Protein AF-A0A0K1ETI0-F1 (afdb_monomer)

Structure (mmCIF, N/CA/C/O backbone):
data_AF-A0A0K1ETI0-F1
#
_entry.id   AF-A0A0K1ETI0-F1
#
loop_
_atom_site.group_PDB
_atom_site.id
_atom_site.type_symbol
_atom_site.label_atom_id
_atom_site.label_alt_id
_atom_site.label_comp_id
_atom_site.label_asym_id
_atom_site.label_entity_id
_atom_site.label_seq_id
_atom_site.pdbx_PDB_ins_code
_atom_site.Cartn_x
_atom_site.Cartn_y
_atom_site.Cartn_z
_atom_site.occupancy
_atom_site.B_iso_or_equiv
_atom_site.auth_seq_id
_atom_site.auth_comp_id
_atom_site.auth_asym_id
_atom_site.auth_atom_id
_atom_site.pdbx_PDB_model_num
ATOM 1 N N . MET A 1 1 ? 54.205 -23.408 53.622 1.00 39.50 1 MET A N 1
ATOM 2 C CA . MET A 1 1 ? 54.641 -22.413 52.619 1.00 39.50 1 MET A CA 1
ATOM 3 C C . MET A 1 1 ? 54.888 -23.134 51.303 1.00 39.50 1 MET A C 1
ATOM 5 O O . MET A 1 1 ? 55.893 -23.817 51.173 1.00 39.50 1 MET A O 1
ATOM 9 N N . ARG A 1 2 ? 53.923 -23.082 50.380 1.00 29.42 2 ARG A N 1
ATOM 10 C CA . ARG A 1 2 ? 54.046 -23.601 49.011 1.00 29.42 2 ARG A CA 1
ATOM 11 C C . ARG A 1 2 ? 53.765 -22.436 48.066 1.00 29.42 2 ARG A C 1
ATOM 13 O O . ARG A 1 2 ? 52.728 -21.795 48.195 1.00 29.42 2 ARG A O 1
ATOM 20 N N . LEU A 1 3 ? 54.739 -22.146 47.209 1.00 30.56 3 LEU A N 1
ATOM 21 C CA . LEU A 1 3 ? 54.700 -21.133 46.157 1.00 30.56 3 LEU A CA 1
ATOM 22 C C . LEU A 1 3 ? 53.713 -21.568 45.063 1.00 30.56 3 LEU A C 1
ATOM 24 O O . LEU A 1 3 ? 53.767 -22.712 44.615 1.00 30.56 3 LEU A O 1
ATOM 28 N N . LEU A 1 4 ? 52.826 -20.659 44.654 1.00 30.80 4 LEU A N 1
ATOM 29 C CA . LEU A 1 4 ? 51.982 -20.789 43.461 1.00 30.80 4 LEU A CA 1
ATOM 30 C C . LEU A 1 4 ? 52.687 -20.129 42.259 1.00 30.80 4 LEU A C 1
ATOM 32 O O . LEU A 1 4 ? 53.375 -19.126 42.461 1.00 30.80 4 LEU A O 1
ATOM 36 N N . PRO A 1 5 ? 52.534 -20.658 41.030 1.00 31.41 5 PRO A N 1
ATOM 37 C CA . PRO A 1 5 ? 53.163 -20.100 39.840 1.00 31.41 5 PRO A CA 1
ATOM 38 C C . PRO A 1 5 ? 52.317 -18.987 39.201 1.00 31.41 5 PRO A C 1
ATOM 40 O O . PRO A 1 5 ? 51.088 -19.041 39.184 1.00 31.41 5 PRO A O 1
ATOM 43 N N . SER A 1 6 ? 53.014 -17.994 38.646 1.00 28.69 6 SER A N 1
ATOM 44 C CA . SER A 1 6 ? 52.479 -16.892 37.845 1.00 28.69 6 SER A CA 1
ATOM 45 C C . SER A 1 6 ? 51.826 -17.387 36.552 1.00 28.69 6 SER A C 1
ATOM 47 O O . SER A 1 6 ? 52.442 -18.131 35.791 1.00 28.69 6 SER A O 1
ATOM 49 N N . ILE A 1 7 ? 50.605 -16.924 36.278 1.00 32.94 7 ILE A N 1
ATOM 50 C CA . ILE A 1 7 ? 49.916 -17.108 34.995 1.00 32.94 7 ILE A CA 1
ATOM 51 C C . ILE A 1 7 ? 50.216 -15.891 34.115 1.00 32.94 7 ILE A C 1
ATOM 53 O O . ILE A 1 7 ? 49.995 -14.750 34.518 1.00 32.94 7 ILE A O 1
ATOM 57 N N . ALA A 1 8 ? 50.751 -16.154 32.925 1.00 31.36 8 ALA A N 1
ATOM 58 C CA . ALA A 1 8 ? 51.045 -15.162 31.903 1.00 31.36 8 ALA A CA 1
ATOM 59 C C . ALA A 1 8 ? 49.750 -14.651 31.246 1.00 31.36 8 ALA A C 1
ATOM 61 O O . ALA A 1 8 ? 48.926 -15.441 30.786 1.00 31.36 8 ALA A O 1
ATOM 62 N N . LEU A 1 9 ? 49.595 -13.325 31.183 1.00 31.91 9 LEU A N 1
ATOM 63 C CA . LEU A 1 9 ? 48.569 -12.646 30.393 1.00 31.91 9 LEU A CA 1
ATOM 64 C C . LEU A 1 9 ? 48.962 -12.718 28.907 1.00 31.91 9 LEU A C 1
ATOM 66 O O . LEU A 1 9 ? 49.879 -12.026 28.468 1.00 31.91 9 LEU A O 1
ATOM 70 N N . GLY A 1 10 ? 48.280 -13.566 28.139 1.00 29.22 10 GLY A N 1
ATOM 71 C CA . GLY A 1 10 ? 48.318 -13.542 26.678 1.00 29.22 10 GLY A CA 1
ATOM 72 C C . GLY A 1 10 ? 47.251 -12.586 26.150 1.00 29.22 10 GLY A C 1
ATOM 73 O O . GLY A 1 10 ? 46.063 -12.810 26.368 1.00 29.22 10 GLY A O 1
ATOM 74 N N . ALA A 1 11 ? 47.669 -11.518 25.473 1.00 33.31 11 ALA A N 1
ATOM 75 C CA . ALA A 1 11 ? 46.772 -10.603 24.778 1.00 33.31 11 ALA A CA 1
ATOM 76 C C . ALA A 1 11 ? 46.170 -11.299 23.542 1.00 33.31 11 ALA A C 1
ATOM 78 O O . ALA A 1 11 ? 46.876 -11.551 22.566 1.00 33.31 11 ALA A O 1
ATOM 79 N N . LEU A 1 12 ? 44.870 -11.613 23.585 1.00 30.27 12 LEU A N 1
ATOM 80 C CA . LEU A 1 12 ? 44.093 -11.971 22.398 1.00 30.27 12 LEU A CA 1
ATOM 81 C C . LEU A 1 12 ? 43.686 -10.686 21.666 1.00 30.27 12 LEU A C 1
ATOM 83 O O . LEU A 1 12 ? 42.825 -9.941 22.129 1.00 30.27 12 LEU A O 1
ATOM 87 N N . LEU A 1 13 ? 44.292 -10.447 20.506 1.00 30.17 13 LEU A N 1
ATOM 88 C CA . LEU A 1 13 ? 43.785 -9.513 19.504 1.00 30.17 13 LEU A CA 1
ATOM 89 C C . LEU A 1 13 ? 42.631 -10.202 18.760 1.00 30.17 13 LEU A C 1
ATOM 91 O O . LEU A 1 13 ? 42.856 -10.998 17.851 1.00 30.17 13 LEU A O 1
ATOM 95 N N . LEU A 1 14 ? 41.395 -9.930 19.182 1.00 30.73 14 LEU A N 1
ATOM 96 C CA . LEU A 1 14 ? 40.185 -10.288 18.442 1.00 30.73 14 LEU A CA 1
ATOM 97 C C . LEU A 1 14 ? 40.063 -9.351 17.235 1.00 30.73 14 LEU A C 1
ATOM 99 O O . LEU A 1 14 ? 39.764 -8.168 17.382 1.00 30.73 14 LEU A O 1
ATOM 103 N N . SER A 1 15 ? 40.315 -9.876 16.038 1.00 28.11 15 SER A N 1
ATOM 104 C CA . SER A 1 15 ? 39.974 -9.198 14.791 1.00 28.11 15 SER A CA 1
ATOM 105 C C . SER A 1 15 ? 38.451 -9.204 14.638 1.00 28.11 15 SER A C 1
ATOM 107 O O . SER A 1 15 ? 37.868 -10.241 14.318 1.00 28.11 15 SER A O 1
ATOM 109 N N . CYS A 1 16 ? 37.797 -8.067 14.872 1.00 29.05 16 CYS A N 1
ATOM 110 C CA . CYS A 1 16 ? 36.417 -7.860 14.442 1.00 29.05 16 CYS A CA 1
ATOM 111 C C . CYS A 1 16 ? 36.387 -7.807 12.908 1.00 29.05 16 CYS A C 1
ATOM 113 O O . CYS A 1 16 ? 36.644 -6.761 12.316 1.00 29.05 16 CYS A O 1
ATOM 115 N N . GLY A 1 17 ? 36.117 -8.940 12.258 1.00 32.09 17 GLY A N 1
ATOM 116 C CA . GLY A 1 17 ? 35.639 -8.922 10.877 1.00 32.09 17 GLY A CA 1
ATOM 117 C C . GLY A 1 17 ? 34.244 -8.280 10.829 1.00 32.09 17 GLY A C 1
ATOM 118 O O . GLY A 1 17 ? 33.512 -8.377 11.818 1.00 32.09 17 GLY A O 1
ATOM 119 N N . PRO A 1 18 ? 33.863 -7.608 9.729 1.00 33.06 18 PRO A N 1
ATOM 120 C CA . PRO A 1 18 ? 32.501 -7.116 9.562 1.00 33.06 18 PRO A CA 1
ATOM 121 C C . PRO A 1 18 ? 31.529 -8.295 9.681 1.00 33.06 18 PRO A C 1
ATOM 123 O O . PRO A 1 18 ? 31.712 -9.321 9.022 1.00 33.06 18 PRO A O 1
ATOM 126 N N . ALA A 1 19 ? 30.532 -8.165 10.558 1.00 35.19 19 ALA A N 1
ATOM 127 C CA . ALA A 1 19 ? 29.452 -9.134 10.668 1.00 35.19 19 ALA A CA 1
ATOM 128 C C . ALA A 1 19 ? 28.777 -9.278 9.296 1.00 35.19 19 ALA A C 1
ATOM 130 O O . ALA A 1 19 ? 28.549 -8.279 8.606 1.00 35.19 19 ALA A O 1
ATOM 131 N N . ALA A 1 20 ? 28.498 -10.518 8.885 1.00 32.66 20 ALA A N 1
ATOM 132 C CA . ALA A 1 20 ? 27.672 -10.757 7.711 1.00 32.66 20 ALA A CA 1
ATOM 133 C C . ALA A 1 20 ? 26.330 -10.037 7.922 1.00 32.66 20 ALA A C 1
ATOM 135 O O . ALA A 1 20 ? 25.819 -10.064 9.045 1.00 32.66 20 ALA A O 1
ATOM 136 N N . PRO A 1 21 ? 25.769 -9.369 6.898 1.00 35.22 21 PRO A N 1
ATOM 137 C CA . PRO A 1 21 ? 24.460 -8.754 7.041 1.00 35.22 21 PRO A CA 1
ATOM 138 C C . PRO A 1 21 ? 23.481 -9.823 7.546 1.00 35.22 21 PRO A C 1
ATOM 140 O O . PRO A 1 21 ? 23.553 -10.964 7.068 1.00 35.22 21 PRO A O 1
ATOM 143 N N . PRO A 1 22 ? 22.598 -9.493 8.511 1.00 37.66 22 PRO A N 1
ATOM 144 C CA . PRO A 1 22 ? 21.553 -10.417 8.915 1.00 37.66 22 PRO A CA 1
ATOM 145 C C . PRO A 1 22 ? 20.863 -10.885 7.641 1.00 37.66 22 PRO A C 1
ATOM 147 O O . PRO A 1 22 ? 20.643 -10.079 6.731 1.00 37.66 22 PRO A O 1
ATOM 150 N N . SER A 1 23 ? 20.576 -12.184 7.547 1.00 35.56 23 SER A N 1
ATOM 151 C CA . SER A 1 23 ? 19.702 -12.691 6.500 1.00 35.56 23 SER A CA 1
ATOM 152 C C . SER A 1 23 ? 18.378 -11.968 6.686 1.00 35.56 23 SER A C 1
ATOM 154 O O . SER A 1 23 ? 17.561 -12.354 7.519 1.00 35.56 23 SER A O 1
ATOM 156 N N . LEU A 1 24 ? 18.217 -10.847 5.979 1.00 39.19 24 LEU A N 1
ATOM 157 C CA . LEU A 1 24 ? 16.931 -10.225 5.778 1.00 39.19 24 LEU A CA 1
ATOM 158 C C . LEU A 1 24 ? 16.058 -11.388 5.355 1.00 39.19 24 LEU A C 1
ATOM 160 O O . LEU A 1 24 ? 16.450 -12.153 4.465 1.00 39.19 24 LEU A O 1
ATOM 164 N N . THR A 1 25 ? 14.930 -11.568 6.034 1.00 38.06 25 THR A N 1
ATOM 165 C CA . THR A 1 25 ? 13.831 -12.316 5.453 1.00 38.06 25 THR A CA 1
ATOM 166 C C . THR A 1 25 ? 13.631 -11.620 4.130 1.00 38.06 25 THR A C 1
ATOM 168 O O . THR A 1 25 ? 13.112 -10.508 4.088 1.00 38.06 25 THR A O 1
ATOM 171 N N . THR A 1 26 ? 14.215 -12.191 3.072 1.00 38.78 26 THR A N 1
ATOM 172 C CA . THR A 1 26 ? 14.037 -11.722 1.714 1.00 38.78 26 THR A CA 1
ATOM 173 C C . THR A 1 26 ? 12.549 -11.542 1.659 1.00 38.78 26 THR A C 1
ATOM 175 O O . THR A 1 26 ? 11.847 -12.506 1.990 1.00 38.78 26 THR A O 1
ATOM 178 N N . VAL A 1 27 ? 12.072 -10.317 1.397 1.00 42.09 27 VAL A N 1
ATOM 179 C CA . VAL A 1 27 ? 10.674 -10.114 1.026 1.00 42.09 27 VAL A CA 1
ATOM 180 C C . VAL A 1 27 ? 10.427 -11.264 0.081 1.00 42.09 27 VAL A C 1
ATOM 182 O O . VAL A 1 27 ? 11.093 -11.318 -0.954 1.00 42.09 27 VAL A O 1
ATOM 185 N N . GLN A 1 28 ? 9.675 -12.276 0.533 1.00 37.66 28 GLN A N 1
ATOM 186 C CA . GLN A 1 28 ? 9.579 -13.535 -0.185 1.00 37.66 28 GLN A CA 1
ATOM 187 C C . GLN A 1 28 ? 8.651 -13.174 -1.328 1.00 37.66 28 GLN A C 1
ATOM 189 O O . GLN A 1 28 ? 7.436 -13.361 -1.274 1.00 37.66 28 GLN A O 1
ATOM 194 N N . LEU A 1 29 ? 9.234 -12.506 -2.322 1.00 41.28 29 LEU A N 1
ATOM 195 C CA . LEU A 1 29 ? 8.652 -12.295 -3.612 1.00 41.28 29 LEU A CA 1
ATOM 196 C C . LEU A 1 29 ? 8.326 -13.718 -4.038 1.00 41.28 29 LEU A C 1
ATOM 198 O O . LEU A 1 29 ? 9.216 -14.576 -3.981 1.00 41.28 29 LEU A O 1
ATOM 202 N N . PRO A 1 30 ? 7.045 -14.017 -4.305 1.00 38.28 30 PRO A N 1
ATOM 203 C CA . PRO A 1 30 ? 6.641 -15.368 -4.630 1.00 38.28 30 PRO A CA 1
ATOM 204 C C . PRO A 1 30 ? 7.594 -15.901 -5.687 1.00 38.28 30 PRO A C 1
ATOM 206 O O . PRO A 1 30 ? 7.834 -15.235 -6.693 1.00 38.28 30 PRO A O 1
ATOM 209 N N . ASP A 1 31 ? 8.173 -17.052 -5.363 1.00 38.09 31 ASP A N 1
ATOM 210 C CA . ASP A 1 31 ? 9.317 -17.655 -6.024 1.00 38.09 31 ASP A CA 1
ATOM 211 C C . ASP A 1 31 ? 9.248 -17.445 -7.546 1.00 38.09 31 ASP A C 1
ATOM 213 O O . ASP A 1 31 ? 8.412 -18.031 -8.245 1.00 38.09 31 ASP A O 1
ATOM 217 N N . ALA A 1 32 ? 10.111 -16.568 -8.072 1.00 40.19 32 ALA A N 1
ATOM 218 C CA . ALA A 1 32 ? 10.219 -16.335 -9.510 1.00 40.19 32 ALA A CA 1
ATOM 219 C C . ALA A 1 32 ? 10.690 -17.603 -10.249 1.00 40.19 32 ALA A C 1
ATOM 221 O O . ALA A 1 32 ? 10.618 -17.654 -11.476 1.00 40.19 32 ALA A O 1
ATOM 222 N N . SER A 1 33 ? 11.125 -18.631 -9.506 1.00 37.75 33 SER A N 1
ATOM 223 C CA . SER A 1 33 ? 11.648 -19.899 -10.006 1.00 37.75 33 SER A CA 1
ATOM 224 C C . SER A 1 33 ? 10.590 -20.931 -10.399 1.00 37.75 33 SER A C 1
ATOM 226 O O . SER A 1 33 ? 10.945 -22.081 -10.672 1.00 37.75 33 SER A O 1
ATOM 228 N N . ARG A 1 34 ? 9.299 -20.570 -10.507 1.00 42.91 34 ARG A N 1
ATOM 229 C CA . ARG A 1 34 ? 8.363 -21.441 -11.236 1.00 42.91 34 ARG A CA 1
ATOM 230 C C . ARG A 1 34 ? 8.882 -21.560 -12.665 1.00 42.91 34 ARG A C 1
ATOM 232 O O . ARG A 1 34 ? 8.691 -20.642 -13.454 1.00 42.91 34 ARG A O 1
ATOM 239 N N . ALA A 1 35 ? 9.574 -22.669 -12.936 1.00 38.84 35 ALA A N 1
ATOM 240 C CA . ALA A 1 35 ? 10.256 -22.958 -14.184 1.00 38.84 35 ALA A CA 1
ATOM 241 C C . ALA A 1 35 ? 9.295 -22.694 -15.338 1.00 38.84 35 ALA A C 1
ATOM 243 O O . ALA A 1 35 ? 8.371 -23.470 -15.596 1.00 38.84 35 ALA A O 1
ATOM 244 N N . THR A 1 36 ? 9.474 -21.548 -15.981 1.00 51.44 36 THR A N 1
ATOM 245 C CA . THR A 1 36 ? 8.770 -21.226 -17.204 1.00 51.44 36 THR A CA 1
ATOM 246 C C . THR A 1 36 ? 9.228 -22.222 -18.253 1.00 51.44 36 THR A C 1
ATOM 248 O O . THR A 1 36 ? 10.397 -22.618 -18.301 1.00 51.44 36 THR A O 1
ATOM 251 N N . ALA A 1 37 ? 8.272 -22.703 -19.047 1.00 53.81 37 ALA A N 1
ATOM 252 C CA . ALA A 1 37 ? 8.581 -23.576 -20.164 1.00 53.81 37 ALA A CA 1
ATOM 253 C C . ALA A 1 37 ? 9.674 -22.914 -21.027 1.00 53.81 37 ALA A C 1
ATOM 255 O O . ALA A 1 37 ? 9.691 -21.685 -21.143 1.00 53.81 37 ALA A O 1
ATOM 256 N N . PRO A 1 38 ? 10.601 -23.696 -21.607 1.00 57.81 38 PRO A N 1
ATOM 257 C CA . PRO A 1 38 ? 11.626 -23.143 -22.480 1.00 57.81 38 PRO A CA 1
ATOM 258 C C . PRO A 1 38 ? 10.980 -22.281 -23.576 1.00 57.81 38 PRO A C 1
ATOM 260 O O . PRO A 1 38 ? 9.891 -22.629 -24.046 1.00 57.81 38 PRO A O 1
ATOM 263 N N . PRO A 1 39 ? 11.642 -21.186 -23.996 1.00 59.62 39 PRO A N 1
ATOM 264 C CA . PRO A 1 39 ? 11.085 -20.268 -24.976 1.00 59.62 39 PRO A CA 1
ATOM 265 C C . PRO A 1 39 ? 10.702 -21.022 -26.248 1.00 59.62 39 PRO A C 1
ATOM 267 O O . PRO A 1 39 ? 11.475 -21.837 -26.769 1.00 59.62 39 PRO A O 1
ATOM 270 N N . SER A 1 40 ? 9.496 -20.745 -26.724 1.00 65.56 40 SER A N 1
ATOM 271 C CA . SER A 1 40 ? 8.923 -21.280 -27.949 1.00 65.56 40 SER A CA 1
ATOM 272 C C . SER A 1 40 ? 9.791 -20.947 -29.170 1.00 65.56 40 SER A C 1
ATOM 274 O O . SER A 1 40 ? 10.537 -19.965 -29.198 1.00 65.56 40 SER A O 1
ATOM 276 N N . ASP A 1 41 ? 9.664 -21.731 -30.242 1.00 64.88 41 ASP A N 1
ATOM 277 C CA . ASP A 1 41 ? 10.384 -21.478 -31.501 1.00 64.88 41 ASP A CA 1
ATOM 278 C C . ASP A 1 41 ? 10.070 -20.097 -32.108 1.00 64.88 41 ASP A C 1
ATOM 280 O O . ASP A 1 41 ? 10.891 -19.528 -32.832 1.00 64.88 41 ASP A O 1
ATOM 284 N N . ALA A 1 42 ? 8.896 -19.537 -31.799 1.00 61.16 42 ALA A N 1
ATOM 285 C CA . ALA A 1 42 ? 8.521 -18.182 -32.187 1.00 61.16 42 ALA A CA 1
ATOM 286 C C . ALA A 1 42 ? 9.382 -17.123 -31.476 1.00 61.16 42 ALA A C 1
ATOM 288 O O . ALA A 1 42 ? 9.812 -16.162 -32.112 1.00 61.16 42 ALA A O 1
ATOM 289 N N . GLU A 1 43 ? 9.703 -17.329 -30.197 1.00 62.66 43 GLU A N 1
ATOM 290 C CA . GLU A 1 43 ? 10.564 -16.433 -29.415 1.00 62.66 43 GLU A CA 1
ATOM 291 C C . GLU A 1 43 ? 12.024 -16.498 -29.884 1.00 62.66 43 GLU A C 1
ATOM 293 O O . GLU A 1 43 ? 12.698 -15.471 -29.943 1.00 62.66 43 GLU A O 1
ATOM 298 N N . ARG A 1 44 ? 12.507 -17.670 -30.323 1.00 65.94 44 ARG A N 1
ATOM 299 C CA . ARG A 1 44 ? 13.869 -17.811 -30.880 1.00 65.94 44 ARG A CA 1
ATOM 300 C C . ARG A 1 44 ? 14.052 -17.126 -32.235 1.00 65.94 44 ARG A C 1
ATOM 302 O O . ARG A 1 44 ? 15.145 -16.648 -32.531 1.00 65.94 44 ARG A O 1
ATOM 309 N N . LYS A 1 45 ? 13.004 -17.055 -33.064 1.00 62.75 45 LYS A N 1
ATOM 310 C CA . LYS A 1 45 ? 13.075 -16.433 -34.402 1.00 62.75 45 LYS A CA 1
ATOM 311 C C . LYS A 1 45 ? 13.275 -14.913 -34.377 1.00 62.75 45 LYS A C 1
ATOM 313 O O . LYS A 1 45 ? 13.688 -14.357 -35.388 1.00 62.75 45 LYS A O 1
ATOM 318 N N . LEU A 1 46 ? 13.035 -14.248 -33.248 1.00 64.00 46 LEU A N 1
ATOM 319 C CA . LEU A 1 46 ? 13.186 -12.796 -33.108 1.00 64.00 46 LEU A CA 1
ATOM 320 C C . LEU A 1 46 ? 14.640 -12.332 -32.880 1.00 64.00 46 LEU A C 1
ATOM 322 O O . LEU A 1 46 ? 14.880 -11.132 -32.860 1.00 64.00 46 LEU A O 1
ATOM 326 N N . ALA A 1 47 ? 15.631 -13.223 -32.756 1.00 61.25 47 ALA A N 1
ATOM 327 C CA . ALA A 1 47 ? 17.015 -12.862 -32.401 1.00 61.25 47 ALA A CA 1
ATOM 328 C C . ALA A 1 47 ? 17.967 -12.599 -33.599 1.00 61.25 47 ALA A C 1
ATOM 330 O O . ALA A 1 47 ? 19.182 -12.731 -33.465 1.00 61.25 47 ALA A O 1
ATOM 331 N N . GLY A 1 48 ? 17.448 -12.268 -34.787 1.00 73.75 48 GLY A N 1
ATOM 332 C CA . GLY A 1 48 ? 18.268 -11.996 -35.980 1.00 73.75 48 GLY A CA 1
ATOM 333 C C . GLY A 1 48 ? 18.893 -10.590 -36.015 1.00 73.75 48 GLY A C 1
ATOM 334 O O . GLY A 1 48 ? 18.372 -9.660 -35.406 1.00 73.75 48 GLY A O 1
ATOM 335 N N . ALA A 1 49 ? 19.968 -10.406 -36.795 1.00 71.19 49 ALA A N 1
ATOM 336 C CA . ALA A 1 49 ? 20.647 -9.109 -36.990 1.00 71.19 49 ALA A CA 1
ATOM 337 C C . ALA A 1 49 ? 19.728 -7.998 -37.546 1.00 71.19 49 ALA A C 1
ATOM 339 O O . ALA A 1 49 ? 19.956 -6.810 -37.317 1.00 71.19 49 ALA A O 1
ATOM 340 N N . ASP A 1 50 ? 18.664 -8.377 -38.256 1.00 88.31 50 ASP A N 1
ATOM 341 C CA . ASP A 1 50 ? 17.646 -7.435 -38.726 1.00 88.31 50 ASP A CA 1
ATOM 342 C C . ASP A 1 50 ? 16.806 -6.879 -37.567 1.00 88.31 50 ASP A C 1
ATOM 344 O O . ASP A 1 50 ? 16.418 -5.709 -37.595 1.00 88.31 50 ASP A O 1
ATOM 348 N N . THR A 1 51 ? 16.590 -7.666 -36.507 1.00 91.75 51 THR A N 1
ATOM 349 C CA . THR A 1 51 ? 15.857 -7.227 -35.314 1.00 91.75 51 THR A CA 1
ATOM 350 C C . THR A 1 51 ? 16.599 -6.120 -34.581 1.00 91.75 51 THR A C 1
ATOM 352 O O . THR A 1 51 ? 15.978 -5.148 -34.162 1.00 91.75 51 THR A O 1
ATOM 355 N N . GLU A 1 52 ? 17.920 -6.224 -34.440 1.00 92.38 52 GLU A N 1
ATOM 356 C CA . GLU A 1 52 ? 18.721 -5.202 -33.758 1.00 92.38 52 GLU A CA 1
ATOM 357 C C . GLU A 1 52 ? 18.653 -3.858 -34.493 1.00 92.38 52 GLU A C 1
ATOM 359 O O . GLU A 1 52 ? 18.395 -2.827 -33.874 1.00 92.38 52 GLU A O 1
ATOM 364 N N . LYS A 1 53 ? 18.766 -3.866 -35.830 1.00 94.31 53 LYS A N 1
ATOM 365 C CA . LYS A 1 53 ? 18.597 -2.659 -36.656 1.00 94.31 53 LYS A CA 1
ATOM 366 C C . LYS A 1 53 ? 17.196 -2.066 -36.527 1.00 94.31 53 LYS A C 1
ATOM 368 O O . LYS A 1 53 ? 17.062 -0.847 -36.416 1.00 94.31 53 LYS A O 1
ATOM 373 N N . LEU A 1 54 ? 16.162 -2.912 -36.529 1.00 95.88 54 LEU A N 1
ATOM 374 C CA . LEU A 1 54 ? 14.774 -2.490 -36.328 1.00 95.88 54 LEU A CA 1
ATOM 375 C C . LEU A 1 54 ? 14.579 -1.844 -34.951 1.00 95.88 54 LEU A C 1
ATOM 377 O O . LEU A 1 54 ? 13.994 -0.766 -34.861 1.00 95.88 54 LEU A O 1
ATOM 381 N N . LEU A 1 55 ? 15.099 -2.465 -33.890 1.00 96.81 55 LEU A N 1
ATOM 382 C CA . LEU A 1 55 ? 15.037 -1.945 -32.524 1.00 96.81 55 LEU A CA 1
ATOM 383 C C . LEU A 1 55 ? 15.804 -0.635 -32.379 1.00 96.81 55 LEU A C 1
ATOM 385 O O . LEU A 1 55 ? 15.270 0.311 -31.810 1.00 96.81 55 LEU A O 1
ATOM 389 N N . HIS A 1 56 ? 17.015 -0.547 -32.927 1.00 96.12 56 HIS A N 1
ATOM 390 C CA . HIS A 1 56 ? 17.805 0.678 -32.898 1.00 96.12 56 HIS A CA 1
ATOM 391 C C . HIS A 1 56 ? 17.068 1.815 -33.614 1.00 96.12 56 HIS A C 1
ATOM 393 O O . HIS A 1 56 ? 16.852 2.879 -33.037 1.00 96.12 56 HIS A O 1
ATOM 399 N N . ALA A 1 57 ? 16.602 1.592 -34.846 1.00 96.44 57 ALA A N 1
ATOM 400 C CA . ALA A 1 57 ? 15.843 2.598 -35.587 1.00 96.44 57 ALA A CA 1
ATOM 401 C C . ALA A 1 57 ? 14.572 3.033 -34.835 1.00 96.44 57 ALA A C 1
ATOM 403 O O . ALA A 1 57 ? 14.265 4.223 -34.775 1.00 96.44 57 ALA A O 1
ATOM 404 N N . ALA A 1 58 ? 13.851 2.083 -34.231 1.00 96.88 58 ALA A N 1
ATOM 405 C CA . ALA A 1 58 ? 12.607 2.365 -33.533 1.00 96.88 58 ALA A CA 1
ATOM 406 C C . ALA A 1 58 ? 12.808 3.037 -32.170 1.00 96.88 58 ALA A C 1
ATOM 408 O O . ALA A 1 58 ? 12.011 3.904 -31.821 1.00 96.88 58 ALA A O 1
ATOM 409 N N . LEU A 1 59 ? 13.803 2.637 -31.379 1.00 96.50 59 LEU A N 1
ATOM 410 C CA . LEU A 1 59 ? 13.960 3.066 -29.985 1.00 96.50 59 LEU A CA 1
ATOM 411 C C . LEU A 1 59 ? 15.010 4.165 -29.801 1.00 96.50 59 LEU A C 1
ATOM 413 O O . LEU A 1 59 ? 14.834 5.020 -28.938 1.00 96.50 59 LEU A O 1
ATOM 417 N N . CYS A 1 60 ? 16.071 4.170 -30.608 1.00 95.69 60 CYS A N 1
ATOM 418 C CA . CYS A 1 60 ? 17.098 5.208 -30.568 1.00 95.69 60 CYS A CA 1
ATOM 419 C C . CYS A 1 60 ? 16.775 6.384 -31.491 1.00 95.69 60 CYS A C 1
ATOM 421 O O . CYS A 1 60 ? 17.029 7.528 -31.127 1.00 95.69 60 CYS A O 1
ATOM 423 N N . GLY A 1 61 ? 16.191 6.137 -32.668 1.00 93.62 61 GLY A N 1
ATOM 424 C CA . GLY A 1 61 ? 15.926 7.200 -33.639 1.00 93.62 61 GLY A CA 1
ATOM 425 C C . GLY A 1 61 ? 17.207 7.966 -33.993 1.00 93.62 61 GLY A C 1
ATOM 426 O O . GLY A 1 61 ? 18.143 7.376 -34.523 1.00 93.62 61 GLY A O 1
ATOM 427 N N . GLN A 1 62 ? 17.236 9.270 -33.695 1.00 92.94 62 GLN A N 1
ATOM 428 C CA . GLN A 1 62 ? 18.401 10.154 -33.883 1.00 92.94 62 GLN A CA 1
ATOM 429 C C . GLN A 1 62 ? 19.172 10.432 -32.578 1.00 92.94 62 GLN A C 1
ATOM 431 O O . GLN A 1 62 ? 20.123 11.214 -32.572 1.00 92.94 62 GLN A O 1
ATOM 436 N N . ARG A 1 63 ? 18.761 9.830 -31.455 1.00 91.25 63 ARG A N 1
ATOM 437 C CA . ARG A 1 63 ? 19.381 10.070 -30.153 1.00 91.25 63 ARG A CA 1
ATOM 438 C C . ARG A 1 63 ? 20.804 9.531 -30.151 1.00 91.25 63 ARG A C 1
ATOM 440 O O . ARG A 1 63 ? 21.026 8.353 -30.426 1.00 91.25 63 ARG A O 1
ATOM 447 N N . THR A 1 64 ? 21.754 10.387 -29.790 1.00 89.56 64 THR A N 1
ATOM 448 C CA . THR A 1 64 ? 23.168 10.021 -29.676 1.00 89.56 64 THR A CA 1
ATOM 449 C C . THR A 1 64 ? 23.724 10.541 -28.347 1.00 89.56 64 THR A C 1
ATOM 451 O O . THR A 1 64 ? 23.606 11.740 -28.101 1.00 89.56 64 THR A O 1
ATOM 454 N N . PRO A 1 65 ? 24.329 9.689 -27.497 1.00 92.69 65 PRO A N 1
ATOM 455 C CA . PRO A 1 65 ? 24.454 8.232 -27.639 1.00 92.69 65 PRO A CA 1
ATOM 456 C C . PRO A 1 65 ? 23.135 7.468 -27.452 1.00 92.69 65 PRO A C 1
ATOM 458 O O . PRO A 1 65 ? 22.290 7.835 -26.637 1.00 92.69 65 PRO A O 1
ATOM 461 N N . CYS A 1 66 ? 22.986 6.358 -28.176 1.00 95.38 66 CYS A N 1
ATOM 462 C CA . CYS A 1 66 ? 21.966 5.351 -27.905 1.00 95.38 66 CYS A CA 1
ATOM 463 C C . CYS A 1 66 ? 22.384 4.002 -28.490 1.00 95.38 66 CYS A C 1
ATOM 465 O O . CYS A 1 66 ? 22.660 3.907 -29.681 1.00 95.38 66 CYS A O 1
ATOM 467 N N . HIS A 1 67 ? 22.431 2.969 -27.654 1.00 95.69 67 HIS A N 1
ATOM 468 C CA . HIS A 1 67 ? 22.861 1.627 -28.044 1.00 95.69 67 HIS A CA 1
ATOM 469 C C . HIS A 1 67 ? 21.870 0.600 -27.515 1.00 95.69 67 HIS A C 1
ATOM 471 O O . HIS A 1 67 ? 21.535 0.623 -26.332 1.00 95.69 67 HIS A O 1
ATOM 477 N N . VAL A 1 68 ? 21.398 -0.301 -28.380 1.00 96.19 68 VAL A N 1
ATOM 478 C CA . VAL A 1 68 ? 20.569 -1.437 -27.958 1.00 96.19 68 VAL A CA 1
ATOM 479 C C . VAL A 1 68 ? 21.482 -2.449 -27.281 1.00 96.19 68 VAL A C 1
ATOM 481 O O . VAL A 1 68 ? 22.394 -2.966 -27.915 1.00 96.19 68 VAL A O 1
ATOM 484 N N . LEU A 1 69 ? 21.245 -2.728 -26.001 1.00 95.75 69 LEU A N 1
ATOM 485 C CA . LEU A 1 69 ? 22.053 -3.685 -25.247 1.00 95.75 69 LEU A CA 1
ATOM 486 C C . LEU A 1 69 ? 21.484 -5.089 -25.392 1.00 95.75 69 LEU A C 1
ATOM 488 O O . LEU A 1 69 ? 22.188 -6.029 -25.754 1.00 95.75 69 LEU A O 1
ATOM 492 N N . ARG A 1 70 ? 20.187 -5.243 -25.101 1.00 95.62 70 ARG A N 1
ATOM 493 C CA . ARG A 1 70 ? 19.555 -6.559 -25.087 1.00 95.62 70 ARG A CA 1
ATOM 494 C C . ARG A 1 70 ? 18.072 -6.493 -25.392 1.00 95.62 70 ARG A C 1
ATOM 496 O O . ARG A 1 70 ? 17.377 -5.593 -24.940 1.00 95.62 70 ARG A O 1
ATOM 503 N N . ASN A 1 71 ? 17.592 -7.496 -26.119 1.00 96.00 71 ASN A N 1
ATOM 504 C CA . ASN A 1 71 ? 16.179 -7.756 -26.373 1.00 96.00 71 ASN A CA 1
ATOM 505 C C . ASN A 1 71 ? 15.790 -9.072 -25.685 1.00 96.00 71 ASN A C 1
ATOM 507 O O . ASN A 1 71 ? 16.296 -10.128 -26.067 1.00 96.00 71 ASN A O 1
ATOM 511 N N . ARG A 1 72 ? 14.928 -9.020 -24.665 1.00 95.56 72 ARG A N 1
ATOM 512 C CA . ARG A 1 72 ? 14.506 -10.199 -23.893 1.00 95.56 72 ARG A CA 1
ATOM 513 C C . ARG A 1 72 ? 13.039 -10.522 -24.142 1.00 95.56 72 ARG A C 1
ATOM 515 O O . ARG A 1 72 ? 12.226 -9.602 -24.070 1.00 95.56 72 ARG A O 1
ATOM 522 N N . PRO A 1 73 ? 12.670 -11.789 -24.393 1.00 95.88 73 PRO A N 1
ATOM 523 C CA . PRO A 1 73 ? 11.267 -12.179 -24.449 1.00 95.88 73 PRO A CA 1
ATOM 524 C C . PRO A 1 73 ? 10.611 -11.977 -23.079 1.00 95.88 73 PRO A C 1
ATOM 526 O O . PRO A 1 73 ? 11.220 -12.219 -22.037 1.00 95.88 73 PRO A O 1
ATOM 529 N N . ALA A 1 74 ? 9.363 -11.527 -23.094 1.00 96.62 74 ALA A N 1
ATOM 530 C CA . ALA A 1 74 ? 8.574 -11.241 -21.902 1.00 96.62 74 ALA A CA 1
ATOM 531 C C . ALA A 1 74 ? 7.173 -11.870 -21.998 1.00 96.62 74 ALA A C 1
ATOM 533 O O . ALA A 1 74 ? 6.189 -11.320 -21.499 1.00 96.62 74 ALA A O 1
ATOM 534 N N . GLY A 1 75 ? 7.081 -13.028 -22.658 1.00 96.00 75 GLY A N 1
ATOM 535 C CA . GLY A 1 75 ? 5.847 -13.779 -22.859 1.00 96.00 75 GLY A CA 1
ATOM 536 C C . GLY A 1 75 ? 4.941 -13.189 -23.940 1.00 96.00 75 GLY A C 1
ATOM 537 O O . GLY A 1 75 ? 5.396 -12.592 -24.918 1.00 96.00 75 GLY A O 1
ATOM 538 N N . LEU A 1 76 ? 3.636 -13.384 -23.767 1.00 96.56 76 LEU A N 1
ATOM 539 C CA . LEU A 1 76 ? 2.601 -12.922 -24.688 1.00 96.56 76 LEU A CA 1
ATOM 540 C C . LEU A 1 76 ? 1.683 -11.914 -23.998 1.00 96.56 76 LEU A C 1
ATOM 542 O O . LEU A 1 76 ? 1.490 -11.944 -22.782 1.00 96.56 76 LEU A O 1
ATOM 546 N N . ASN A 1 77 ? 1.087 -11.042 -24.796 1.00 96.25 77 ASN A N 1
ATOM 547 C CA . ASN A 1 77 ? 0.063 -10.116 -24.349 1.00 96.25 77 ASN A CA 1
ATOM 548 C C . ASN A 1 77 ? -1.333 -10.779 -24.339 1.00 96.25 77 ASN A C 1
ATOM 550 O O . ASN A 1 77 ? -1.485 -11.928 -24.757 1.00 96.25 77 ASN A O 1
ATOM 554 N N . GLU A 1 78 ? -2.376 -10.066 -23.902 1.00 94.75 78 GLU A N 1
ATOM 555 C CA . GLU A 1 78 ? -3.745 -10.624 -23.831 1.00 94.75 78 GLU A CA 1
ATOM 556 C C . GLU A 1 78 ? -4.317 -11.068 -25.192 1.00 94.75 78 GLU A C 1
ATOM 558 O O . GLU A 1 78 ? -5.229 -11.890 -25.245 1.00 94.75 78 GLU A O 1
ATOM 563 N N . GLN A 1 79 ? -3.780 -10.555 -26.302 1.00 95.94 79 GLN A N 1
ATOM 564 C CA . GLN A 1 79 ? -4.153 -10.936 -27.667 1.00 95.94 79 GLN A CA 1
ATOM 565 C C . GLN A 1 79 ? -3.234 -12.021 -28.259 1.00 95.94 79 GLN A C 1
ATOM 567 O O . GLN A 1 79 ? -3.322 -12.311 -29.452 1.00 95.94 79 GLN A O 1
ATOM 572 N N . GLY A 1 80 ? -2.336 -12.606 -27.461 1.00 95.56 80 GLY A N 1
ATOM 573 C CA . GLY A 1 80 ? -1.379 -13.621 -27.906 1.00 95.56 80 GLY A CA 1
ATOM 574 C C . GLY A 1 80 ? -0.206 -13.073 -28.727 1.00 95.56 80 GLY A C 1
ATOM 575 O O . GLY A 1 80 ? 0.521 -13.854 -29.336 1.00 95.56 80 GLY A O 1
ATOM 576 N N . MET A 1 81 ? -0.006 -11.751 -28.771 1.00 96.19 81 MET A N 1
ATOM 577 C CA . MET A 1 81 ? 1.134 -11.137 -29.458 1.00 96.19 81 MET A CA 1
ATOM 578 C C . MET A 1 81 ? 2.395 -11.206 -28.583 1.00 96.19 81 MET A C 1
ATOM 580 O O . MET A 1 81 ? 2.294 -10.941 -27.381 1.00 96.19 81 MET A O 1
ATOM 584 N N . PRO A 1 82 ? 3.580 -11.506 -29.149 1.00 97.06 82 PRO A N 1
ATOM 585 C CA . PRO A 1 82 ? 4.819 -11.552 -28.381 1.00 97.06 82 PRO A CA 1
ATOM 586 C C . PRO A 1 82 ? 5.186 -10.202 -27.769 1.00 97.06 82 PRO A C 1
ATOM 588 O O . PRO A 1 82 ? 5.096 -9.157 -28.422 1.00 97.06 82 PRO A O 1
ATOM 591 N N . LEU A 1 83 ? 5.647 -10.250 -26.524 1.00 97.75 83 LEU A N 1
ATOM 592 C CA . LEU A 1 83 ? 6.204 -9.126 -25.787 1.00 97.75 83 LEU A CA 1
ATOM 593 C C . LEU A 1 83 ? 7.711 -9.300 -25.633 1.00 97.75 83 LEU A C 1
ATOM 595 O O . LEU A 1 83 ? 8.208 -10.407 -25.421 1.00 97.75 83 LEU A O 1
ATOM 599 N N . SER A 1 84 ? 8.425 -8.183 -25.662 1.00 97.81 84 SER A N 1
ATOM 600 C CA . SER A 1 84 ? 9.832 -8.118 -25.291 1.00 97.81 84 SER A CA 1
ATOM 601 C C . SER A 1 84 ? 10.124 -6.912 -24.414 1.00 97.81 84 SER A C 1
ATOM 603 O O . SER A 1 84 ? 9.491 -5.870 -24.563 1.00 97.81 84 SER A O 1
ATOM 605 N N . VAL A 1 85 ? 11.132 -7.031 -23.554 1.00 98.06 85 VAL A N 1
ATOM 606 C CA . VAL A 1 85 ? 11.748 -5.894 -22.868 1.00 98.06 85 VAL A CA 1
ATOM 607 C C . VAL A 1 85 ? 13.124 -5.647 -23.469 1.00 98.06 85 VAL A C 1
ATOM 609 O O . VAL A 1 85 ? 13.956 -6.554 -23.539 1.00 98.06 85 VAL A O 1
ATOM 612 N N . VAL A 1 86 ? 13.350 -4.416 -23.915 1.00 97.94 86 VAL A N 1
ATOM 613 C CA . VAL A 1 86 ? 14.588 -3.984 -24.560 1.00 97.94 86 VAL A CA 1
ATOM 614 C C . VAL A 1 86 ? 15.303 -2.991 -23.660 1.00 97.94 86 VAL A C 1
ATOM 616 O O . VAL A 1 86 ? 14.718 -1.967 -23.308 1.00 97.94 86 VAL A O 1
ATOM 619 N N . SER A 1 87 ? 16.550 -3.288 -23.297 1.00 97.88 87 SER A N 1
ATOM 620 C CA . SER A 1 87 ? 17.416 -2.366 -22.561 1.00 97.88 87 SER A CA 1
ATOM 621 C C . SER A 1 87 ? 18.336 -1.609 -23.515 1.00 97.88 87 SER A C 1
ATOM 623 O O . SER A 1 87 ? 18.885 -2.175 -24.467 1.00 97.88 87 SER A O 1
ATOM 625 N N . LEU A 1 88 ? 18.478 -0.309 -23.272 1.00 97.44 88 LEU A N 1
ATOM 626 C CA . LEU A 1 88 ? 19.297 0.614 -24.051 1.00 97.44 88 LEU A CA 1
ATOM 627 C C . LEU A 1 88 ? 20.288 1.315 -23.131 1.00 97.44 88 LEU A C 1
ATOM 629 O O . LEU A 1 88 ? 19.901 1.735 -22.046 1.00 97.44 88 LEU A O 1
ATOM 633 N N . TRP A 1 89 ? 21.512 1.543 -23.594 1.00 96.25 89 TRP A N 1
ATOM 634 C CA . TRP A 1 89 ? 22.415 2.521 -22.988 1.00 96.25 89 TRP A CA 1
ATOM 635 C C . TRP A 1 89 ? 22.262 3.861 -23.704 1.00 96.25 89 TRP A C 1
ATOM 637 O O . TRP A 1 89 ? 22.293 3.914 -24.934 1.00 96.25 89 TRP A O 1
ATOM 647 N N . THR A 1 90 ? 22.083 4.944 -22.950 1.00 94.69 90 THR A N 1
ATOM 648 C CA . THR A 1 90 ? 21.749 6.277 -23.492 1.00 94.69 90 THR A CA 1
ATOM 649 C C . THR A 1 90 ? 22.741 7.356 -23.071 1.00 94.69 90 THR A C 1
ATOM 651 O O . THR A 1 90 ? 22.447 8.552 -23.122 1.00 94.69 90 THR A O 1
ATOM 654 N N . GLY A 1 91 ? 23.939 6.943 -22.661 1.00 92.06 91 GLY A N 1
ATOM 655 C CA . GLY A 1 91 ? 25.040 7.831 -22.305 1.00 92.06 91 GLY A CA 1
ATOM 656 C C . GLY A 1 91 ? 25.449 7.754 -20.843 1.00 92.06 91 GLY A C 1
ATOM 657 O O . GLY A 1 91 ? 24.923 6.973 -20.054 1.00 92.06 91 GLY A O 1
ATOM 658 N N . GLU A 1 92 ? 26.414 8.594 -20.497 1.00 89.38 92 GLU A N 1
ATOM 659 C CA . GLU A 1 92 ? 26.853 8.844 -19.127 1.00 89.38 92 GLU A CA 1
ATOM 660 C C . GLU A 1 92 ? 26.240 10.163 -18.647 1.00 89.38 92 GLU A C 1
ATOM 662 O O . GLU A 1 92 ? 26.208 11.144 -19.393 1.00 89.38 92 GLU A O 1
ATOM 667 N N . GLN A 1 93 ? 25.753 10.188 -17.412 1.00 84.69 93 GLN A N 1
ATOM 668 C CA . GLN A 1 93 ? 25.431 11.416 -16.701 1.00 84.69 93 GLN A CA 1
ATOM 669 C C . GLN A 1 93 ? 26.541 11.655 -15.684 1.00 84.69 93 GLN A C 1
ATOM 671 O O . GLN A 1 93 ? 26.769 10.837 -14.793 1.00 84.69 93 GLN A O 1
ATOM 676 N N . ARG A 1 94 ? 27.253 12.767 -15.848 1.00 82.19 94 ARG A N 1
ATOM 677 C CA . ARG A 1 94 ? 28.248 13.224 -14.878 1.00 82.19 94 ARG A CA 1
ATOM 678 C C . ARG A 1 94 ? 27.571 14.118 -13.857 1.00 82.19 94 ARG A C 1
ATOM 680 O O . ARG A 1 94 ? 26.616 14.817 -14.198 1.00 82.19 94 ARG A O 1
ATOM 687 N N . TRP A 1 95 ? 28.078 14.098 -12.633 1.00 73.38 95 TRP A N 1
ATOM 688 C CA . TRP A 1 95 ? 27.720 15.115 -11.652 1.00 73.38 95 TRP A CA 1
ATOM 689 C C . TRP A 1 95 ? 28.120 16.481 -12.197 1.00 73.38 95 TRP A C 1
ATOM 691 O O . TRP A 1 95 ? 29.158 16.608 -12.855 1.00 73.38 95 TRP A O 1
ATOM 701 N N . SER A 1 96 ? 27.259 17.476 -12.008 1.00 71.62 96 SER A N 1
ATOM 702 C CA . SER A 1 96 ? 27.614 18.829 -12.407 1.00 71.62 96 SER A CA 1
ATOM 703 C C . SER A 1 96 ? 28.753 19.325 -11.507 1.00 71.62 96 SER A C 1
ATOM 705 O O . SER A 1 96 ? 28.846 18.934 -10.342 1.00 71.62 96 SER A O 1
ATOM 707 N N . ASP A 1 97 ? 29.633 20.183 -12.030 1.00 55.28 97 ASP A N 1
ATOM 708 C CA . ASP A 1 97 ? 30.705 20.791 -11.225 1.00 55.28 97 ASP A CA 1
ATOM 709 C C . ASP A 1 97 ? 30.132 21.608 -10.039 1.00 55.28 97 ASP A C 1
ATOM 711 O O . ASP A 1 97 ? 30.821 21.825 -9.043 1.00 55.28 97 ASP A O 1
ATOM 715 N N . GLU A 1 98 ? 28.863 22.033 -10.118 1.00 60.06 98 GLU A N 1
ATOM 716 C CA . GLU A 1 98 ? 28.150 22.712 -9.029 1.00 60.06 98 GLU A CA 1
ATOM 717 C C . GLU A 1 98 ? 27.874 21.754 -7.856 1.00 60.06 98 GLU A C 1
ATOM 719 O O . GLU A 1 98 ? 28.129 22.129 -6.711 1.00 60.06 98 GLU A O 1
ATOM 724 N N . ASP A 1 99 ? 27.502 20.497 -8.129 1.00 57.16 99 ASP A N 1
ATOM 725 C CA . ASP A 1 99 ? 27.273 19.462 -7.103 1.00 57.16 99 ASP A CA 1
ATOM 726 C C . ASP A 1 99 ? 28.577 18.992 -6.432 1.00 57.16 99 ASP A C 1
ATOM 728 O O . ASP A 1 99 ? 28.582 18.561 -5.279 1.00 57.16 99 ASP A O 1
ATOM 732 N N . ALA A 1 100 ? 29.708 19.081 -7.141 1.00 55.50 100 ALA A N 1
ATOM 733 C CA . ALA A 1 100 ? 31.020 18.712 -6.607 1.00 55.50 100 ALA A CA 1
ATOM 734 C C . ALA A 1 100 ? 31.602 19.775 -5.651 1.00 55.50 100 ALA A C 1
ATOM 736 O O . ALA A 1 100 ? 32.411 19.452 -4.779 1.00 55.50 100 ALA A O 1
ATOM 737 N N . SER A 1 101 ? 31.182 21.038 -5.784 1.00 51.91 101 SER A N 1
ATOM 738 C CA . SER A 1 101 ? 31.807 22.177 -5.097 1.00 51.91 101 SER A CA 1
ATOM 739 C C . SER A 1 101 ? 31.488 22.302 -3.599 1.00 51.91 101 SER A C 1
ATOM 741 O O . SER A 1 101 ? 32.194 23.019 -2.890 1.00 51.91 101 SER A O 1
ATOM 743 N N . GLU A 1 102 ? 30.490 21.582 -3.074 1.00 54.91 102 GLU A N 1
ATOM 744 C CA . GLU A 1 102 ? 30.145 21.636 -1.642 1.00 54.91 102 GLU A CA 1
ATOM 745 C C . GLU A 1 102 ? 31.050 20.768 -0.745 1.00 54.91 102 GLU A C 1
ATOM 747 O O . GLU A 1 102 ? 30.999 20.901 0.478 1.00 54.91 102 GLU A O 1
ATOM 752 N N . ASN A 1 103 ? 31.917 19.920 -1.317 1.00 53.41 103 ASN A N 1
ATOM 753 C CA . ASN A 1 103 ? 32.753 18.979 -0.554 1.00 53.41 103 ASN A CA 1
ATOM 754 C C . ASN A 1 103 ? 34.270 19.239 -0.605 1.00 53.41 103 ASN A C 1
ATOM 756 O O . ASN A 1 103 ? 35.023 18.502 0.034 1.00 53.41 103 ASN A O 1
ATOM 760 N N . GLU A 1 104 ? 34.756 20.274 -1.295 1.00 50.62 104 GLU A N 1
ATOM 761 C CA . GLU A 1 104 ? 36.202 20.467 -1.488 1.00 50.62 104 GLU A CA 1
ATOM 762 C C . GLU A 1 104 ? 36.768 21.658 -0.701 1.00 50.62 104 GLU A C 1
ATOM 764 O O . GLU A 1 104 ? 36.885 22.783 -1.180 1.00 50.62 104 GLU A O 1
ATOM 769 N N . GLY A 1 105 ? 37.180 21.366 0.536 1.00 50.72 105 GLY A N 1
ATOM 770 C CA . GLY A 1 105 ? 38.141 22.165 1.304 1.00 50.72 105 GLY A CA 1
ATOM 771 C C . GLY A 1 105 ? 39.608 21.771 1.066 1.00 50.72 105 GLY A C 1
ATOM 772 O O . GLY A 1 105 ? 40.478 22.232 1.802 1.00 50.72 105 GLY A O 1
ATOM 773 N N . GLU A 1 106 ? 39.907 20.926 0.076 1.00 52.00 106 GLU A N 1
ATOM 774 C CA . GLU A 1 106 ? 41.275 20.519 -0.265 1.00 52.00 106 GLU A CA 1
ATOM 775 C C . GLU A 1 106 ? 41.591 20.840 -1.730 1.00 52.00 106 GLU A C 1
ATOM 777 O O . GLU A 1 106 ? 40.997 20.292 -2.652 1.00 52.00 106 GLU A O 1
ATOM 782 N N . GLU A 1 107 ? 42.556 21.741 -1.931 1.00 49.31 107 GLU A N 1
ATOM 783 C CA . GLU A 1 107 ? 43.099 22.162 -3.226 1.00 49.31 107 GLU A CA 1
ATOM 784 C C . GLU A 1 107 ? 43.820 20.994 -3.936 1.00 49.31 107 GLU A C 1
ATOM 786 O O . GLU A 1 107 ? 45.046 20.876 -3.918 1.00 49.31 107 GLU A O 1
ATOM 791 N N . GLY A 1 108 ? 43.056 20.103 -4.569 1.00 51.19 108 GLY A N 1
ATOM 792 C CA . GLY A 1 108 ? 43.546 19.056 -5.462 1.00 51.19 108 GLY A CA 1
ATOM 793 C C . GLY A 1 108 ? 43.216 19.392 -6.913 1.00 51.19 108 GLY A C 1
ATOM 794 O O . GLY A 1 108 ? 42.067 19.599 -7.271 1.00 51.19 108 GLY A O 1
ATOM 795 N N . SER A 1 109 ? 44.224 19.466 -7.780 1.00 48.88 109 SER A N 1
ATOM 796 C CA . SER A 1 109 ? 44.094 19.888 -9.180 1.00 48.88 109 SER A CA 1
ATOM 797 C C . SER A 1 109 ? 43.057 19.077 -9.979 1.00 48.88 109 SER A C 1
ATOM 799 O O . SER A 1 109 ? 43.362 17.979 -10.454 1.00 48.88 109 SER A O 1
ATOM 801 N N . ALA A 1 110 ? 41.871 19.648 -10.203 1.00 50.62 110 ALA A N 1
ATOM 802 C CA . ALA A 1 110 ? 40.869 19.113 -11.116 1.00 50.62 110 ALA A CA 1
ATOM 803 C C . ALA A 1 110 ? 41.433 19.051 -12.546 1.00 50.62 110 ALA A C 1
ATOM 805 O O . ALA A 1 110 ? 41.620 20.060 -13.236 1.00 50.62 110 ALA A O 1
ATOM 806 N N . GLN A 1 111 ? 41.742 17.839 -13.004 1.00 50.75 111 GLN A N 1
ATOM 807 C CA . GLN A 1 111 ? 42.090 17.577 -14.393 1.00 50.75 111 GLN A CA 1
ATOM 808 C C . GLN A 1 111 ? 40.847 17.805 -15.257 1.00 50.75 111 GLN A C 1
ATOM 810 O O . GLN A 1 111 ? 39.939 16.980 -15.304 1.00 50.75 111 GLN A O 1
ATOM 815 N N . LYS A 1 112 ? 40.832 18.936 -15.968 1.00 49.00 112 LYS A N 1
ATOM 816 C CA . LYS A 1 112 ? 39.838 19.307 -16.983 1.00 49.00 112 LYS A CA 1
ATOM 817 C C . LYS A 1 112 ? 39.921 18.326 -18.165 1.00 49.00 112 LYS A C 1
ATOM 819 O O . LYS A 1 112 ? 40.593 18.575 -19.165 1.00 49.00 112 LYS A O 1
ATOM 824 N N . GLY A 1 113 ? 39.329 17.146 -17.996 1.00 49.91 113 GLY A N 1
ATOM 825 C CA . GLY A 1 113 ? 39.367 16.050 -18.956 1.00 49.91 113 GLY A CA 1
ATOM 826 C C . GLY A 1 113 ? 38.559 16.384 -20.203 1.00 49.91 113 GLY A C 1
ATOM 827 O O . GLY A 1 113 ? 37.365 16.665 -20.121 1.00 49.91 113 GLY A O 1
ATOM 828 N N . ALA A 1 114 ? 39.219 16.342 -21.361 1.00 48.03 114 ALA A N 1
ATOM 829 C CA . ALA A 1 114 ? 38.598 16.485 -22.670 1.00 48.03 114 ALA A CA 1
ATOM 830 C C . ALA A 1 114 ? 37.346 15.600 -22.790 1.00 48.03 114 ALA A C 1
ATOM 832 O O . ALA A 1 114 ? 37.361 14.438 -22.377 1.00 48.03 114 ALA A O 1
ATOM 833 N N . SER A 1 115 ? 36.283 16.166 -23.369 1.00 48.69 115 SER A N 1
ATOM 834 C CA . SER A 1 115 ? 35.065 15.460 -23.769 1.00 48.69 115 SER A CA 1
ATOM 835 C C . SER A 1 115 ? 35.452 14.233 -24.598 1.00 48.69 115 SER A C 1
ATOM 837 O O . SER A 1 115 ? 35.816 14.349 -25.769 1.00 48.69 115 SER A O 1
ATOM 839 N N . ARG A 1 116 ? 35.493 13.059 -23.954 1.00 57.28 116 ARG A N 1
ATOM 840 C CA . ARG A 1 116 ? 35.632 11.776 -24.643 1.00 57.28 116 ARG A CA 1
ATOM 841 C C . ARG A 1 116 ? 34.453 11.668 -25.598 1.00 57.28 116 ARG A C 1
ATOM 843 O O . ARG A 1 116 ? 33.342 12.018 -25.217 1.00 57.28 116 ARG A O 1
ATOM 850 N N . ASP A 1 117 ? 34.725 11.209 -26.813 1.00 58.75 117 ASP A N 1
ATOM 851 C CA . ASP A 1 117 ? 33.746 10.995 -27.875 1.00 58.75 117 ASP A CA 1
ATOM 852 C C . ASP A 1 117 ? 32.546 10.203 -27.326 1.00 58.75 117 ASP A C 1
ATOM 854 O O . ASP A 1 117 ? 32.612 8.987 -27.146 1.00 58.75 117 ASP A O 1
ATOM 858 N N . ALA A 1 118 ? 31.475 10.917 -26.964 1.00 63.03 118 ALA A N 1
ATOM 859 C CA . ALA A 1 118 ? 30.354 10.400 -26.177 1.00 63.03 118 ALA A CA 1
ATOM 860 C C . ALA A 1 118 ? 29.471 9.420 -26.969 1.00 63.03 118 ALA A C 1
ATOM 862 O O . ALA A 1 118 ? 28.388 9.064 -26.522 1.00 63.03 118 ALA A O 1
ATOM 863 N N . THR A 1 119 ? 29.910 9.018 -28.163 1.00 76.69 119 THR A N 1
ATOM 864 C CA . THR A 1 119 ? 29.154 8.224 -29.129 1.00 76.69 119 THR A CA 1
ATOM 865 C C . THR A 1 119 ? 29.416 6.722 -29.012 1.00 76.69 119 THR A C 1
ATOM 867 O O . THR A 1 119 ? 28.508 5.937 -29.288 1.00 76.69 119 THR A O 1
ATOM 870 N N . ALA A 1 120 ? 30.610 6.300 -28.581 1.00 86.19 120 ALA A N 1
ATOM 871 C CA . ALA A 1 120 ? 30.970 4.885 -28.466 1.00 86.19 120 ALA A CA 1
ATOM 872 C C . ALA A 1 120 ? 30.488 4.263 -27.143 1.00 86.19 120 ALA A C 1
ATOM 874 O O . ALA A 1 120 ? 30.514 4.914 -26.099 1.00 86.19 120 ALA A O 1
ATOM 875 N N . LEU A 1 121 ? 30.091 2.984 -27.185 1.00 87.88 121 LEU A N 1
ATOM 876 C CA . LEU A 1 121 ? 29.725 2.219 -25.991 1.00 87.88 121 LEU A CA 1
ATOM 877 C C . LEU A 1 121 ? 30.970 2.001 -25.099 1.00 87.88 121 LEU A C 1
ATOM 879 O O . LEU A 1 121 ? 31.972 1.475 -25.595 1.00 87.88 121 LEU A O 1
ATOM 883 N N . PRO A 1 122 ? 30.941 2.388 -23.810 1.00 87.88 122 PRO A N 1
ATOM 884 C CA . PRO A 1 122 ? 32.041 2.140 -22.882 1.00 87.88 122 PRO A CA 1
ATOM 885 C C . PRO A 1 122 ? 32.343 0.647 -22.714 1.00 87.88 122 PRO A C 1
ATOM 887 O O . PRO A 1 122 ? 31.443 -0.188 -22.743 1.00 87.88 122 PRO A O 1
ATOM 890 N N . ALA A 1 123 ? 33.619 0.314 -22.496 1.00 87.56 123 ALA A N 1
ATOM 891 C CA . ALA A 1 123 ? 34.045 -1.067 -22.252 1.00 87.56 123 ALA A CA 1
ATOM 892 C C . ALA A 1 123 ? 33.584 -1.607 -20.886 1.00 87.56 123 ALA A C 1
ATOM 894 O O . ALA A 1 123 ? 33.396 -2.810 -20.738 1.00 87.56 123 ALA A O 1
ATOM 895 N N . ASP A 1 124 ? 33.413 -0.721 -19.905 1.00 87.75 124 ASP A N 1
ATOM 896 C CA . ASP A 1 124 ? 32.849 -1.028 -18.594 1.00 87.75 124 ASP A CA 1
ATOM 897 C C . ASP A 1 124 ? 31.570 -0.208 -18.422 1.00 87.75 124 ASP A C 1
ATOM 899 O O . ASP A 1 124 ? 31.631 1.013 -18.305 1.00 87.75 124 ASP A O 1
ATOM 903 N N . LEU A 1 125 ? 30.423 -0.884 -18.467 1.00 87.75 125 LEU A N 1
ATOM 904 C CA . LEU A 1 125 ? 29.106 -0.294 -18.220 1.00 87.75 125 LEU A CA 1
ATOM 905 C C . LEU A 1 125 ? 28.646 -0.478 -16.770 1.00 87.75 125 LEU A C 1
ATOM 907 O O . LEU A 1 125 ? 27.565 -0.002 -16.431 1.00 87.75 125 LEU A O 1
ATOM 911 N N . ARG A 1 126 ? 29.410 -1.212 -15.942 1.00 86.94 126 ARG A N 1
ATOM 912 C CA . ARG A 1 126 ? 28.996 -1.656 -14.597 1.00 86.94 126 ARG A CA 1
ATOM 913 C C . ARG A 1 126 ? 27.608 -2.297 -14.580 1.00 86.94 126 ARG A C 1
ATOM 915 O O . ARG A 1 126 ? 26.808 -2.072 -13.675 1.00 86.94 126 ARG A O 1
ATOM 922 N N . LEU A 1 127 ? 27.335 -3.065 -15.627 1.00 92.06 127 LEU A N 1
ATOM 923 C CA . LEU A 1 127 ? 26.077 -3.744 -15.866 1.00 92.06 127 LEU A CA 1
ATOM 924 C C . LEU A 1 127 ? 26.364 -5.236 -16.042 1.00 92.06 127 LEU A C 1
ATOM 926 O O . LEU A 1 127 ? 26.974 -5.647 -17.032 1.00 92.06 127 LEU A O 1
ATOM 930 N N . GLU A 1 128 ? 25.897 -6.042 -15.097 1.00 93.44 128 GLU A N 1
ATOM 931 C CA . GLU A 1 128 ? 25.892 -7.496 -15.203 1.00 93.44 128 GLU A CA 1
ATOM 932 C C . GLU A 1 128 ? 24.558 -7.949 -15.799 1.00 93.44 128 GLU A C 1
ATOM 934 O O . GLU A 1 128 ? 23.490 -7.582 -15.312 1.00 93.44 128 GLU A O 1
ATOM 939 N N . GLN A 1 129 ? 24.599 -8.735 -16.880 1.00 92.75 129 GLN A N 1
ATOM 940 C CA . GLN A 1 129 ? 23.391 -9.128 -17.609 1.00 92.75 129 GLN A CA 1
ATOM 941 C C . GLN A 1 129 ? 23.245 -10.644 -17.708 1.00 92.75 129 GLN A C 1
ATOM 943 O O . GLN A 1 129 ? 24.010 -11.320 -18.401 1.00 92.75 129 GLN A O 1
ATOM 948 N N . THR A 1 130 ? 22.161 -11.178 -17.158 1.00 92.69 130 THR A N 1
ATOM 949 C CA . THR A 1 130 ? 21.730 -12.563 -17.381 1.00 92.69 130 THR A CA 1
ATOM 950 C C . THR A 1 130 ? 20.567 -12.618 -18.378 1.00 92.69 130 THR A C 1
ATOM 952 O O . THR A 1 130 ? 20.104 -11.597 -18.898 1.00 92.69 130 THR A O 1
ATOM 955 N N . GLU A 1 131 ? 20.082 -13.823 -18.695 1.00 90.00 131 GLU A N 1
ATOM 956 C CA . GLU A 1 131 ? 18.907 -13.995 -19.562 1.00 90.00 131 GLU A CA 1
ATOM 957 C C . GLU A 1 131 ? 17.695 -13.199 -19.069 1.00 90.00 131 GLU A C 1
ATOM 959 O O . GLU A 1 131 ? 16.966 -12.634 -19.882 1.00 90.00 131 GLU A O 1
ATOM 964 N N . ARG A 1 132 ? 17.512 -13.114 -17.750 1.00 92.62 132 ARG A N 1
ATOM 965 C CA . ARG A 1 132 ? 16.295 -12.586 -17.128 1.00 92.62 132 ARG A CA 1
ATOM 966 C C . ARG A 1 132 ? 16.550 -11.414 -16.187 1.00 92.62 132 ARG A C 1
ATOM 968 O O . ARG A 1 132 ? 15.586 -10.860 -15.676 1.00 92.62 132 ARG A O 1
ATOM 975 N N . GLU A 1 133 ? 17.803 -11.021 -15.997 1.00 95.81 133 GLU A N 1
ATOM 976 C CA . GLU A 1 133 ? 18.187 -10.015 -15.012 1.00 95.81 133 GLU A CA 1
ATOM 977 C C . GLU A 1 133 ? 19.242 -9.051 -15.560 1.00 95.81 133 GLU A C 1
ATOM 979 O O . GLU A 1 133 ? 20.103 -9.454 -16.347 1.00 95.81 133 GLU A O 1
ATOM 984 N N . ASP A 1 134 ? 19.140 -7.792 -15.150 1.00 96.06 134 ASP A N 1
ATOM 985 C CA . ASP A 1 134 ? 20.155 -6.750 -15.281 1.00 96.06 134 ASP A CA 1
ATOM 986 C C . ASP A 1 134 ? 20.466 -6.222 -13.876 1.00 96.06 134 ASP A C 1
ATOM 988 O O . ASP A 1 134 ? 19.550 -5.761 -13.197 1.00 96.06 134 ASP A O 1
ATOM 992 N N . VAL A 1 135 ? 21.730 -6.268 -13.455 1.00 95.00 135 VAL A N 1
ATOM 993 C CA . VAL A 1 135 ? 22.201 -5.692 -12.186 1.00 95.00 135 VAL A CA 1
ATOM 994 C C . VAL A 1 135 ? 23.169 -4.563 -12.504 1.00 95.00 135 VAL A C 1
ATOM 996 O O . VAL A 1 135 ? 24.149 -4.768 -13.222 1.00 95.00 135 VAL A O 1
ATOM 999 N N . THR A 1 136 ? 22.894 -3.362 -11.998 1.00 92.44 136 THR A N 1
ATOM 1000 C CA . THR A 1 136 ? 23.802 -2.217 -12.136 1.00 92.44 136 THR A CA 1
ATOM 1001 C C . THR A 1 136 ? 24.442 -1.880 -10.805 1.00 92.44 136 THR A C 1
ATOM 1003 O O . THR A 1 136 ? 23.756 -1.754 -9.791 1.00 92.44 136 THR A O 1
ATOM 1006 N N . SER A 1 137 ? 25.756 -1.690 -10.831 1.00 86.38 137 SER A N 1
ATOM 1007 C CA . SER A 1 137 ? 26.543 -1.227 -9.689 1.00 86.38 137 SER A CA 1
ATOM 1008 C C . SER A 1 137 ? 26.908 0.252 -9.861 1.00 86.38 137 SER A C 1
ATOM 1010 O O . SER A 1 137 ? 26.934 0.758 -10.987 1.00 86.38 137 SER A O 1
ATOM 1012 N N . PRO A 1 138 ? 27.219 0.970 -8.773 1.00 83.50 138 PRO A N 1
ATOM 1013 C CA . PRO A 1 138 ? 27.344 2.415 -8.830 1.00 83.50 138 PRO A CA 1
ATOM 1014 C C . PRO A 1 138 ? 28.641 2.838 -9.519 1.00 83.50 138 PRO A C 1
ATOM 1016 O O . PRO A 1 138 ? 29.663 2.153 -9.420 1.00 83.50 138 PRO A O 1
ATOM 1019 N N . GLY A 1 139 ? 28.606 3.972 -10.221 1.00 72.06 139 GLY A N 1
ATOM 1020 C CA . GLY A 1 139 ? 29.762 4.634 -10.834 1.00 72.06 139 GLY A CA 1
ATOM 1021 C C . GLY A 1 139 ? 30.518 5.535 -9.845 1.00 72.06 139 GLY A C 1
ATOM 1022 O O . GLY A 1 139 ? 29.902 6.187 -9.012 1.00 72.06 139 GLY A O 1
ATOM 1023 N N . LEU A 1 140 ? 31.855 5.614 -9.924 1.00 64.12 140 LEU A N 1
ATOM 1024 C CA . LEU A 1 140 ? 32.601 6.687 -9.243 1.00 64.12 140 LEU A CA 1
ATOM 1025 C C . LEU A 1 140 ? 32.656 7.894 -10.194 1.00 64.12 140 LEU A C 1
ATOM 1027 O O . LEU A 1 140 ? 33.294 7.789 -11.240 1.00 64.12 140 LEU A O 1
ATOM 1031 N N . GLY A 1 141 ? 32.009 9.012 -9.842 1.00 69.44 141 GLY A N 1
ATOM 1032 C CA . GLY A 1 141 ? 32.046 10.265 -10.620 1.00 69.44 141 GLY A CA 1
ATOM 1033 C C . GLY A 1 141 ? 30.955 10.432 -11.691 1.00 69.44 141 GLY A C 1
ATOM 1034 O O . GLY A 1 141 ? 31.101 11.267 -12.585 1.00 69.44 141 GLY A O 1
ATOM 1035 N N . GLY A 1 142 ? 29.879 9.645 -11.623 1.00 82.38 142 GLY A N 1
ATOM 1036 C CA . GLY A 1 142 ? 28.739 9.693 -12.543 1.00 82.38 142 GLY A CA 1
ATOM 1037 C C . GLY A 1 142 ? 28.010 8.351 -12.621 1.00 82.38 142 GLY A C 1
ATOM 1038 O O . GLY A 1 142 ? 28.386 7.396 -11.944 1.00 82.38 142 GLY A O 1
ATOM 1039 N N . CYS A 1 143 ? 26.988 8.264 -13.468 1.00 89.06 143 CYS A N 1
ATOM 1040 C CA . CYS A 1 143 ? 26.247 7.029 -13.727 1.00 89.06 143 CYS A CA 1
ATOM 1041 C C . CYS A 1 143 ? 26.115 6.773 -15.236 1.00 89.06 143 CYS A C 1
ATOM 1043 O O . CYS A 1 143 ? 26.095 7.696 -16.059 1.00 89.06 143 CYS A O 1
ATOM 1045 N N . HIS A 1 144 ? 25.940 5.510 -15.614 1.00 91.38 144 HIS A N 1
ATOM 1046 C CA . HIS A 1 144 ? 25.433 5.170 -16.940 1.00 91.38 144 HIS A CA 1
ATOM 1047 C C . HIS A 1 144 ? 23.907 5.210 -16.940 1.00 91.38 144 HIS A C 1
ATOM 1049 O O . HIS A 1 144 ? 23.263 4.714 -16.016 1.00 91.38 144 HIS A O 1
ATOM 1055 N N . ARG A 1 145 ? 23.332 5.797 -17.993 1.00 93.94 145 ARG A N 1
ATOM 1056 C CA . ARG A 1 145 ? 21.885 5.870 -18.182 1.00 93.94 145 ARG A CA 1
ATOM 1057 C C . ARG A 1 145 ? 21.400 4.667 -18.972 1.00 93.94 145 ARG A C 1
ATOM 1059 O O . ARG A 1 145 ? 21.858 4.431 -20.096 1.00 93.94 145 ARG A O 1
ATOM 1066 N N . PHE A 1 146 ? 20.437 3.955 -18.403 1.00 96.25 146 PHE A N 1
ATOM 1067 C CA . PHE A 1 146 ? 19.797 2.806 -19.026 1.00 96.25 146 PHE A CA 1
ATOM 1068 C C . PHE A 1 146 ? 18.302 3.051 -19.199 1.00 96.25 146 PHE A C 1
ATOM 1070 O O . PHE A 1 146 ? 17.616 3.365 -18.232 1.00 96.25 146 PHE A O 1
ATOM 1077 N N . ASP A 1 147 ? 17.789 2.867 -20.414 1.00 97.31 147 ASP A N 1
ATOM 1078 C CA . ASP A 1 147 ? 16.352 2.917 -20.692 1.00 97.31 147 ASP A CA 1
ATOM 1079 C C . ASP A 1 147 ? 15.822 1.504 -20.945 1.00 97.31 147 ASP A C 1
ATOM 1081 O O . ASP A 1 147 ? 16.371 0.768 -21.764 1.00 97.31 147 ASP A O 1
ATOM 1085 N N . TYR A 1 148 ? 14.700 1.159 -20.323 1.00 98.19 148 TYR A N 1
ATOM 1086 C CA . TYR A 1 148 ? 13.967 -0.082 -20.548 1.00 98.19 148 TYR A CA 1
ATOM 1087 C C . TYR A 1 148 ? 12.666 0.214 -21.283 1.00 98.19 148 TYR A C 1
ATOM 1089 O O . TYR A 1 148 ? 11.885 1.078 -20.876 1.00 98.19 148 TYR A O 1
ATOM 1097 N N . TRP A 1 149 ? 12.417 -0.533 -22.354 1.00 98.25 149 TRP A N 1
ATOM 1098 C CA . TRP A 1 149 ? 11.244 -0.386 -23.209 1.00 98.25 149 TRP A CA 1
ATOM 1099 C C . TRP A 1 149 ? 10.504 -1.709 -23.357 1.00 98.25 149 TRP A C 1
ATOM 1101 O O . TRP A 1 149 ? 11.105 -2.728 -23.684 1.00 98.25 149 TRP A O 1
ATOM 1111 N N . LEU A 1 150 ? 9.186 -1.681 -23.189 1.00 98.19 150 LEU A N 1
ATOM 1112 C CA . LEU A 1 150 ? 8.288 -2.738 -23.630 1.00 98.19 150 LEU A CA 1
ATOM 1113 C C . LEU A 1 150 ? 8.082 -2.620 -25.139 1.00 98.19 150 LEU A C 1
ATOM 1115 O O . LEU A 1 150 ? 7.728 -1.553 -25.638 1.00 98.19 150 LEU A O 1
ATOM 1119 N N . VAL A 1 151 ? 8.246 -3.725 -25.856 1.00 98.25 151 VAL A N 1
ATOM 1120 C CA . VAL A 1 151 ? 8.005 -3.846 -27.294 1.00 98.25 151 VAL A CA 1
ATOM 1121 C C . VAL A 1 151 ? 6.978 -4.947 -27.528 1.00 98.25 151 VAL A C 1
ATOM 1123 O O . VAL A 1 151 ? 7.111 -6.050 -27.007 1.00 98.25 151 VAL A O 1
ATOM 1126 N N . THR A 1 152 ? 5.943 -4.650 -28.310 1.00 97.69 152 THR A N 1
ATOM 1127 C CA . THR A 1 152 ? 4.968 -5.642 -28.790 1.00 97.69 152 THR A CA 1
ATOM 1128 C C . THR A 1 152 ? 5.248 -5.952 -30.251 1.00 97.69 152 THR A C 1
ATOM 1130 O O . THR A 1 152 ? 5.383 -5.029 -31.058 1.00 97.69 152 THR A O 1
ATOM 1133 N N . TRP A 1 153 ? 5.289 -7.234 -30.605 1.00 96.56 153 TRP A N 1
ATOM 1134 C CA . TRP A 1 153 ? 5.597 -7.695 -31.958 1.00 96.56 153 TRP A CA 1
ATOM 1135 C C . TRP A 1 153 ? 4.350 -8.160 -32.710 1.00 96.56 153 TRP A C 1
ATOM 1137 O O . TRP A 1 153 ? 3.450 -8.769 -32.135 1.00 96.56 153 TRP A O 1
ATOM 1147 N N . ARG A 1 154 ? 4.320 -7.926 -34.024 1.00 95.62 154 ARG A N 1
ATOM 1148 C CA . ARG A 1 154 ? 3.333 -8.498 -34.948 1.00 95.62 154 ARG A CA 1
ATOM 1149 C C . ARG A 1 154 ? 4.017 -8.827 -36.265 1.00 95.62 154 ARG A C 1
ATOM 1151 O O . ARG A 1 154 ? 4.623 -7.948 -36.867 1.00 95.62 154 ARG A O 1
ATOM 1158 N N . ASP A 1 155 ? 3.940 -10.088 -36.681 1.00 92.88 155 ASP A N 1
ATOM 1159 C CA . ASP A 1 155 ? 4.491 -10.572 -37.955 1.00 92.88 155 ASP A CA 1
ATOM 1160 C C . ASP A 1 155 ? 5.971 -10.189 -38.178 1.00 92.88 155 ASP A C 1
ATOM 1162 O O . ASP A 1 155 ? 6.388 -9.841 -39.279 1.00 92.88 155 ASP A O 1
ATOM 1166 N N . GLY A 1 156 ? 6.774 -10.219 -37.106 1.00 90.25 156 GLY A N 1
ATOM 1167 C CA . GLY A 1 156 ? 8.198 -9.854 -37.136 1.00 90.25 156 GLY A CA 1
ATOM 1168 C C . GLY A 1 156 ? 8.491 -8.346 -37.125 1.00 90.25 156 GLY A C 1
ATOM 1169 O O . GLY A 1 156 ? 9.657 -7.964 -37.131 1.00 90.25 156 GLY A O 1
ATOM 1170 N N . ALA A 1 157 ? 7.470 -7.488 -37.067 1.00 94.38 157 ALA A N 1
ATOM 1171 C CA . ALA A 1 157 ? 7.604 -6.038 -36.948 1.00 94.38 157 ALA A CA 1
ATOM 1172 C C . ALA A 1 157 ? 7.215 -5.533 -35.547 1.00 94.38 157 ALA A C 1
ATOM 1174 O O . ALA A 1 157 ? 6.442 -6.168 -34.825 1.00 94.38 157 ALA A O 1
ATOM 1175 N N . ILE A 1 158 ? 7.730 -4.359 -35.170 1.00 96.75 158 ILE A N 1
ATOM 1176 C CA . ILE A 1 158 ? 7.347 -3.665 -33.934 1.00 96.75 158 ILE A CA 1
ATOM 1177 C C . ILE A 1 158 ? 5.950 -3.069 -34.130 1.00 96.75 158 ILE A C 1
ATOM 1179 O O . ILE A 1 158 ? 5.772 -2.127 -34.900 1.00 96.75 158 ILE A O 1
ATOM 1183 N N . ALA A 1 159 ? 4.961 -3.616 -33.428 1.00 96.94 159 ALA A N 1
ATOM 1184 C CA . ALA A 1 159 ? 3.582 -3.140 -33.460 1.00 96.94 159 ALA A CA 1
ATOM 1185 C C . ALA A 1 159 ? 3.352 -1.969 -32.494 1.00 96.94 159 ALA A C 1
ATOM 1187 O O . ALA A 1 159 ? 2.590 -1.055 -32.799 1.00 96.94 159 ALA A O 1
ATOM 1188 N N . ALA A 1 160 ? 4.002 -2.002 -31.329 1.00 96.81 160 ALA A N 1
ATOM 1189 C CA . ALA A 1 160 ? 3.931 -0.948 -30.323 1.00 96.81 160 ALA A CA 1
ATOM 1190 C C . ALA A 1 160 ? 5.202 -0.923 -29.467 1.00 96.81 160 ALA A C 1
ATOM 1192 O O . ALA A 1 160 ? 5.881 -1.941 -29.319 1.00 96.81 160 ALA A O 1
ATOM 1193 N N . LYS A 1 161 ? 5.492 0.242 -28.881 1.00 96.56 161 LYS A N 1
ATOM 1194 C CA . LYS A 1 161 ? 6.558 0.433 -27.895 1.00 96.56 161 LYS A CA 1
ATOM 1195 C C . LYS A 1 161 ? 6.067 1.308 -26.745 1.00 96.56 161 LYS A C 1
ATOM 1197 O O . LYS A 1 161 ? 5.312 2.255 -26.974 1.00 96.56 161 LYS A O 1
ATOM 1202 N N . SER A 1 162 ? 6.508 1.015 -25.530 1.00 96.19 162 SER A N 1
ATOM 1203 C CA . SER A 1 162 ? 6.182 1.804 -24.342 1.00 96.19 162 SER A CA 1
ATOM 1204 C C . SER A 1 162 ? 7.383 1.854 -23.400 1.00 96.19 162 SER A C 1
ATOM 1206 O O . SER A 1 162 ? 7.990 0.815 -23.148 1.00 96.19 162 SER A O 1
ATOM 1208 N N . PRO A 1 163 ? 7.761 3.031 -22.891 1.00 96.75 163 PRO A N 1
ATOM 1209 C CA . PRO A 1 163 ? 8.835 3.138 -21.913 1.00 96.75 163 PRO A CA 1
ATOM 1210 C C . PRO A 1 163 ? 8.405 2.506 -20.586 1.00 96.75 163 PRO A C 1
ATOM 1212 O O . PRO A 1 163 ? 7.257 2.647 -20.168 1.00 96.75 163 PRO A O 1
ATOM 1215 N N . LEU A 1 164 ? 9.327 1.793 -19.939 1.00 96.62 164 LEU A N 1
ATOM 1216 C CA . LEU A 1 164 ? 9.106 1.142 -18.647 1.00 96.62 164 LEU A CA 1
ATOM 1217 C C . LEU A 1 164 ? 9.876 1.840 -17.534 1.00 96.62 164 LEU A C 1
ATOM 1219 O O . LEU A 1 164 ? 9.314 2.130 -16.484 1.00 96.62 164 LEU A O 1
ATOM 1223 N N . LEU A 1 165 ? 11.163 2.093 -17.742 1.00 96.94 165 LEU A N 1
ATOM 1224 C CA . LEU A 1 165 ? 12.042 2.560 -16.679 1.00 96.94 165 LEU A CA 1
ATOM 1225 C C . LEU A 1 165 ? 13.258 3.260 -17.274 1.00 96.94 165 LEU A C 1
ATOM 1227 O O . LEU A 1 165 ? 13.753 2.848 -18.321 1.00 96.94 165 LEU A O 1
ATOM 1231 N N . ARG A 1 166 ? 13.747 4.291 -16.590 1.00 95.88 166 ARG A N 1
ATOM 1232 C CA . ARG A 1 166 ? 15.071 4.866 -16.814 1.00 95.88 166 ARG A CA 1
ATOM 1233 C C . ARG A 1 166 ? 15.854 4.756 -15.516 1.00 95.88 166 ARG A C 1
ATOM 1235 O O . ARG A 1 166 ? 15.346 5.176 -14.483 1.00 95.88 166 ARG A O 1
ATOM 1242 N N . ILE A 1 167 ? 17.057 4.199 -15.586 1.00 94.81 167 ILE A N 1
ATOM 1243 C CA . ILE A 1 167 ? 17.956 4.028 -14.444 1.00 94.81 167 ILE A CA 1
ATOM 1244 C C . ILE A 1 167 ? 19.217 4.854 -14.666 1.00 94.81 167 ILE A C 1
ATOM 1246 O O . ILE A 1 167 ? 19.749 4.911 -15.775 1.00 94.81 167 ILE A O 1
ATOM 1250 N N . CYS A 1 168 ? 19.684 5.460 -13.584 1.00 92.56 168 CYS A N 1
ATOM 1251 C CA . CYS A 1 168 ? 20.996 6.059 -13.415 1.00 92.56 168 CYS A CA 1
ATOM 1252 C C . CYS A 1 168 ? 21.439 5.693 -11.994 1.00 92.56 168 CYS A C 1
ATOM 1254 O O . CYS A 1 168 ? 20.958 6.295 -11.039 1.00 92.56 168 CYS A O 1
ATOM 1256 N N . ASN A 1 169 ? 22.276 4.663 -11.844 1.00 88.50 169 ASN A N 1
ATOM 1257 C CA . ASN A 1 169 ? 22.778 4.269 -10.528 1.00 88.50 169 ASN A CA 1
ATOM 1258 C C . ASN A 1 169 ? 23.988 5.140 -10.165 1.00 88.50 169 ASN A C 1
ATOM 1260 O O . ASN A 1 169 ? 25.109 4.911 -10.630 1.00 88.50 169 ASN A O 1
ATOM 1264 N N . ASP A 1 170 ? 23.735 6.167 -9.364 1.00 83.94 170 ASP A N 1
ATOM 1265 C CA . ASP A 1 170 ? 24.714 7.150 -8.900 1.00 83.94 170 ASP A CA 1
ATOM 1266 C C . ASP A 1 170 ? 25.354 6.789 -7.546 1.00 83.94 170 ASP A C 1
ATOM 1268 O O . ASP A 1 170 ? 26.159 7.560 -7.024 1.00 83.94 170 ASP A O 1
ATOM 1272 N N . GLY A 1 171 ? 25.016 5.629 -6.966 1.00 81.94 171 GLY A N 1
ATOM 1273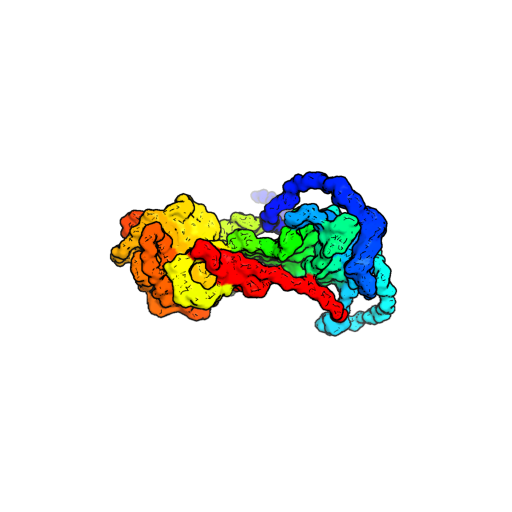 C CA . GLY A 1 171 ? 25.442 5.245 -5.617 1.00 81.94 171 GLY A CA 1
ATOM 1274 C C . GLY A 1 171 ? 24.332 5.168 -4.574 1.00 81.94 171 GLY A C 1
ATOM 1275 O O . GLY A 1 171 ? 24.617 4.659 -3.486 1.00 81.94 171 GLY A O 1
ATOM 1276 N N . HIS A 1 172 ? 23.116 5.654 -4.875 1.00 72.56 172 HIS A N 1
ATOM 1277 C CA . HIS A 1 172 ? 21.899 5.662 -4.032 1.00 72.56 172 HIS A CA 1
ATOM 1278 C C . HIS A 1 172 ? 22.135 5.986 -2.540 1.00 72.56 172 HIS A C 1
ATOM 1280 O O . HIS A 1 172 ? 21.443 5.494 -1.643 1.00 72.56 172 HIS A O 1
ATOM 1286 N N . GLY A 1 173 ? 23.127 6.840 -2.254 1.00 67.94 173 GLY A N 1
ATOM 1287 C CA . GLY A 1 173 ? 23.469 7.354 -0.926 1.00 67.94 173 GLY A CA 1
ATOM 1288 C C . GLY A 1 173 ? 24.944 7.748 -0.773 1.00 67.94 173 GLY A C 1
ATOM 1289 O O . GLY A 1 173 ? 25.797 7.378 -1.576 1.00 67.94 173 GLY A O 1
ATOM 1290 N N . ALA A 1 174 ? 25.271 8.442 0.324 1.00 66.12 174 ALA A N 1
ATOM 1291 C CA . ALA A 1 174 ? 26.618 8.968 0.605 1.00 66.12 174 ALA A CA 1
ATOM 1292 C C . ALA A 1 174 ? 27.728 7.900 0.729 1.00 66.12 174 ALA A C 1
ATOM 1294 O O . ALA A 1 174 ? 28.905 8.233 0.816 1.00 66.12 174 ALA A O 1
ATOM 1295 N N . SER A 1 175 ? 27.368 6.616 0.784 1.00 72.88 175 SER A N 1
ATOM 1296 C CA . SER A 1 175 ? 28.321 5.509 0.909 1.00 72.88 175 SER A CA 1
ATOM 1297 C C . SER A 1 175 ? 28.576 4.754 -0.396 1.00 72.88 175 SER A C 1
ATOM 1299 O O . SER A 1 175 ? 29.356 3.807 -0.368 1.00 72.88 175 SER A O 1
ATOM 1301 N N . GLY A 1 176 ? 27.930 5.128 -1.510 1.00 78.88 176 GLY A N 1
ATOM 1302 C CA . GLY A 1 176 ? 28.142 4.480 -2.810 1.00 78.88 176 GLY A CA 1
ATOM 1303 C C . GLY A 1 176 ? 27.776 2.993 -2.821 1.00 78.88 176 GLY A C 1
ATOM 1304 O O . GLY A 1 176 ? 28.486 2.189 -3.416 1.00 78.88 176 GLY A O 1
ATOM 1305 N N . VAL A 1 177 ? 26.704 2.613 -2.121 1.00 82.69 177 VAL A N 1
ATOM 1306 C CA . VAL A 1 177 ? 26.240 1.213 -1.999 1.00 82.69 177 VAL A CA 1
ATOM 1307 C C . VAL A 1 177 ? 24.880 1.050 -2.681 1.00 82.69 177 VAL A C 1
ATOM 1309 O O . VAL A 1 177 ? 23.983 0.380 -2.178 1.00 82.69 177 VAL A O 1
ATOM 1312 N N . GLY A 1 178 ? 24.712 1.746 -3.799 1.00 89.75 178 GLY A N 1
ATOM 1313 C CA . GLY A 1 178 ? 23.516 1.683 -4.616 1.00 89.75 178 GLY A CA 1
ATOM 1314 C C . GLY A 1 178 ? 23.563 0.495 -5.555 1.00 89.75 178 GLY A C 1
ATOM 1315 O O . GLY A 1 178 ? 24.573 0.276 -6.218 1.00 89.75 178 GLY A O 1
ATOM 1316 N N . GLU A 1 179 ? 22.473 -0.247 -5.654 1.00 94.06 179 GLU A N 1
ATOM 1317 C CA . GLU A 1 179 ? 22.311 -1.286 -6.668 1.00 94.06 179 GLU A CA 1
ATOM 1318 C C . GLU A 1 179 ? 20.893 -1.215 -7.223 1.00 94.06 179 GLU A C 1
ATOM 1320 O O . GLU A 1 179 ? 19.924 -1.071 -6.474 1.00 94.06 179 GLU A O 1
ATOM 1325 N N . ASP A 1 180 ? 2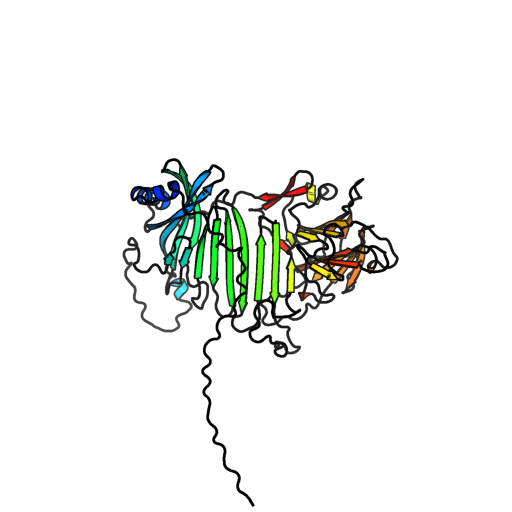0.781 -1.319 -8.544 1.00 96.06 180 ASP A N 1
ATOM 1326 C CA . ASP A 1 180 ? 19.504 -1.539 -9.206 1.00 96.06 180 ASP A CA 1
ATOM 1327 C C . ASP A 1 180 ? 19.513 -2.922 -9.837 1.00 96.06 180 ASP A C 1
ATOM 1329 O O . ASP A 1 180 ? 20.420 -3.248 -10.605 1.00 96.06 180 ASP A O 1
ATOM 1333 N N . THR A 1 181 ? 18.463 -3.691 -9.578 1.00 97.38 181 THR A N 1
ATOM 1334 C CA . THR A 1 181 ? 18.199 -4.967 -10.237 1.00 97.38 181 THR A CA 1
ATOM 1335 C C . THR A 1 181 ? 16.897 -4.879 -11.024 1.00 97.38 181 THR A C 1
ATOM 1337 O O . THR A 1 181 ? 15.846 -4.534 -10.480 1.00 97.38 181 THR A O 1
ATOM 1340 N N . VAL A 1 182 ? 16.944 -5.216 -12.311 1.00 98.12 182 VAL A N 1
ATOM 1341 C CA . VAL A 1 182 ? 15.769 -5.357 -13.176 1.00 98.12 182 VAL A CA 1
ATOM 1342 C C . VAL A 1 182 ? 15.589 -6.819 -13.547 1.00 98.12 182 VAL A C 1
ATOM 1344 O O . VAL A 1 182 ? 16.426 -7.393 -14.238 1.00 98.12 182 VAL A O 1
ATOM 1347 N N . THR A 1 183 ? 14.458 -7.405 -13.160 1.00 98.12 183 THR A N 1
ATOM 1348 C CA . THR A 1 183 ? 14.093 -8.788 -13.488 1.00 98.12 183 THR A CA 1
ATOM 1349 C C . THR A 1 183 ? 12.927 -8.813 -14.475 1.00 98.12 183 THR A C 1
ATOM 1351 O O . THR A 1 183 ? 11.888 -8.184 -14.265 1.00 98.12 183 THR A O 1
ATOM 1354 N N . ILE A 1 184 ? 13.066 -9.580 -15.556 1.00 98.00 184 ILE A N 1
ATOM 1355 C CA . ILE A 1 184 ? 12.080 -9.679 -16.640 1.00 98.00 184 ILE A CA 1
ATOM 1356 C C . ILE A 1 184 ? 11.512 -11.094 -16.675 1.00 98.00 184 ILE A C 1
ATOM 1358 O O . ILE A 1 184 ? 12.221 -12.056 -16.956 1.00 98.00 184 ILE A O 1
ATOM 1362 N N . GLY A 1 185 ? 10.216 -11.225 -16.414 1.00 96.19 185 GLY A N 1
ATOM 1363 C CA . GLY A 1 185 ? 9.474 -12.480 -16.481 1.00 96.19 185 GLY A CA 1
ATOM 1364 C C . GLY A 1 185 ? 8.399 -12.463 -17.564 1.00 96.19 185 GLY A C 1
ATOM 1365 O O . GLY A 1 185 ? 8.235 -11.497 -18.309 1.00 96.19 185 GLY A O 1
ATOM 1366 N N . ASP A 1 186 ? 7.628 -13.542 -17.630 1.00 96.12 186 ASP A N 1
ATOM 1367 C CA . ASP A 1 186 ? 6.492 -13.630 -18.544 1.00 96.12 186 ASP A CA 1
ATOM 1368 C C . ASP A 1 186 ? 5.392 -12.671 -18.087 1.00 96.12 186 ASP A C 1
ATOM 1370 O O . ASP A 1 186 ? 4.864 -12.784 -16.979 1.00 96.12 186 ASP A O 1
ATOM 1374 N N . ASN A 1 187 ? 5.088 -11.693 -18.941 1.00 97.12 187 ASN A N 1
ATOM 1375 C CA . ASN A 1 187 ? 4.185 -10.582 -18.670 1.00 97.12 187 ASN A CA 1
ATOM 1376 C C . ASN A 1 187 ? 4.487 -9.846 -17.343 1.00 97.12 187 ASN A C 1
ATOM 1378 O O . ASN A 1 187 ? 3.580 -9.279 -16.731 1.00 97.12 187 ASN A O 1
ATOM 1382 N N . ARG A 1 188 ? 5.750 -9.860 -16.887 1.00 97.75 188 ARG A N 1
ATOM 1383 C CA . ARG A 1 188 ? 6.184 -9.314 -15.592 1.00 97.75 188 ARG A CA 1
ATOM 1384 C C . ARG A 1 188 ? 7.494 -8.542 -15.727 1.00 97.75 188 ARG A C 1
ATOM 1386 O O . ARG A 1 188 ? 8.428 -9.008 -16.372 1.00 97.75 188 ARG A O 1
ATOM 1393 N N . PHE A 1 189 ? 7.569 -7.393 -15.073 1.00 98.25 189 PHE A N 1
ATOM 1394 C CA . PHE A 1 189 ? 8.765 -6.567 -14.964 1.00 98.25 189 PHE A CA 1
ATOM 1395 C C . PHE A 1 189 ? 8.920 -6.121 -13.514 1.00 98.25 189 PHE A C 1
ATOM 1397 O O . PHE A 1 189 ? 8.020 -5.478 -12.977 1.00 98.25 189 PHE A O 1
ATOM 1404 N N . THR A 1 190 ? 10.034 -6.475 -12.886 1.00 98.50 190 THR A N 1
ATOM 1405 C CA . THR A 1 190 ? 10.331 -6.126 -11.495 1.00 98.50 190 THR A CA 1
ATOM 1406 C C . THR A 1 190 ? 11.570 -5.248 -11.462 1.00 98.50 190 THR A C 1
ATOM 1408 O O . THR A 1 190 ? 12.563 -5.568 -12.109 1.00 98.50 190 THR A O 1
ATOM 1411 N N . HIS A 1 191 ? 11.508 -4.153 -10.714 1.00 98.12 191 HIS A N 1
ATOM 1412 C CA . HIS A 1 191 ? 12.640 -3.271 -10.456 1.00 98.12 191 HIS A CA 1
ATOM 1413 C C . HIS A 1 191 ? 12.850 -3.169 -8.952 1.00 98.12 191 HIS A C 1
ATOM 1415 O O . HIS A 1 191 ? 11.939 -2.773 -8.223 1.00 98.12 191 HIS A O 1
ATOM 1421 N N . THR A 1 192 ? 14.042 -3.559 -8.520 1.00 97.88 192 THR A N 1
ATOM 1422 C CA . THR A 1 192 ? 14.517 -3.444 -7.148 1.00 97.88 192 THR A CA 1
ATOM 1423 C C . THR A 1 192 ? 15.601 -2.382 -7.116 1.00 97.88 192 THR A C 1
ATOM 1425 O O . THR A 1 192 ? 16.570 -2.483 -7.864 1.00 97.88 192 THR A O 1
ATOM 1428 N N . VAL A 1 193 ? 15.449 -1.395 -6.242 1.00 96.31 193 VAL A N 1
ATOM 1429 C CA . VAL A 1 193 ? 16.467 -0.382 -5.959 1.00 96.31 193 VAL A CA 1
ATOM 1430 C C . VAL A 1 193 ? 16.899 -0.560 -4.522 1.00 96.31 193 VAL A C 1
ATOM 1432 O O . VAL A 1 193 ? 16.053 -0.693 -3.641 1.00 96.31 193 VAL A O 1
ATOM 1435 N N . MET A 1 194 ? 18.195 -0.541 -4.263 1.00 95.31 194 MET A N 1
ATOM 1436 C CA . MET A 1 194 ? 18.721 -0.514 -2.908 1.00 95.31 194 MET A CA 1
ATOM 1437 C C . MET A 1 194 ? 19.766 0.573 -2.747 1.00 95.31 194 MET A C 1
ATOM 1439 O O . MET A 1 194 ? 20.456 0.934 -3.699 1.00 95.31 194 MET A O 1
ATOM 1443 N N . GLY A 1 195 ? 19.899 1.076 -1.524 1.00 93.75 195 GLY A N 1
ATOM 1444 C CA . GLY A 1 195 ? 20.836 2.150 -1.243 1.00 93.75 195 GLY A CA 1
ATOM 1445 C C . GLY A 1 195 ? 21.031 2.449 0.236 1.00 93.75 195 GLY A C 1
ATOM 1446 O O . GLY A 1 195 ? 20.728 1.651 1.131 1.00 93.75 195 GLY A O 1
ATOM 1447 N N . GLY A 1 196 ? 21.578 3.636 0.482 1.00 92.06 196 GLY A N 1
ATOM 1448 C CA . GLY A 1 196 ? 21.791 4.203 1.805 1.00 92.06 196 GLY A CA 1
ATOM 1449 C C . GLY A 1 196 ? 23.213 4.047 2.355 1.00 92.06 196 GLY A C 1
ATOM 1450 O O . GLY A 1 196 ? 24.169 3.759 1.634 1.00 92.06 196 GLY A O 1
ATOM 1451 N N . SER A 1 197 ? 23.357 4.284 3.656 1.00 89.62 197 SER A N 1
ATOM 1452 C CA . SER A 1 197 ? 24.630 4.280 4.389 1.00 89.62 197 SER A CA 1
ATOM 1453 C C . SER A 1 197 ? 24.499 3.464 5.677 1.00 89.62 197 SER A C 1
ATOM 1455 O O . SER A 1 197 ? 24.454 2.236 5.623 1.00 89.62 197 SER A O 1
ATOM 1457 N N . ALA A 1 198 ? 24.396 4.127 6.831 1.00 90.25 198 ALA A N 1
ATOM 1458 C CA . ALA A 1 198 ? 24.023 3.477 8.079 1.00 90.25 198 ALA A CA 1
ATOM 1459 C C . ALA A 1 198 ? 22.568 2.983 8.004 1.00 90.25 198 ALA A C 1
ATOM 1461 O O . ALA A 1 198 ? 22.258 1.830 8.296 1.00 90.25 198 ALA A O 1
ATOM 1462 N N . TRP A 1 199 ? 21.674 3.845 7.524 1.00 91.56 199 TRP A N 1
ATOM 1463 C CA . TRP A 1 199 ? 20.346 3.426 7.099 1.00 91.56 199 TRP A CA 1
ATOM 1464 C C . TRP A 1 199 ? 20.436 2.827 5.713 1.00 91.56 199 TRP A C 1
ATOM 1466 O O . TRP A 1 199 ? 20.828 3.512 4.771 1.00 91.56 199 TRP A O 1
ATOM 1476 N N . ARG A 1 200 ? 20.091 1.552 5.614 1.00 93.31 200 ARG A N 1
ATOM 1477 C CA . ARG A 1 200 ? 19.938 0.837 4.357 1.00 93.31 200 ARG A CA 1
ATOM 1478 C C . ARG A 1 200 ? 18.469 0.768 4.006 1.00 93.31 200 ARG A C 1
ATOM 1480 O O . ARG A 1 200 ? 17.620 0.714 4.897 1.00 93.31 200 ARG A O 1
ATOM 1487 N N . TRP A 1 201 ? 18.186 0.756 2.718 1.00 94.94 201 TRP A N 1
ATOM 1488 C CA . TRP A 1 201 ? 16.830 0.608 2.228 1.00 94.94 201 TRP A CA 1
ATOM 1489 C C . TRP A 1 201 ? 16.806 -0.187 0.930 1.00 94.94 201 TRP A C 1
ATOM 1491 O O . TRP A 1 201 ? 17.801 -0.254 0.208 1.00 94.94 201 TRP A O 1
ATOM 1501 N N . ILE A 1 202 ? 15.659 -0.806 0.677 1.00 96.31 202 ILE A N 1
ATOM 1502 C CA . ILE A 1 202 ? 15.304 -1.503 -0.552 1.00 96.31 202 ILE A CA 1
ATOM 1503 C C . ILE A 1 202 ? 13.896 -1.052 -0.929 1.00 96.31 202 ILE A C 1
ATOM 1505 O O . ILE A 1 202 ? 12.998 -1.062 -0.088 1.00 96.31 202 ILE A O 1
ATOM 1509 N N . GLU A 1 203 ? 13.685 -0.710 -2.189 1.00 97.62 203 GLU A N 1
ATOM 1510 C CA . GLU A 1 203 ? 12.376 -0.511 -2.795 1.00 97.62 203 GLU A CA 1
ATOM 1511 C C . GLU A 1 203 ? 12.191 -1.519 -3.924 1.00 97.62 203 GLU A C 1
ATOM 1513 O O . GLU A 1 203 ? 13.116 -1.805 -4.678 1.00 97.62 203 GLU A O 1
ATOM 1518 N N . VAL A 1 204 ? 10.990 -2.076 -4.039 1.00 98.19 204 VAL A N 1
ATOM 1519 C CA . VAL A 1 204 ? 10.621 -3.021 -5.092 1.00 98.19 204 VAL A CA 1
ATOM 1520 C C . VAL A 1 204 ? 9.342 -2.532 -5.745 1.00 98.19 204 VAL A C 1
ATOM 1522 O O . VAL A 1 204 ? 8.346 -2.290 -5.062 1.00 98.19 204 VAL A O 1
ATOM 1525 N N . SER A 1 205 ? 9.340 -2.456 -7.071 1.00 97.75 205 SER A N 1
ATOM 1526 C CA . SER A 1 205 ? 8.134 -2.272 -7.877 1.00 97.75 205 SER A CA 1
ATOM 1527 C C . SER A 1 205 ? 7.973 -3.442 -8.845 1.00 97.75 205 SER A C 1
ATOM 1529 O O . SER A 1 205 ? 8.916 -3.858 -9.515 1.00 97.75 205 SER A O 1
ATOM 1531 N N . GLU A 1 206 ? 6.770 -4.006 -8.916 1.00 98.19 206 GLU A N 1
ATOM 1532 C CA . GLU A 1 206 ? 6.420 -5.069 -9.857 1.00 98.19 206 GLU A CA 1
ATOM 1533 C C . GLU A 1 206 ? 5.303 -4.589 -10.774 1.00 98.19 206 GLU A C 1
ATOM 1535 O O . GLU A 1 206 ? 4.253 -4.129 -10.317 1.00 98.19 206 GLU A O 1
ATOM 1540 N N . ARG A 1 207 ? 5.499 -4.750 -12.081 1.00 97.12 207 ARG A N 1
ATOM 1541 C CA . ARG A 1 207 ? 4.542 -4.387 -13.122 1.00 97.12 207 ARG A CA 1
ATOM 1542 C C . ARG A 1 207 ? 4.155 -5.590 -13.961 1.00 97.12 207 ARG A C 1
ATOM 1544 O O . ARG A 1 207 ? 4.993 -6.409 -14.333 1.00 97.12 207 ARG A O 1
ATOM 1551 N N . ARG A 1 208 ? 2.875 -5.652 -14.317 1.00 96.44 208 ARG A N 1
ATOM 1552 C CA . ARG A 1 208 ? 2.385 -6.453 -15.439 1.00 96.44 208 ARG A CA 1
ATOM 1553 C C . ARG A 1 208 ? 2.644 -5.673 -16.721 1.00 96.44 208 ARG A C 1
ATOM 1555 O O . ARG A 1 208 ? 2.428 -4.465 -16.730 1.00 96.44 208 ARG A O 1
ATOM 1562 N N . LEU A 1 209 ? 3.080 -6.341 -17.786 1.00 96.81 209 LEU A N 1
ATOM 1563 C CA . LEU A 1 209 ? 3.425 -5.685 -19.056 1.00 96.81 209 LEU A CA 1
ATOM 1564 C C . LEU A 1 209 ? 2.215 -5.486 -19.985 1.00 96.81 209 LEU A C 1
ATOM 1566 O O . LEU A 1 209 ? 2.185 -4.545 -20.773 1.00 96.81 209 LEU A O 1
ATOM 1570 N N . SER A 1 210 ? 1.199 -6.343 -19.893 1.00 95.69 210 SER A N 1
ATOM 1571 C CA . SER A 1 210 ? -0.025 -6.278 -20.684 1.00 95.69 210 SER A CA 1
ATOM 1572 C C . SER A 1 210 ? -1.264 -6.732 -19.890 1.00 95.69 210 SER A C 1
ATOM 1574 O O . SER A 1 210 ? -1.307 -7.887 -19.450 1.00 95.69 210 SER A O 1
ATOM 1576 N N . PRO A 1 211 ? -2.267 -5.841 -19.735 1.00 94.38 211 PRO A N 1
ATOM 1577 C CA . PRO A 1 211 ? -2.123 -4.391 -19.876 1.00 94.38 211 PRO A CA 1
ATOM 1578 C C . PRO A 1 211 ? -1.058 -3.875 -18.897 1.00 94.38 211 PRO A C 1
ATOM 1580 O O . PRO A 1 211 ? -0.896 -4.430 -17.803 1.00 94.38 211 PRO A O 1
ATOM 1583 N N . LEU A 1 212 ? -0.317 -2.845 -19.322 1.00 94.75 212 LEU A N 1
ATOM 1584 C CA . LEU A 1 212 ? 0.746 -2.248 -18.520 1.00 94.75 212 LEU A CA 1
ATOM 1585 C C . LEU A 1 212 ? 0.138 -1.644 -17.254 1.00 94.75 212 LEU A C 1
ATOM 1587 O O . LEU A 1 212 ? -0.701 -0.747 -17.329 1.00 94.75 212 LEU A O 1
ATOM 1591 N N . SER A 1 213 ? 0.525 -2.184 -16.104 1.00 94.38 213 SER A N 1
ATOM 1592 C CA . SER A 1 213 ? 0.035 -1.728 -14.806 1.00 94.38 213 SER A CA 1
ATOM 1593 C C . SER A 1 213 ? 0.980 -2.193 -13.710 1.00 94.38 213 SER A C 1
ATOM 1595 O O . SER A 1 213 ? 1.283 -3.389 -13.641 1.00 94.38 213 SER A O 1
ATOM 1597 N N . GLU A 1 214 ? 1.385 -1.307 -12.807 1.00 94.94 214 GLU A N 1
ATOM 1598 C CA . GLU A 1 214 ? 2.036 -1.741 -11.574 1.00 94.94 214 GLU A CA 1
ATOM 1599 C C . GLU A 1 214 ? 1.060 -2.563 -10.699 1.00 94.94 214 GLU A C 1
ATOM 1601 O O . GLU A 1 214 ? -0.102 -2.197 -10.497 1.00 94.94 214 GLU A O 1
ATOM 1606 N N . ARG A 1 215 ? 1.529 -3.722 -10.226 1.00 95.81 215 ARG A N 1
ATOM 1607 C CA . ARG A 1 215 ? 0.763 -4.719 -9.464 1.00 95.81 215 ARG A CA 1
ATOM 1608 C C . ARG A 1 215 ? 1.137 -4.738 -7.996 1.00 95.81 215 ARG A C 1
ATOM 1610 O O . ARG A 1 215 ? 0.257 -4.914 -7.155 1.00 95.81 215 ARG A O 1
ATOM 1617 N N . ARG A 1 216 ? 2.416 -4.538 -7.671 1.00 97.38 216 ARG A N 1
ATOM 1618 C CA . ARG A 1 216 ? 2.903 -4.581 -6.289 1.00 97.38 216 ARG A CA 1
ATOM 1619 C C . ARG A 1 216 ? 4.009 -3.574 -6.055 1.00 97.38 216 ARG A C 1
ATOM 1621 O O . ARG A 1 216 ? 4.816 -3.324 -6.945 1.00 97.38 216 ARG A O 1
ATOM 1628 N N . THR A 1 217 ? 4.054 -3.063 -4.834 1.00 97.56 217 THR A N 1
ATOM 1629 C CA . THR A 1 217 ? 5.199 -2.326 -4.311 1.00 97.56 217 THR A CA 1
ATOM 1630 C C . THR A 1 217 ? 5.584 -2.871 -2.950 1.00 97.56 217 THR A C 1
ATOM 1632 O O . THR A 1 217 ? 4.738 -3.356 -2.191 1.00 97.56 217 THR A O 1
ATOM 1635 N N . ALA A 1 218 ? 6.869 -2.803 -2.641 1.00 97.88 218 ALA A N 1
ATOM 1636 C CA . ALA A 1 218 ? 7.382 -3.062 -1.312 1.00 97.88 218 ALA A CA 1
ATOM 1637 C C . ALA A 1 218 ? 8.523 -2.098 -1.002 1.00 97.88 218 ALA A C 1
ATOM 1639 O O . ALA A 1 218 ? 9.244 -1.670 -1.898 1.00 97.88 218 ALA A O 1
ATOM 1640 N N . SER A 1 219 ? 8.688 -1.774 0.270 1.00 97.19 219 SER A N 1
ATOM 1641 C CA . SER A 1 219 ? 9.861 -1.082 0.775 1.00 97.19 219 SER A CA 1
ATOM 1642 C C . SER A 1 219 ? 10.331 -1.749 2.058 1.00 97.19 219 SER A C 1
ATOM 1644 O O . SER A 1 219 ? 9.531 -2.250 2.847 1.00 97.19 219 SER A O 1
ATOM 1646 N N . SER A 1 220 ? 11.638 -1.772 2.258 1.00 96.38 220 SER A N 1
ATOM 1647 C CA . SER A 1 220 ? 12.283 -2.195 3.491 1.00 96.38 220 SER A CA 1
ATOM 1648 C C . SER A 1 220 ? 13.336 -1.160 3.849 1.00 96.38 220 SER A C 1
ATOM 1650 O O . SER A 1 220 ? 14.060 -0.692 2.976 1.00 96.38 220 SER A O 1
ATOM 1652 N N . MET A 1 221 ? 13.431 -0.785 5.118 1.00 94.88 221 MET A N 1
ATOM 1653 C CA . MET A 1 221 ? 14.563 -0.031 5.643 1.00 94.88 221 MET A CA 1
ATOM 1654 C C . MET A 1 221 ? 15.065 -0.694 6.911 1.00 94.88 221 MET A C 1
ATOM 1656 O O . MET A 1 221 ? 14.274 -1.184 7.718 1.00 94.88 221 MET A O 1
ATOM 1660 N N . TRP A 1 222 ? 16.370 -0.652 7.129 1.00 93.38 222 TRP A N 1
ATOM 1661 C CA . TRP A 1 222 ? 16.972 -1.120 8.366 1.00 93.38 222 TRP A CA 1
ATOM 1662 C C . TRP A 1 222 ? 18.196 -0.297 8.716 1.00 93.38 222 TRP A C 1
ATOM 1664 O O . TRP A 1 222 ? 18.875 0.270 7.855 1.00 93.38 222 TRP A O 1
ATOM 1674 N N . TRP A 1 223 ? 18.491 -0.248 10.006 1.00 90.44 223 TRP A N 1
ATOM 1675 C CA . TRP A 1 223 ? 19.716 0.363 10.477 1.00 90.44 223 TRP A CA 1
ATOM 1676 C C . TRP A 1 223 ? 20.794 -0.709 10.595 1.00 90.44 223 TRP A C 1
ATOM 1678 O O . TRP A 1 223 ? 20.660 -1.635 11.381 1.00 90.44 223 TRP A O 1
ATOM 1688 N N . ASN A 1 224 ? 21.884 -0.612 9.839 1.00 86.62 224 ASN A N 1
ATOM 1689 C CA . ASN A 1 224 ? 22.919 -1.653 9.831 1.00 86.62 224 ASN A CA 1
ATOM 1690 C C . ASN A 1 224 ? 23.776 -1.731 11.114 1.00 86.62 224 ASN A C 1
ATOM 1692 O O . ASN A 1 224 ? 24.621 -2.616 11.217 1.00 86.62 224 ASN A O 1
ATOM 1696 N N . ILE A 1 225 ? 23.586 -0.812 12.065 1.00 83.38 225 ILE A N 1
ATOM 1697 C CA . ILE A 1 225 ? 24.278 -0.789 13.365 1.00 83.38 225 ILE A CA 1
ATOM 1698 C C . ILE A 1 225 ? 23.312 -0.856 14.559 1.00 83.38 225 ILE A C 1
ATOM 1700 O O . ILE A 1 225 ? 23.746 -0.709 15.700 1.00 83.38 225 ILE A O 1
ATOM 1704 N N . ALA A 1 226 ? 22.014 -1.064 14.317 1.00 84.00 226 ALA A N 1
ATOM 1705 C CA . ALA A 1 226 ? 21.012 -1.253 15.363 1.00 84.00 226 ALA A CA 1
ATOM 1706 C C . ALA A 1 226 ? 19.925 -2.238 14.910 1.00 84.00 226 ALA A C 1
ATOM 1708 O O . ALA A 1 226 ? 19.961 -2.781 13.814 1.00 84.00 226 ALA A O 1
ATOM 1709 N N . SER A 1 227 ? 18.935 -2.488 15.762 1.00 85.12 227 SER A N 1
ATOM 1710 C CA . SER A 1 227 ? 17.868 -3.452 15.479 1.00 85.12 227 SER A CA 1
ATOM 1711 C C . SER A 1 227 ? 16.672 -2.847 14.736 1.00 85.12 227 SER A C 1
ATOM 1713 O O . SER A 1 227 ? 15.718 -3.559 14.432 1.00 85.12 227 SER A O 1
ATOM 1715 N N . ASN A 1 228 ? 16.687 -1.556 14.412 1.00 90.62 228 ASN A N 1
ATOM 1716 C CA . ASN A 1 228 ? 15.576 -0.891 13.742 1.00 90.62 228 ASN A CA 1
ATOM 1717 C C . ASN A 1 228 ? 15.303 -1.472 12.349 1.00 90.62 228 ASN A C 1
ATOM 1719 O O . ASN A 1 228 ? 16.218 -1.613 11.537 1.00 90.62 228 ASN A O 1
ATOM 1723 N N . VAL A 1 229 ? 14.035 -1.772 12.066 1.00 92.50 229 VAL A N 1
ATOM 1724 C CA . VAL A 1 229 ? 13.571 -2.212 10.742 1.00 92.50 229 VAL A CA 1
ATOM 1725 C C . VAL A 1 229 ? 12.165 -1.695 10.482 1.00 92.50 229 VAL A C 1
ATOM 1727 O O . VAL A 1 229 ? 11.361 -1.592 11.408 1.00 92.50 229 VAL A O 1
ATOM 1730 N N . SER A 1 230 ? 11.849 -1.425 9.226 1.00 94.69 230 SER A N 1
ATOM 1731 C CA . SER A 1 230 ? 10.479 -1.264 8.754 1.00 94.69 230 SER A CA 1
ATOM 1732 C C . SER A 1 230 ? 10.348 -1.928 7.400 1.00 94.69 230 SER A C 1
ATOM 1734 O O . SER A 1 230 ? 11.193 -1.720 6.537 1.00 94.69 230 SER A O 1
ATOM 1736 N N . GLU A 1 231 ? 9.279 -2.679 7.204 1.00 96.00 231 GLU A N 1
ATOM 1737 C CA . GLU A 1 231 ? 8.899 -3.277 5.936 1.00 96.00 231 GLU A CA 1
ATOM 1738 C C . GLU A 1 231 ? 7.462 -2.877 5.637 1.00 96.00 231 GLU A C 1
ATOM 1740 O O . GLU A 1 231 ? 6.589 -2.937 6.498 1.00 96.00 231 GLU A O 1
ATOM 1745 N N . SER A 1 232 ? 7.199 -2.433 4.417 1.00 96.81 232 SER A N 1
ATOM 1746 C CA . SER A 1 232 ? 5.864 -2.077 3.951 1.00 96.81 232 SER A CA 1
ATOM 1747 C C . SER A 1 232 ? 5.617 -2.690 2.588 1.00 96.81 232 SER A C 1
ATOM 1749 O O . SER A 1 232 ? 6.527 -2.813 1.774 1.00 96.81 232 SER A O 1
ATOM 1751 N N . ARG A 1 233 ? 4.373 -3.083 2.326 1.00 97.44 233 ARG A N 1
ATOM 1752 C CA . ARG A 1 233 ? 3.972 -3.665 1.042 1.00 97.44 233 ARG A CA 1
ATOM 1753 C C . ARG A 1 233 ? 2.565 -3.257 0.656 1.00 97.44 233 ARG A C 1
ATOM 1755 O O . ARG A 1 233 ? 1.704 -3.091 1.521 1.00 97.44 233 ARG A O 1
ATOM 1762 N N . TRP A 1 234 ? 2.323 -3.178 -0.644 1.00 97.69 234 TRP A N 1
ATOM 1763 C CA . TRP A 1 234 ? 1.010 -2.933 -1.223 1.00 97.69 234 TRP A CA 1
ATOM 1764 C C . TRP A 1 234 ? 0.784 -3.819 -2.453 1.00 97.69 234 TRP A C 1
ATOM 1766 O O . TRP A 1 234 ? 1.650 -3.933 -3.320 1.00 97.69 234 TRP A O 1
ATOM 1776 N N . SER A 1 235 ? -0.389 -4.446 -2.531 1.00 96.94 235 SER A N 1
ATOM 1777 C CA . SER A 1 235 ? -0.852 -5.263 -3.656 1.00 96.94 235 SER A CA 1
ATOM 1778 C C . SER A 1 235 ? -2.072 -4.602 -4.285 1.00 96.94 235 SER A C 1
ATOM 1780 O O . SER A 1 235 ? -3.117 -4.468 -3.650 1.00 96.94 235 SER A O 1
ATOM 1782 N N . TRP A 1 236 ? -1.953 -4.207 -5.549 1.00 95.50 236 TRP A N 1
ATOM 1783 C CA . TRP A 1 236 ? -3.053 -3.648 -6.338 1.00 95.50 236 TRP A CA 1
ATOM 1784 C C . TRP A 1 236 ? -4.042 -4.731 -6.783 1.00 95.50 236 TRP A C 1
ATOM 1786 O O . TRP A 1 236 ? -5.235 -4.463 -6.909 1.00 95.50 236 TRP A O 1
ATOM 1796 N N . ASP A 1 237 ? -3.560 -5.967 -6.946 1.00 93.88 237 ASP A N 1
ATOM 1797 C CA . ASP A 1 237 ? -4.388 -7.156 -7.164 1.00 93.88 237 ASP A CA 1
ATOM 1798 C C . ASP A 1 237 ? -5.338 -7.411 -5.993 1.00 93.88 237 ASP A C 1
ATOM 1800 O O . ASP A 1 237 ? -6.540 -7.590 -6.184 1.00 93.88 237 ASP A O 1
ATOM 1804 N N . ASP A 1 238 ? -4.816 -7.388 -4.771 1.00 94.75 238 ASP A N 1
ATOM 1805 C CA . ASP A 1 238 ? -5.607 -7.690 -3.575 1.00 94.75 238 ASP A CA 1
ATOM 1806 C C . ASP A 1 238 ? -6.281 -6.439 -2.997 1.00 94.75 238 ASP A C 1
ATOM 1808 O O . ASP A 1 238 ? -7.174 -6.549 -2.161 1.00 94.75 238 ASP A O 1
ATOM 1812 N N . PHE A 1 239 ? -5.864 -5.257 -3.465 1.00 96.25 239 PHE A N 1
ATOM 1813 C CA . PHE A 1 239 ? -6.208 -3.951 -2.906 1.00 96.25 239 PHE A CA 1
ATOM 1814 C C . PHE A 1 239 ? -5.932 -3.875 -1.397 1.00 96.25 239 PHE A C 1
ATOM 1816 O O . PHE A 1 239 ? -6.723 -3.367 -0.604 1.00 96.25 239 PHE A O 1
ATOM 1823 N N . ALA A 1 240 ? -4.794 -4.437 -0.999 1.00 96.69 240 ALA A N 1
ATOM 1824 C CA . ALA A 1 240 ? -4.416 -4.603 0.390 1.00 96.69 240 ALA A CA 1
ATOM 1825 C C . ALA A 1 240 ? -2.925 -4.343 0.567 1.00 96.69 240 ALA A C 1
ATOM 1827 O O . ALA A 1 240 ? -2.103 -4.642 -0.302 1.00 96.69 240 ALA A O 1
ATOM 1828 N N . GLY A 1 241 ? -2.574 -3.827 1.735 1.00 97.19 241 GLY A N 1
ATOM 1829 C CA . GLY A 1 241 ? -1.196 -3.604 2.125 1.00 97.19 241 GLY A CA 1
ATOM 1830 C C . GLY A 1 241 ? -1.030 -3.686 3.627 1.00 97.19 241 GLY A C 1
ATOM 1831 O O . GLY A 1 241 ? -1.999 -3.793 4.381 1.00 97.19 241 GLY A O 1
ATOM 1832 N N . GLY A 1 242 ? 0.216 -3.645 4.059 1.00 96.94 242 GLY A N 1
ATOM 1833 C CA . GLY A 1 242 ? 0.538 -3.661 5.471 1.00 96.94 242 GLY A CA 1
ATOM 1834 C C . GLY A 1 242 ? 1.988 -3.317 5.721 1.00 96.94 242 GLY A C 1
ATOM 1835 O O . GLY A 1 242 ? 2.810 -3.304 4.801 1.00 96.94 242 GLY A O 1
ATOM 1836 N N . THR A 1 243 ? 2.266 -3.071 6.990 1.00 96.62 243 THR A N 1
ATOM 1837 C CA . THR A 1 243 ? 3.577 -2.686 7.485 1.00 96.62 243 THR A CA 1
ATOM 1838 C C . THR A 1 243 ? 3.909 -3.517 8.712 1.00 96.62 243 THR A C 1
ATOM 1840 O O . THR A 1 243 ? 3.065 -3.706 9.592 1.00 96.62 243 THR A O 1
ATOM 1843 N N . THR A 1 244 ? 5.149 -3.981 8.781 1.00 94.62 244 THR A N 1
ATOM 1844 C CA . THR A 1 244 ? 5.779 -4.500 9.994 1.00 94.62 244 THR A CA 1
ATOM 1845 C C . THR A 1 244 ? 6.962 -3.612 10.324 1.00 94.62 244 THR A C 1
ATOM 1847 O O . THR A 1 244 ? 7.681 -3.153 9.441 1.00 94.62 244 THR A O 1
ATOM 1850 N N . TRP A 1 245 ? 7.157 -3.304 11.597 1.00 93.88 245 TRP A N 1
ATOM 1851 C CA . TRP A 1 245 ? 8.288 -2.487 11.999 1.00 93.88 245 TRP A CA 1
ATOM 1852 C C . TRP A 1 245 ? 8.695 -2.763 13.438 1.00 93.88 245 TRP A C 1
ATOM 1854 O O . TRP A 1 245 ? 7.938 -3.287 14.259 1.00 93.88 245 TRP A O 1
ATOM 1864 N N . TYR A 1 246 ? 9.931 -2.395 13.740 1.00 91.25 246 TYR A N 1
ATOM 1865 C CA . TYR A 1 246 ? 10.504 -2.504 15.065 1.00 91.25 246 TYR A CA 1
ATOM 1866 C C . TYR A 1 246 ? 11.493 -1.366 15.310 1.00 91.25 246 TYR A C 1
ATOM 1868 O O . TYR A 1 246 ? 12.299 -1.019 14.447 1.00 91.25 246 TYR A O 1
ATOM 1876 N N . SER A 1 247 ? 11.452 -0.838 16.528 1.00 89.62 247 SER A N 1
ATOM 1877 C CA . SER A 1 247 ? 12.458 0.047 17.107 1.00 89.62 247 SER A CA 1
ATOM 1878 C C . SER A 1 247 ? 12.603 -0.31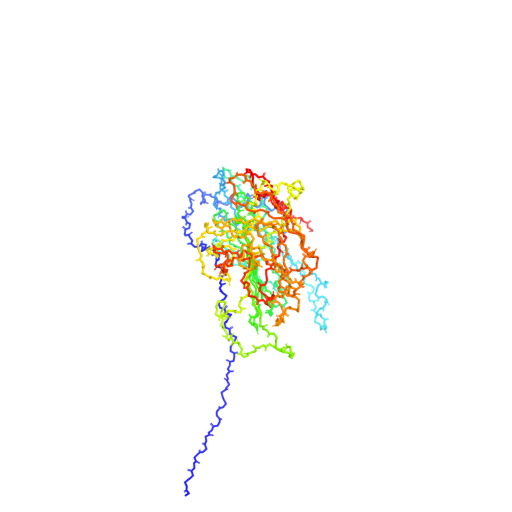5 18.587 1.00 89.62 247 SER A C 1
ATOM 1880 O O . SER A 1 247 ? 11.585 -0.623 19.223 1.00 89.62 247 SER A O 1
ATOM 1882 N N . PRO A 1 248 ? 13.815 -0.252 19.169 1.00 87.62 248 PRO A N 1
ATOM 1883 C CA . PRO A 1 248 ? 13.981 -0.428 20.606 1.00 87.62 248 PRO A CA 1
ATOM 1884 C C . PRO A 1 248 ? 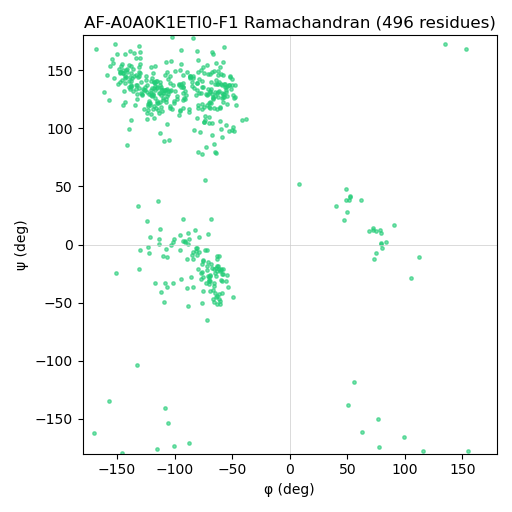13.196 0.642 21.375 1.00 87.62 248 PRO A C 1
ATOM 1886 O O . PRO A 1 248 ? 12.962 1.739 20.866 1.00 87.62 248 PRO A O 1
ATOM 1889 N N . LEU A 1 249 ? 12.789 0.327 22.606 1.00 86.88 249 LEU A N 1
ATOM 1890 C CA . LEU A 1 249 ? 12.185 1.309 23.506 1.00 86.88 249 LEU A CA 1
ATOM 1891 C C . LEU A 1 249 ? 13.271 2.186 24.130 1.00 86.88 249 LEU A C 1
ATOM 1893 O O . LEU A 1 249 ? 14.351 1.698 24.477 1.00 86.88 249 LEU A O 1
ATOM 1897 N N . CYS A 1 250 ? 12.961 3.468 24.301 1.00 88.00 250 CYS A N 1
ATOM 1898 C CA . CYS A 1 250 ? 13.816 4.359 25.070 1.00 88.00 250 CYS A CA 1
ATOM 1899 C C . CYS A 1 250 ? 13.659 4.083 26.575 1.00 88.00 250 CYS A C 1
ATOM 1901 O O . CYS A 1 250 ? 12.543 3.965 27.091 1.00 88.00 250 CYS A O 1
ATOM 1903 N N . LYS A 1 251 ? 14.782 4.023 27.292 1.00 87.19 251 LYS A N 1
ATOM 1904 C CA . LYS A 1 251 ? 14.852 4.202 28.744 1.00 87.19 251 LYS A CA 1
ATOM 1905 C C . LYS A 1 251 ? 14.501 5.657 29.086 1.00 87.19 251 LYS A C 1
ATOM 1907 O O . LYS A 1 251 ? 14.490 6.537 28.226 1.00 87.19 251 LYS A O 1
ATOM 1912 N N . ALA A 1 252 ? 14.235 5.926 30.364 1.00 86.75 252 ALA A N 1
ATOM 1913 C CA . ALA A 1 252 ? 13.874 7.268 30.835 1.00 86.75 252 ALA A CA 1
ATOM 1914 C C . ALA A 1 252 ? 14.969 8.329 30.590 1.00 86.75 252 ALA A C 1
ATOM 1916 O O . ALA A 1 252 ? 14.661 9.514 30.525 1.00 86.75 252 ALA A O 1
ATOM 1917 N N . ASP A 1 253 ? 16.230 7.915 30.447 1.00 87.88 253 ASP A N 1
ATOM 1918 C CA . ASP A 1 253 ? 17.368 8.783 30.120 1.00 87.88 253 ASP A CA 1
ATOM 1919 C C . ASP A 1 253 ? 17.583 8.969 28.602 1.00 87.88 253 ASP A C 1
ATOM 1921 O O . ASP A 1 253 ? 18.555 9.599 28.191 1.00 87.88 253 ASP A O 1
ATOM 1925 N N . GLY A 1 254 ? 16.692 8.420 27.767 1.00 84.62 254 GLY A N 1
ATOM 1926 C CA . GLY A 1 254 ? 16.776 8.472 26.307 1.00 84.62 254 GLY A CA 1
ATOM 1927 C C . GLY A 1 254 ? 17.743 7.459 25.689 1.00 84.62 254 GLY A C 1
ATOM 1928 O O . GLY A 1 254 ? 17.811 7.367 24.464 1.00 84.62 254 GLY A O 1
ATOM 1929 N N . SER A 1 255 ? 18.469 6.676 26.495 1.00 85.19 255 SER A N 1
ATOM 1930 C CA . SER A 1 255 ? 19.244 5.543 25.984 1.00 85.19 255 SER A CA 1
ATOM 1931 C C . SER A 1 255 ? 18.314 4.409 25.555 1.00 85.19 255 SER A C 1
ATOM 1933 O O . SER A 1 255 ? 17.193 4.290 26.042 1.00 85.19 255 SER A O 1
ATOM 1935 N N . PHE A 1 256 ? 18.744 3.557 24.630 1.00 80.88 256 PHE A N 1
ATOM 1936 C CA . PHE A 1 256 ? 17.950 2.396 24.236 1.00 80.88 256 PHE A CA 1
ATOM 1937 C C . PHE A 1 256 ? 18.102 1.254 25.245 1.00 80.88 256 PHE A C 1
ATOM 1939 O O . PHE A 1 256 ? 19.145 1.073 25.884 1.00 80.88 256 PHE A O 1
ATOM 1946 N N . ASP A 1 257 ? 17.040 0.469 25.396 1.00 73.25 257 ASP A N 1
ATOM 1947 C CA . ASP A 1 257 ? 17.035 -0.689 26.282 1.00 73.25 257 ASP A CA 1
ATOM 1948 C C . ASP A 1 257 ? 17.861 -1.868 25.738 1.00 73.25 257 ASP A C 1
ATOM 1950 O O . ASP A 1 257 ? 17.314 -2.795 25.141 1.00 73.25 257 ASP A O 1
ATOM 1954 N N . ARG A 1 258 ? 19.185 -1.835 25.972 1.00 66.75 258 ARG A N 1
ATOM 1955 C CA . ARG A 1 258 ? 20.123 -2.919 25.607 1.00 66.75 258 ARG A CA 1
ATOM 1956 C C . ARG A 1 258 ? 19.861 -4.236 26.324 1.00 66.75 258 ARG A C 1
ATOM 1958 O O . ARG A 1 258 ? 20.263 -5.286 25.839 1.00 66.75 258 ARG A O 1
ATOM 1965 N N . ASP A 1 259 ? 19.196 -4.208 27.477 1.00 54.81 259 ASP A N 1
ATOM 1966 C CA . ASP A 1 259 ? 18.994 -5.403 28.303 1.00 54.81 259 ASP A CA 1
ATOM 1967 C C . ASP A 1 259 ? 17.942 -6.357 27.690 1.00 54.81 259 ASP A C 1
ATOM 1969 O O . ASP A 1 259 ? 17.745 -7.475 28.166 1.00 54.81 259 ASP A O 1
ATOM 1973 N N . GLY A 1 260 ? 17.304 -5.939 26.587 1.00 53.38 260 GLY A N 1
ATOM 1974 C CA . GLY A 1 260 ? 16.502 -6.771 25.693 1.00 53.38 260 GLY A CA 1
ATOM 1975 C C . GLY A 1 260 ? 17.093 -6.954 24.290 1.00 53.38 260 GLY A C 1
ATOM 1976 O O . GLY A 1 260 ? 16.353 -7.411 23.416 1.00 53.38 260 GLY A O 1
ATOM 1977 N N . ASP A 1 261 ? 18.367 -6.598 24.058 1.00 50.56 261 ASP A N 1
ATOM 1978 C CA . ASP A 1 261 ? 19.065 -6.778 22.778 1.00 50.56 261 ASP A CA 1
ATOM 1979 C C . ASP A 1 261 ? 19.215 -8.279 22.493 1.00 50.56 261 ASP A C 1
ATOM 1981 O O . ASP A 1 261 ? 20.192 -8.935 22.846 1.00 50.56 261 ASP A O 1
ATOM 1985 N N . ALA A 1 262 ? 18.191 -8.859 21.881 1.00 49.31 262 ALA A N 1
ATOM 1986 C CA . ALA A 1 262 ? 18.208 -9.189 20.466 1.00 49.31 262 ALA A CA 1
ATOM 1987 C C . ALA A 1 262 ? 19.566 -9.000 19.732 1.00 49.31 262 ALA A C 1
ATOM 1989 O O . ALA A 1 262 ? 19.624 -8.343 18.695 1.00 49.31 262 ALA A O 1
ATOM 1990 N N . GLY A 1 263 ? 20.665 -9.557 20.243 1.00 49.25 263 GLY A N 1
ATOM 1991 C CA . GLY A 1 263 ? 21.897 -9.712 19.477 1.00 49.25 263 GLY A CA 1
ATOM 1992 C C . GLY A 1 263 ? 21.589 -10.545 18.238 1.00 49.25 263 GLY A C 1
ATOM 1993 O O . GLY A 1 263 ? 21.051 -11.636 18.381 1.00 49.25 263 GLY A O 1
ATOM 1994 N N . ASP A 1 264 ? 21.860 -10.001 17.051 1.00 53.06 264 ASP A N 1
ATOM 1995 C CA . ASP A 1 264 ? 21.769 -10.680 15.747 1.00 53.06 264 ASP A CA 1
ATOM 1996 C C . ASP A 1 264 ? 20.489 -11.497 15.472 1.00 53.06 264 ASP A C 1
ATOM 1998 O O . ASP A 1 264 ? 20.468 -12.375 14.610 1.00 53.06 264 ASP A O 1
ATOM 2002 N N . VAL A 1 265 ? 19.388 -11.223 16.174 1.00 52.34 265 VAL A N 1
ATOM 2003 C CA . VAL A 1 265 ? 18.128 -11.917 15.902 1.00 52.34 265 VAL A CA 1
ATOM 2004 C C . VAL A 1 265 ? 17.515 -11.333 14.641 1.00 52.34 265 VAL A C 1
ATOM 2006 O O . VAL A 1 265 ? 17.169 -10.145 14.558 1.00 52.34 265 VAL A O 1
ATOM 2009 N N . GLY A 1 266 ? 17.413 -12.199 13.637 1.00 53.72 266 GLY A N 1
ATOM 2010 C CA . GLY A 1 266 ? 16.800 -11.889 12.360 1.00 53.72 266 GLY A CA 1
ATOM 2011 C C . GLY A 1 266 ? 15.352 -11.409 12.515 1.00 53.72 266 GLY A C 1
ATOM 2012 O O . GLY A 1 266 ? 14.754 -11.467 13.599 1.00 53.72 266 GLY A O 1
ATOM 2013 N N . PRO A 1 267 ? 14.756 -10.895 11.432 1.00 50.19 267 PRO A N 1
ATOM 2014 C CA . PRO A 1 267 ? 13.328 -10.604 11.412 1.00 50.19 267 PRO A CA 1
ATOM 2015 C C . PRO A 1 267 ? 12.540 -11.873 11.803 1.00 50.19 267 PRO A C 1
ATOM 2017 O O . PRO A 1 267 ? 12.782 -12.945 11.257 1.00 50.19 267 PRO A O 1
ATOM 2020 N N . GLY A 1 268 ? 11.643 -11.770 12.791 1.00 46.91 268 GLY A N 1
ATOM 2021 C CA . GLY A 1 268 ? 10.887 -12.904 13.356 1.00 46.91 268 GLY A CA 1
ATOM 2022 C C . GLY A 1 268 ? 11.348 -13.389 14.740 1.00 46.91 268 GLY A C 1
ATOM 2023 O O . GLY A 1 268 ? 10.512 -13.791 15.547 1.00 46.91 268 GLY A O 1
ATOM 2024 N N . ASP A 1 269 ? 12.630 -13.236 15.083 1.00 49.94 269 ASP A N 1
ATOM 2025 C CA . ASP A 1 269 ? 13.184 -13.640 16.392 1.00 49.94 269 ASP A CA 1
ATOM 2026 C C . ASP A 1 269 ? 13.132 -12.509 17.444 1.00 49.94 269 ASP A C 1
ATOM 2028 O O . ASP A 1 269 ? 13.537 -12.659 18.598 1.00 49.94 269 ASP A O 1
ATOM 2032 N N . ARG A 1 270 ? 12.563 -11.356 17.070 1.00 60.22 270 ARG A N 1
ATOM 2033 C CA . ARG A 1 270 ? 12.452 -10.134 17.896 1.00 60.22 270 ARG A CA 1
ATOM 2034 C C . ARG A 1 270 ? 11.322 -10.188 18.937 1.00 60.22 270 ARG A C 1
ATOM 2036 O O . ARG A 1 270 ? 11.037 -9.201 19.621 1.00 60.22 270 ARG A O 1
ATOM 2043 N N . GLY A 1 271 ? 10.679 -11.349 19.074 1.00 54.50 271 GLY A N 1
ATOM 2044 C CA . GLY A 1 271 ? 9.626 -11.623 20.049 1.00 54.50 271 GLY A CA 1
ATOM 2045 C C . GLY A 1 271 ? 8.364 -10.768 19.868 1.00 54.50 271 GLY A C 1
ATOM 2046 O O . GLY A 1 271 ? 8.116 -10.168 18.826 1.00 54.50 271 GLY A O 1
ATOM 2047 N N . GLY A 1 272 ? 7.538 -10.683 20.917 1.00 59.31 272 GLY A N 1
ATOM 2048 C CA . GLY A 1 272 ? 6.272 -9.927 20.930 1.00 59.31 272 GLY A CA 1
ATOM 2049 C C . GLY A 1 272 ? 6.401 -8.395 20.866 1.00 59.31 272 GLY A C 1
ATOM 2050 O O . GLY A 1 272 ? 5.493 -7.702 21.320 1.00 59.31 272 GLY A O 1
ATOM 2051 N N . ARG A 1 273 ? 7.527 -7.865 20.374 1.00 74.88 273 ARG A N 1
ATOM 2052 C CA . ARG A 1 273 ? 7.827 -6.427 20.273 1.00 74.88 273 ARG A CA 1
ATOM 2053 C C . ARG A 1 273 ? 7.781 -5.895 18.839 1.00 74.88 273 ARG A C 1
ATOM 2055 O O . ARG A 1 273 ? 7.952 -4.699 18.642 1.00 74.88 273 ARG A O 1
ATOM 2062 N N . GLU A 1 274 ? 7.555 -6.761 17.856 1.00 87.69 274 GLU A N 1
ATOM 2063 C CA . GLU A 1 274 ? 7.262 -6.347 16.486 1.00 87.69 274 GLU A CA 1
ATOM 2064 C C . GLU A 1 274 ? 5.857 -5.742 16.396 1.00 87.69 274 GLU A C 1
ATOM 2066 O O . GLU A 1 274 ? 4.866 -6.346 16.832 1.00 87.69 274 GLU A O 1
ATOM 2071 N N . TYR A 1 275 ? 5.789 -4.553 15.807 1.00 92.25 275 TYR A N 1
ATOM 2072 C CA . TYR A 1 275 ? 4.554 -3.851 15.506 1.00 92.25 275 TYR A CA 1
ATOM 2073 C C . TYR A 1 275 ? 4.122 -4.210 14.090 1.00 92.25 275 TYR A C 1
ATOM 2075 O O . TYR A 1 275 ? 4.939 -4.233 13.173 1.00 92.25 275 TYR A O 1
ATOM 2083 N N . ALA A 1 276 ? 2.838 -4.498 13.906 1.00 95.38 276 ALA A N 1
ATOM 2084 C CA . ALA A 1 276 ? 2.302 -4.893 12.614 1.00 95.38 276 ALA A CA 1
ATOM 2085 C C . ALA A 1 276 ? 0.906 -4.314 12.419 1.00 95.38 276 ALA A C 1
ATOM 2087 O O . ALA A 1 276 ? 0.092 -4.321 13.347 1.00 95.38 276 ALA A O 1
ATOM 2088 N N . PHE A 1 277 ? 0.618 -3.842 11.211 1.00 97.44 277 PHE A N 1
ATOM 2089 C CA . PHE A 1 277 ? -0.715 -3.392 10.842 1.00 97.44 277 PHE A CA 1
ATOM 2090 C C . PHE A 1 277 ? -1.024 -3.626 9.368 1.00 97.44 277 PHE A C 1
ATOM 2092 O O . PHE A 1 277 ? -0.140 -3.622 8.512 1.00 97.44 277 PHE A O 1
ATOM 2099 N N . ALA A 1 278 ? -2.308 -3.821 9.092 1.00 97.94 278 ALA A N 1
ATOM 2100 C CA . ALA A 1 278 ? -2.874 -3.760 7.765 1.00 97.94 278 ALA A CA 1
ATOM 2101 C C . ALA A 1 278 ? -3.316 -2.318 7.510 1.00 97.94 278 ALA A C 1
ATOM 2103 O O . ALA A 1 278 ? -3.983 -1.681 8.329 1.00 97.94 278 ALA A O 1
ATOM 2104 N N . THR A 1 279 ? -2.880 -1.781 6.385 1.00 96.00 279 THR A N 1
ATOM 2105 C CA . THR A 1 279 ? -3.030 -0.368 6.069 1.00 96.00 279 THR A CA 1
ATOM 2106 C C . THR A 1 279 ? -4.462 -0.053 5.646 1.00 96.00 279 THR A C 1
ATOM 2108 O O . THR A 1 279 ? -5.026 -0.750 4.802 1.00 96.00 279 THR A O 1
ATOM 2111 N N . LEU A 1 280 ? -5.034 1.039 6.166 1.00 98.25 280 LEU A N 1
ATOM 2112 C CA . LEU A 1 280 ? -6.338 1.527 5.715 1.00 98.25 280 LEU A CA 1
ATOM 2113 C C . LEU A 1 280 ? -6.181 2.317 4.405 1.00 98.25 280 LEU A C 1
ATOM 2115 O O . LEU A 1 280 ? -5.488 3.339 4.406 1.00 98.25 280 LEU A O 1
ATOM 2119 N N . PRO A 1 281 ? -6.816 1.915 3.290 1.00 98.44 281 PRO A N 1
ATOM 2120 C CA . PRO A 1 281 ? -6.753 2.700 2.065 1.00 98.44 281 PRO A CA 1
ATOM 2121 C C . PRO A 1 281 ? -7.571 3.988 2.195 1.00 98.44 281 PRO A C 1
ATOM 2123 O O . PRO A 1 281 ? -8.753 3.946 2.539 1.00 98.44 281 PRO A O 1
ATOM 2126 N N . LEU A 1 282 ? -6.958 5.126 1.862 1.00 98.38 282 LEU A N 1
ATOM 2127 C CA . LEU A 1 282 ? -7.653 6.380 1.582 1.00 98.38 282 LEU A CA 1
ATOM 2128 C C . LEU A 1 282 ? -7.850 6.523 0.076 1.00 98.38 282 LEU A C 1
ATOM 2130 O O . LEU A 1 282 ? -6.887 6.709 -0.672 1.00 98.38 282 LEU A O 1
ATOM 2134 N N . VAL A 1 283 ? -9.112 6.441 -0.342 1.00 98.19 283 VAL A N 1
ATOM 2135 C CA . VAL A 1 283 ? -9.532 6.434 -1.747 1.00 98.19 283 VAL A CA 1
ATOM 2136 C C . VAL A 1 283 ? -10.432 7.613 -2.067 1.00 98.19 283 VAL A C 1
ATOM 2138 O O . VAL A 1 283 ? -11.240 8.056 -1.252 1.00 98.19 283 VAL A O 1
ATOM 2141 N N . GLU A 1 284 ? -10.329 8.081 -3.304 1.00 98.25 284 GLU A N 1
ATOM 2142 C CA . GLU A 1 284 ? -11.324 8.976 -3.876 1.00 98.25 284 GLU A CA 1
ATOM 2143 C C . GLU A 1 284 ? -12.529 8.164 -4.358 1.00 98.25 284 GLU A C 1
ATOM 2145 O O . GLU A 1 284 ? -12.383 7.142 -5.036 1.00 98.25 284 GLU A O 1
ATOM 2150 N N . VAL A 1 285 ? -13.719 8.632 -3.999 1.00 98.06 285 VAL A N 1
ATOM 2151 C CA . VAL A 1 285 ? -15.012 8.039 -4.350 1.00 98.06 285 VAL A CA 1
ATOM 2152 C C . VAL A 1 285 ? -15.958 9.131 -4.829 1.00 98.06 285 VAL A C 1
ATOM 2154 O O . VAL A 1 285 ? -15.767 10.310 -4.525 1.00 98.06 285 VAL A O 1
ATOM 2157 N N . ASP A 1 286 ? -17.006 8.732 -5.545 1.00 97.06 286 ASP A N 1
ATOM 2158 C CA . ASP A 1 286 ? -18.061 9.648 -5.975 1.00 97.06 286 ASP A CA 1
ATOM 2159 C C . ASP A 1 286 ? -18.675 10.398 -4.764 1.00 97.06 286 ASP A C 1
ATOM 2161 O O . ASP A 1 286 ? -19.054 9.757 -3.775 1.00 97.06 286 ASP A O 1
ATOM 2165 N N . PRO A 1 287 ? -18.816 11.737 -4.809 1.00 97.81 287 PRO A N 1
ATOM 2166 C CA . PRO A 1 287 ? -19.445 12.506 -3.734 1.00 97.81 287 PRO A CA 1
ATOM 2167 C C . PRO A 1 287 ? -20.864 12.045 -3.358 1.00 97.81 287 PRO A C 1
ATOM 2169 O O . PRO A 1 287 ? -21.263 12.137 -2.196 1.00 97.81 287 PRO A O 1
ATOM 2172 N N . ALA A 1 288 ? -21.646 11.515 -4.303 1.00 98.06 288 ALA A N 1
ATOM 2173 C CA . ALA A 1 288 ? -22.960 10.944 -4.018 1.00 98.06 288 ALA A CA 1
ATOM 2174 C C . ALA A 1 288 ? -22.850 9.680 -3.148 1.00 98.06 288 ALA A C 1
ATOM 2176 O O . ALA A 1 288 ? -23.701 9.439 -2.279 1.00 98.06 288 ALA A O 1
ATOM 2177 N N . TYR A 1 289 ? -21.776 8.902 -3.328 1.00 98.19 289 TYR A N 1
ATOM 2178 C CA . TYR A 1 289 ? -21.492 7.738 -2.500 1.00 98.19 289 TYR A CA 1
ATOM 2179 C C . TYR A 1 289 ? -21.187 8.140 -1.056 1.00 98.19 289 TYR A C 1
ATOM 2181 O O . TYR A 1 289 ? -21.824 7.618 -0.140 1.00 98.19 289 TYR A O 1
ATOM 2189 N N . THR A 1 290 ? -20.289 9.106 -0.836 1.00 97.00 290 THR A N 1
ATOM 2190 C CA . THR A 1 290 ? -19.969 9.594 0.521 1.00 97.00 290 THR A CA 1
ATOM 2191 C C . THR A 1 290 ? -21.149 10.291 1.173 1.00 97.00 290 THR A C 1
ATOM 2193 O O . THR A 1 290 ? -21.361 10.119 2.372 1.00 97.00 290 THR A O 1
ATOM 2196 N N . ALA A 1 291 ? -21.966 11.027 0.419 1.00 97.69 291 ALA A N 1
ATOM 2197 C CA . ALA A 1 291 ? -23.161 11.664 0.956 1.00 97.69 291 ALA A CA 1
ATOM 2198 C C . ALA A 1 291 ? -24.180 10.627 1.460 1.00 97.69 291 ALA A C 1
ATOM 2200 O O . ALA A 1 291 ? -24.628 10.710 2.606 1.00 97.69 291 ALA A O 1
ATOM 2201 N N . SER A 1 292 ? -24.519 9.628 0.638 1.00 97.88 292 SER A N 1
ATOM 2202 C CA . SER A 1 292 ? -25.590 8.676 0.973 1.00 97.88 292 SER A CA 1
ATOM 2203 C C . SER A 1 292 ? -25.451 7.269 0.389 1.00 97.88 292 SER A C 1
ATOM 2205 O O . SER A 1 292 ? -25.982 6.340 0.993 1.00 97.88 292 SER A O 1
ATOM 2207 N N . GLY A 1 293 ? -24.735 7.079 -0.725 1.00 97.88 293 GLY A N 1
ATOM 2208 C CA . GLY A 1 293 ? -24.650 5.777 -1.401 1.00 97.88 293 GLY A CA 1
ATOM 2209 C C . GLY A 1 293 ? -24.065 4.651 -0.542 1.00 97.88 293 GLY A C 1
ATOM 2210 O O . GLY A 1 293 ? -24.512 3.513 -0.669 1.00 97.88 293 GLY A O 1
ATOM 2211 N N . TRP A 1 294 ? -23.166 4.965 0.398 1.00 98.19 294 TRP A N 1
ATOM 2212 C CA . TRP A 1 294 ? -22.604 4.009 1.368 1.00 98.19 294 TRP A CA 1
ATOM 2213 C C . TRP A 1 294 ? -23.656 3.310 2.248 1.00 98.19 294 TRP A C 1
ATOM 2215 O O . TRP A 1 294 ? -23.392 2.251 2.807 1.00 98.19 294 TRP A O 1
ATOM 2225 N N . LYS A 1 295 ? -24.861 3.881 2.388 1.00 97.94 295 LYS A N 1
ATOM 2226 C CA . LYS A 1 295 ? -25.962 3.256 3.142 1.00 97.94 295 LYS A CA 1
ATOM 2227 C C . LYS A 1 295 ? -26.565 2.057 2.412 1.00 97.94 295 LYS A C 1
ATOM 2229 O O . LYS A 1 295 ? -27.286 1.272 3.024 1.00 97.94 295 LYS A O 1
ATOM 2234 N N . SER A 1 296 ? -26.326 1.960 1.105 1.00 96.38 296 SER A N 1
ATOM 2235 C CA . SER A 1 296 ? -26.971 0.984 0.228 1.00 96.38 296 SER A CA 1
ATOM 2236 C C . SER A 1 296 ? -26.048 0.191 -0.676 1.00 96.38 296 SER A C 1
ATOM 2238 O O . SER A 1 296 ? -26.448 -0.861 -1.154 1.00 96.38 296 SER A O 1
ATOM 2240 N N . ALA A 1 297 ? -24.844 0.687 -0.928 1.00 97.25 297 ALA A N 1
ATOM 2241 C CA . ALA A 1 297 ? -23.821 -0.031 -1.660 1.00 97.25 297 ALA A CA 1
ATOM 2242 C C . ALA A 1 297 ? -22.677 -0.368 -0.704 1.00 97.25 297 ALA A C 1
ATOM 2244 O O . ALA A 1 297 ? -22.294 0.467 0.115 1.00 97.25 297 ALA A O 1
ATOM 2245 N N . GLY A 1 298 ? -22.163 -1.593 -0.801 1.00 97.31 298 GLY A N 1
ATOM 2246 C CA . GLY A 1 298 ? -21.136 -2.078 0.111 1.00 97.31 298 GLY A CA 1
ATOM 2247 C C . GLY A 1 298 ? -19.725 -1.610 -0.234 1.00 97.31 298 GLY A C 1
ATOM 2248 O O . GLY A 1 298 ? -19.464 -1.138 -1.342 1.00 97.31 298 GLY A O 1
ATOM 2249 N N . LEU A 1 299 ? -18.776 -1.778 0.687 1.00 98.31 299 LEU A N 1
ATOM 2250 C CA . LEU A 1 299 ? -17.402 -1.284 0.523 1.00 98.31 299 LEU A CA 1
ATOM 2251 C C . LEU A 1 299 ? -16.547 -2.137 -0.421 1.00 98.31 299 LEU A C 1
ATOM 2253 O O . LEU A 1 299 ? -15.513 -1.679 -0.908 1.00 98.31 299 LEU A O 1
ATOM 2257 N N . GLY A 1 300 ? -16.977 -3.369 -0.700 1.00 97.69 300 GLY A N 1
ATOM 2258 C CA . GLY A 1 300 ? -16.389 -4.228 -1.726 1.00 97.69 300 GLY A CA 1
ATOM 2259 C C . GLY A 1 300 ? -14.866 -4.356 -1.631 1.00 97.69 300 GLY A C 1
ATOM 2260 O O . GLY A 1 300 ? -14.308 -4.510 -0.545 1.00 97.69 300 GLY A O 1
ATOM 2261 N N . ARG A 1 301 ? -14.192 -4.317 -2.787 1.00 97.69 301 ARG A N 1
ATOM 2262 C CA . ARG A 1 301 ? -12.729 -4.480 -2.897 1.00 97.69 301 ARG A CA 1
ATOM 2263 C C . ARG A 1 301 ? -11.947 -3.201 -2.604 1.00 97.69 301 ARG A C 1
ATOM 2265 O O . ARG A 1 301 ? -10.732 -3.251 -2.595 1.00 97.69 301 ARG A O 1
ATOM 2272 N N . CYS A 1 302 ? -12.617 -2.072 -2.391 1.00 98.19 302 CYS A N 1
ATOM 2273 C CA . CYS A 1 302 ? -11.953 -0.809 -2.065 1.00 98.19 302 CYS A CA 1
ATOM 2274 C C . CYS A 1 302 ? -11.622 -0.645 -0.579 1.00 98.19 302 CYS A C 1
ATOM 2276 O O . CYS A 1 302 ? -10.996 0.341 -0.198 1.00 98.19 302 CYS A O 1
ATOM 2278 N N . ALA A 1 303 ? -12.074 -1.570 0.262 1.00 98.44 303 ALA A N 1
ATOM 2279 C CA . ALA A 1 303 ? -11.814 -1.560 1.690 1.00 98.44 303 ALA A CA 1
ATOM 2280 C C . ALA A 1 303 ? -10.798 -2.626 2.079 1.00 98.44 303 ALA A C 1
ATOM 2282 O O . ALA A 1 303 ? -10.783 -3.720 1.510 1.00 98.44 303 ALA A O 1
ATOM 2283 N N . LEU A 1 304 ? -10.027 -2.322 3.124 1.00 98.38 304 LEU A N 1
ATOM 2284 C CA . LEU A 1 304 ? -9.341 -3.347 3.892 1.00 98.38 304 LEU A CA 1
ATOM 2285 C C . LEU A 1 304 ? -10.395 -4.309 4.447 1.00 98.38 304 LEU A C 1
ATOM 2287 O O . LEU A 1 304 ? -11.366 -3.850 5.042 1.00 98.38 304 LEU A O 1
ATOM 2291 N N . ALA A 1 305 ? -10.194 -5.612 4.270 1.00 98.06 305 ALA A N 1
ATOM 2292 C CA . ALA A 1 305 ? -11.045 -6.652 4.833 1.00 98.06 305 ALA A CA 1
ATOM 2293 C C . ALA A 1 305 ? -10.268 -7.457 5.880 1.00 98.06 305 ALA A C 1
ATOM 2295 O O . ALA A 1 305 ? -9.160 -7.921 5.610 1.00 98.06 305 ALA A O 1
ATOM 2296 N N . VAL A 1 306 ? -10.871 -7.624 7.052 1.00 97.88 306 VAL A N 1
ATOM 2297 C CA . VAL A 1 306 ? -10.366 -8.433 8.162 1.00 97.88 306 VAL A CA 1
ATOM 2298 C C . VAL A 1 306 ? -11.484 -9.371 8.597 1.00 97.88 306 VAL A C 1
ATOM 2300 O O . VAL A 1 306 ? -12.642 -8.963 8.638 1.00 97.88 306 VAL A O 1
ATOM 2303 N N . ASP A 1 307 ? -11.157 -10.616 8.921 1.00 97.81 307 ASP A N 1
ATOM 2304 C CA . ASP A 1 307 ? -12.128 -11.592 9.414 1.00 97.81 307 ASP A CA 1
ATOM 2305 C C . ASP A 1 307 ? -11.643 -12.298 10.689 1.00 97.81 307 ASP A C 1
ATOM 2307 O O . ASP A 1 307 ? -10.484 -12.167 11.103 1.00 97.81 307 ASP A O 1
ATOM 2311 N N . ALA A 1 308 ? -12.534 -13.067 11.316 1.00 97.81 308 ALA A N 1
ATOM 2312 C CA . ALA A 1 308 ? -12.249 -13.822 12.535 1.00 97.81 308 ALA A CA 1
ATOM 2313 C C . ALA A 1 308 ? -11.174 -14.907 12.375 1.00 97.81 308 ALA A C 1
ATOM 2315 O O . ALA A 1 308 ? -10.647 -15.379 13.381 1.00 97.81 308 ALA A O 1
ATOM 2316 N N . THR A 1 309 ? -10.760 -15.262 11.151 1.00 97.94 309 THR A N 1
ATOM 2317 C CA . THR A 1 309 ? -9.607 -16.159 10.949 1.00 97.94 309 THR A CA 1
ATOM 2318 C C . THR A 1 309 ? -8.269 -15.456 11.194 1.00 97.94 309 THR A C 1
ATOM 2320 O O . THR A 1 309 ? -7.236 -16.118 11.300 1.00 97.94 309 THR A O 1
ATOM 2323 N N . GLY A 1 310 ? -8.266 -14.119 11.262 1.00 95.56 310 GLY A N 1
ATOM 2324 C CA . GLY A 1 310 ? -7.058 -13.298 11.305 1.00 95.56 310 GLY A CA 1
ATOM 2325 C C . GLY A 1 310 ? -6.407 -13.102 9.934 1.00 95.56 310 GLY A C 1
ATOM 2326 O O . GLY A 1 310 ? -5.291 -12.596 9.852 1.00 95.56 310 GLY A O 1
ATOM 2327 N N . LYS A 1 311 ? -7.068 -13.490 8.837 1.00 91.88 311 LYS A N 1
ATOM 2328 C CA . LYS A 1 311 ? -6.598 -13.163 7.486 1.00 91.88 311 LYS A CA 1
ATOM 2329 C C . LYS A 1 311 ? -6.903 -11.701 7.170 1.00 91.88 311 LYS A C 1
ATOM 2331 O O . LYS A 1 311 ? -7.948 -11.175 7.535 1.00 91.88 311 LYS A O 1
ATOM 2336 N N . GLY A 1 312 ? -5.963 -11.033 6.502 1.00 92.50 312 GLY A N 1
ATOM 2337 C CA . GLY A 1 312 ? -6.081 -9.615 6.135 1.00 92.50 312 GLY A CA 1
ATOM 2338 C C . GLY A 1 312 ? -5.915 -8.623 7.297 1.00 92.50 312 GLY A C 1
ATOM 2339 O O . GLY A 1 312 ? -5.705 -7.443 7.044 1.00 92.50 312 GLY A O 1
ATOM 2340 N N . GLY A 1 313 ? -5.926 -9.087 8.550 1.00 96.62 313 GLY A N 1
ATOM 2341 C CA . GLY A 1 313 ? -5.707 -8.279 9.750 1.00 96.62 313 GLY A CA 1
ATOM 2342 C C . GLY A 1 313 ? -5.239 -9.140 10.921 1.00 96.62 313 GLY A C 1
ATOM 2343 O O . GLY A 1 313 ? -4.330 -9.950 10.756 1.00 96.62 313 GLY A O 1
ATOM 2344 N N . PHE A 1 314 ? -5.812 -8.941 12.109 1.00 97.94 314 PHE A N 1
ATOM 2345 C CA . PHE A 1 314 ? -5.326 -9.569 13.341 1.00 97.94 314 PHE A CA 1
ATOM 2346 C C . PHE A 1 314 ? -6.474 -9.965 14.265 1.00 97.94 314 PHE A C 1
ATOM 2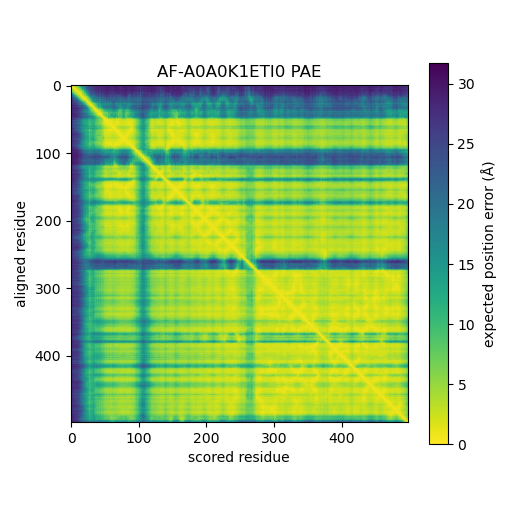348 O O . PHE A 1 314 ? -7.428 -9.212 14.415 1.00 97.94 314 PHE A O 1
ATOM 2355 N N . VAL A 1 315 ? -6.338 -11.104 14.946 1.00 98.12 315 VAL A N 1
ATOM 2356 C CA . VAL A 1 315 ? -7.148 -11.442 16.125 1.00 98.12 315 VAL A CA 1
ATOM 2357 C C . VAL A 1 315 ? -6.345 -11.034 17.360 1.00 98.12 315 VAL A C 1
ATOM 2359 O O . VAL A 1 315 ? -5.258 -11.565 17.589 1.00 98.12 315 VAL A O 1
ATOM 2362 N N . THR A 1 316 ? -6.830 -10.055 18.122 1.00 97.00 316 THR A N 1
ATOM 2363 C CA . THR A 1 316 ? -6.096 -9.438 19.250 1.00 97.00 316 THR A CA 1
ATOM 2364 C C . THR A 1 316 ? -6.631 -9.857 20.619 1.00 97.00 316 THR A C 1
ATOM 2366 O O . THR A 1 316 ? -5.972 -9.642 21.638 1.00 97.00 316 THR A O 1
ATOM 2369 N N . HIS A 1 317 ? -7.789 -10.514 20.647 1.00 97.56 317 HIS A N 1
ATOM 2370 C CA . HIS A 1 317 ? -8.374 -11.173 21.809 1.00 97.56 317 HIS A CA 1
ATOM 2371 C C . HIS A 1 317 ? -9.158 -12.402 21.352 1.00 97.56 317 HIS A C 1
ATOM 2373 O O . HIS A 1 317 ? -9.741 -12.383 20.268 1.00 97.56 317 HIS A O 1
ATOM 2379 N N . GLY A 1 318 ? -9.199 -13.436 22.190 1.00 97.19 318 GLY A N 1
ATOM 2380 C CA . GLY A 1 318 ? -9.823 -14.710 21.843 1.00 97.19 318 GLY A CA 1
ATOM 2381 C C . GLY A 1 318 ? -8.954 -15.571 20.924 1.00 97.19 318 GLY A C 1
ATOM 2382 O O . GLY A 1 318 ? -7.791 -15.265 20.654 1.00 97.19 318 GLY A O 1
ATOM 2383 N N . MET A 1 319 ? -9.523 -16.688 20.478 1.00 97.31 319 MET A N 1
ATOM 2384 C CA . MET A 1 319 ? -8.909 -17.565 19.479 1.00 97.31 319 MET A CA 1
ATOM 2385 C C . MET A 1 319 ? -9.447 -17.212 18.087 1.00 97.31 319 MET A C 1
ATOM 2387 O O . MET A 1 319 ? -10.602 -16.794 17.984 1.00 97.31 319 MET A O 1
ATOM 2391 N N . PRO A 1 320 ? -8.664 -17.403 17.010 1.00 97.94 320 PRO A N 1
ATOM 2392 C CA . PRO A 1 320 ? -9.191 -17.290 15.654 1.00 97.94 320 PRO A CA 1
ATOM 2393 C C . PRO A 1 320 ? -10.396 -18.215 15.420 1.00 97.94 320 PRO A C 1
ATOM 2395 O O . PRO A 1 320 ? -10.365 -19.383 15.815 1.00 97.94 320 PRO A O 1
ATOM 2398 N N . GLY A 1 321 ? -11.428 -17.677 14.771 1.00 96.69 321 GLY A N 1
ATOM 2399 C CA . GLY A 1 321 ? -12.675 -18.350 14.405 1.00 96.69 321 GLY A CA 1
ATOM 2400 C C . GLY A 1 321 ? -12.764 -18.680 12.912 1.00 96.69 321 GLY A C 1
ATOM 2401 O O . GLY A 1 321 ? -11.751 -18.857 12.227 1.00 96.69 321 GLY A O 1
ATOM 2402 N N . GLN A 1 322 ? -13.991 -18.772 12.392 1.00 97.56 322 GLN A N 1
ATOM 2403 C CA . GLN A 1 322 ? -14.260 -18.945 10.955 1.00 97.56 322 GLN A CA 1
ATOM 2404 C C . GLN A 1 322 ? -14.508 -17.594 10.278 1.00 97.56 322 GLN A C 1
ATOM 2406 O O . GLN A 1 322 ? -14.967 -16.661 10.911 1.00 97.56 322 GLN A O 1
ATOM 2411 N N . ALA A 1 323 ? -14.279 -17.467 8.970 1.00 96.25 323 ALA A N 1
ATOM 2412 C CA . ALA A 1 323 ? -14.510 -16.188 8.282 1.00 96.25 323 ALA A CA 1
ATOM 2413 C C . ALA A 1 323 ? -15.989 -15.737 8.277 1.00 96.25 323 ALA A C 1
ATOM 2415 O O . ALA A 1 323 ? -16.259 -14.564 8.050 1.00 96.25 323 ALA A O 1
ATOM 2416 N N . SER A 1 324 ? -16.930 -16.664 8.488 1.00 96.19 324 SER A N 1
ATOM 2417 C CA . SER A 1 324 ? -18.373 -16.394 8.558 1.00 96.19 324 SER A CA 1
ATOM 2418 C C . SER A 1 324 ? -18.873 -15.954 9.934 1.00 96.19 324 SER A C 1
ATOM 2420 O O . SER A 1 324 ? -20.043 -15.622 10.036 1.00 96.19 324 SER A O 1
ATOM 2422 N N . ASP A 1 325 ? -18.013 -16.036 10.946 1.00 96.69 325 ASP A N 1
ATOM 2423 C CA . ASP A 1 325 ? -18.281 -15.722 12.355 1.00 96.69 325 ASP A CA 1
ATOM 2424 C C . ASP A 1 325 ? -18.414 -14.195 12.499 1.00 96.69 325 ASP A C 1
ATOM 2426 O O . ASP A 1 325 ? -19.507 -13.653 12.593 1.00 96.69 325 ASP A O 1
ATOM 2430 N N . ALA A 1 326 ? -17.315 -13.480 12.242 1.00 97.69 326 ALA A N 1
ATOM 2431 C CA . ALA A 1 326 ? -17.308 -12.028 12.148 1.00 97.69 326 ALA A CA 1
ATOM 2432 C C . ALA A 1 326 ? -16.349 -11.525 11.062 1.00 97.69 326 ALA A C 1
ATOM 2434 O O . ALA A 1 326 ? -15.255 -12.070 10.852 1.00 97.69 326 ALA A O 1
ATOM 2435 N N . SER A 1 327 ? -16.726 -10.430 10.398 1.00 98.00 327 SER A N 1
ATOM 2436 C CA . SER A 1 327 ? -15.857 -9.698 9.481 1.00 98.00 327 SER A CA 1
ATOM 2437 C C . SER A 1 327 ? -16.036 -8.184 9.565 1.00 98.00 327 SER A C 1
ATOM 2439 O O . SER A 1 327 ? -17.103 -7.654 9.873 1.00 98.00 327 SER A O 1
ATOM 2441 N N . LEU A 1 328 ? -14.946 -7.484 9.267 1.00 98.44 328 LEU A N 1
ATOM 2442 C CA . LEU A 1 328 ? -14.812 -6.039 9.311 1.00 98.44 328 LEU A CA 1
ATOM 2443 C C . LEU A 1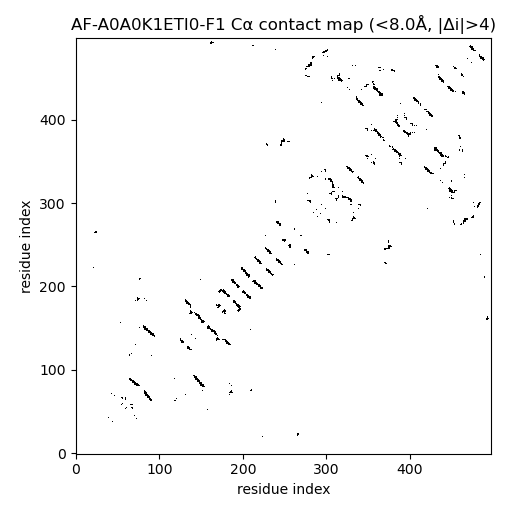 328 ? -14.248 -5.558 7.971 1.00 98.44 328 LEU A C 1
ATOM 2445 O O . LEU A 1 328 ? -13.197 -6.023 7.523 1.00 98.44 328 LEU A O 1
ATOM 2449 N N . ARG A 1 329 ? -14.905 -4.576 7.348 1.00 98.75 329 ARG A N 1
ATOM 2450 C CA . ARG A 1 329 ? -14.347 -3.836 6.208 1.00 98.75 329 ARG A CA 1
ATOM 2451 C C . ARG A 1 329 ? -14.198 -2.369 6.544 1.00 98.75 329 ARG A C 1
ATOM 2453 O O . ARG A 1 329 ? -15.126 -1.766 7.070 1.00 98.75 329 ARG A O 1
ATOM 2460 N N . VAL A 1 330 ? -13.053 -1.784 6.203 1.00 98.81 330 VAL A N 1
ATOM 2461 C CA . VAL A 1 330 ? -12.747 -0.381 6.504 1.00 98.81 330 VAL A CA 1
ATOM 2462 C C . VAL A 1 330 ? -12.117 0.308 5.302 1.00 98.81 330 VAL A C 1
ATOM 2464 O O . VAL A 1 330 ? -11.157 -0.189 4.712 1.00 98.81 330 VAL A O 1
ATOM 2467 N N . VAL A 1 331 ? -12.624 1.491 4.965 1.00 98.75 331 VAL A N 1
ATOM 2468 C CA . VAL A 1 331 ? -12.020 2.386 3.973 1.00 98.75 331 VAL A CA 1
ATOM 2469 C C . VAL A 1 331 ? -12.073 3.826 4.463 1.00 98.75 331 VAL A C 1
ATOM 2471 O O . VAL A 1 331 ? -13.072 4.256 5.040 1.00 98.75 331 VAL A O 1
ATOM 2474 N N . ALA A 1 332 ? -11.011 4.588 4.222 1.00 98.75 332 ALA A N 1
ATOM 2475 C CA . ALA A 1 332 ? -11.021 6.028 4.422 1.00 98.75 332 ALA A CA 1
ATOM 2476 C C . ALA A 1 332 ? -11.444 6.726 3.118 1.00 98.75 332 ALA A C 1
ATOM 2478 O O . ALA A 1 332 ? -10.935 6.426 2.040 1.00 98.75 332 ALA A O 1
ATOM 2479 N N . THR A 1 333 ? -12.375 7.675 3.204 1.00 98.38 333 THR A N 1
ATOM 2480 C CA . THR A 1 333 ? -12.794 8.515 2.057 1.00 98.38 333 THR A CA 1
ATOM 2481 C C . THR A 1 333 ? -12.347 9.968 2.200 1.00 98.38 333 THR A C 1
ATOM 2483 O O . THR A 1 333 ? -12.469 10.761 1.272 1.00 98.38 333 THR A O 1
ATOM 2486 N N . ALA A 1 334 ? -11.841 10.322 3.379 1.00 97.50 334 ALA A N 1
ATOM 2487 C CA . ALA A 1 334 ? -11.122 11.551 3.687 1.00 97.50 334 ALA A CA 1
ATOM 2488 C C . ALA A 1 334 ? -10.128 11.244 4.825 1.00 97.50 334 ALA A C 1
ATOM 2490 O O . ALA A 1 334 ? -10.293 10.217 5.490 1.00 97.50 334 ALA A O 1
ATOM 2491 N N . PRO A 1 335 ? -9.123 12.100 5.094 1.00 96.56 335 PRO A N 1
ATOM 2492 C CA . PRO A 1 335 ? -8.179 11.882 6.196 1.00 96.56 335 PRO A CA 1
ATOM 2493 C C . PRO A 1 335 ? -8.841 11.677 7.567 1.00 96.56 335 PRO A C 1
ATOM 2495 O O . PRO A 1 335 ? -8.271 11.025 8.432 1.00 96.56 335 PRO A O 1
ATOM 2498 N N . ASP A 1 336 ? -10.046 12.215 7.757 1.00 97.94 336 ASP A N 1
ATOM 2499 C CA . ASP A 1 336 ? -10.823 12.150 8.992 1.00 97.94 336 ASP A CA 1
ATOM 2500 C C . ASP A 1 336 ? -12.108 11.318 8.863 1.00 97.94 336 ASP A C 1
ATOM 2502 O O . ASP A 1 336 ? -12.900 11.296 9.795 1.00 97.94 336 ASP A O 1
ATOM 2506 N N . THR A 1 337 ? -12.376 10.663 7.731 1.00 98.56 337 THR A N 1
ATOM 2507 C CA . THR A 1 337 ? -13.665 9.992 7.502 1.00 98.56 337 THR A CA 1
ATOM 2508 C C . THR A 1 337 ? -13.459 8.539 7.116 1.00 98.56 337 THR A C 1
ATOM 2510 O O . THR A 1 337 ? -12.920 8.244 6.047 1.00 98.56 337 THR A O 1
ATOM 2513 N N . LEU A 1 338 ? -13.958 7.643 7.967 1.00 98.81 338 LEU A N 1
ATOM 2514 C CA . LEU A 1 338 ? -13.993 6.204 7.747 1.00 98.81 338 LEU A CA 1
ATOM 2515 C C . LEU A 1 338 ? -15.404 5.758 7.365 1.00 98.81 338 LEU A C 1
ATOM 2517 O O . LEU A 1 338 ? -16.393 6.191 7.964 1.00 98.81 338 LEU A O 1
ATOM 2521 N N . LEU A 1 339 ? -15.487 4.842 6.408 1.00 98.88 339 LEU A N 1
ATOM 2522 C CA . LEU A 1 339 ? -16.662 4.017 6.171 1.00 98.88 339 LEU A CA 1
ATOM 2523 C C . LEU A 1 339 ? -16.336 2.592 6.608 1.00 98.88 339 LEU A C 1
ATOM 2525 O O . LEU A 1 339 ? -15.268 2.069 6.279 1.00 98.88 339 LEU A O 1
ATOM 2529 N N . ILE A 1 340 ? -17.246 1.994 7.371 1.00 98.88 340 ILE A N 1
ATOM 2530 C CA . ILE A 1 340 ? -17.039 0.706 8.031 1.00 98.88 340 ILE A CA 1
ATOM 2531 C C . ILE A 1 340 ? -18.235 -0.205 7.748 1.00 98.88 340 ILE A C 1
ATOM 2533 O O . ILE A 1 340 ? -19.380 0.232 7.882 1.00 98.88 340 ILE A O 1
ATOM 2537 N N . GLU A 1 341 ? -17.970 -1.461 7.393 1.00 98.62 341 GLU A N 1
ATOM 2538 C CA . GLU A 1 341 ? -18.963 -2.539 7.384 1.00 98.62 341 GLU A CA 1
ATOM 2539 C C . GLU A 1 341 ? -18.600 -3.606 8.404 1.00 98.62 341 GLU A C 1
ATOM 2541 O O . GLU A 1 341 ? -17.427 -3.950 8.551 1.00 98.62 341 GLU A O 1
ATOM 2546 N N . VAL A 1 342 ? -19.622 -4.128 9.070 1.00 98.44 342 VAL A N 1
ATOM 2547 C CA . VAL A 1 342 ? -19.532 -5.265 9.982 1.00 98.44 342 VAL A CA 1
ATOM 2548 C C . VAL A 1 342 ? -20.513 -6.322 9.502 1.00 98.44 342 VAL A C 1
ATOM 2550 O O . VAL A 1 342 ? -21.676 -6.007 9.245 1.00 98.44 342 VAL A O 1
ATOM 2553 N N . GLU A 1 343 ? -20.048 -7.556 9.387 1.00 97.88 343 GLU A N 1
ATOM 2554 C CA . GLU A 1 343 ? -20.896 -8.738 9.252 1.00 97.88 343 GLU A CA 1
ATOM 2555 C C . GLU A 1 343 ? -20.601 -9.650 10.430 1.00 97.88 343 GLU A C 1
ATOM 2557 O O . GLU A 1 343 ? -19.437 -9.852 10.765 1.00 97.88 343 GLU A O 1
ATOM 2562 N N . ASP A 1 344 ? -21.655 -10.162 11.043 1.00 97.19 344 ASP A N 1
ATOM 2563 C CA . ASP A 1 344 ? -21.600 -10.975 12.248 1.00 97.19 344 ASP A CA 1
ATOM 2564 C C . ASP A 1 344 ? -22.777 -11.958 12.199 1.00 97.19 344 ASP A C 1
ATOM 2566 O O . ASP A 1 344 ? -23.868 -11.590 11.727 1.00 97.19 344 ASP A O 1
ATOM 2570 N N . ASP A 1 345 ? -22.553 -13.213 12.576 1.00 95.88 345 ASP A N 1
ATOM 2571 C CA . ASP A 1 345 ? -23.583 -14.246 12.563 1.00 95.88 345 ASP A CA 1
ATOM 2572 C C . ASP A 1 345 ? -24.528 -14.175 13.775 1.00 95.88 345 ASP A C 1
ATOM 2574 O O . ASP A 1 345 ? -25.684 -14.620 13.665 1.00 95.88 345 ASP A O 1
ATOM 2578 N N . HIS A 1 346 ? -24.116 -13.538 14.875 1.00 96.00 346 HIS A N 1
ATOM 2579 C CA . HIS A 1 346 ? -24.921 -13.339 16.071 1.00 96.00 346 HIS A CA 1
ATOM 2580 C C . HIS A 1 346 ? -24.749 -11.969 16.751 1.00 96.00 346 HIS A C 1
ATOM 2582 O O . HIS A 1 346 ? -24.121 -11.820 17.791 1.00 96.00 346 HIS A O 1
ATOM 2588 N N . LEU A 1 347 ? -25.509 -10.979 16.271 1.00 96.12 347 LEU A N 1
ATOM 2589 C CA . LEU A 1 347 ? -25.505 -9.645 16.877 1.00 96.12 347 LEU A CA 1
ATOM 2590 C C . LEU A 1 347 ? -26.123 -9.581 18.292 1.00 96.12 347 LEU A C 1
ATOM 2592 O O . LEU A 1 347 ? -27.335 -9.777 18.462 1.00 96.12 347 LEU A O 1
ATOM 2596 N N . VAL A 1 348 ? -25.345 -9.131 19.279 1.00 96.69 348 VAL A N 1
ATOM 2597 C CA . VAL A 1 348 ? -25.742 -8.910 20.673 1.00 96.69 348 VAL A CA 1
ATOM 2598 C C . VAL A 1 348 ? -25.680 -7.439 21.106 1.00 96.69 348 VAL A C 1
ATOM 2600 O O . VAL A 1 348 ? -24.744 -6.677 20.865 1.00 96.69 348 VAL A O 1
ATOM 2603 N N . GLY A 1 349 ? -26.732 -7.024 21.816 1.00 94.12 349 GLY A N 1
ATOM 2604 C CA . GLY A 1 349 ? -26.897 -5.704 22.424 1.00 94.12 349 GLY A CA 1
ATOM 2605 C C . GLY A 1 349 ? -28.301 -5.128 22.177 1.00 94.12 349 GLY A C 1
ATOM 2606 O O . GLY A 1 349 ? -29.080 -5.692 21.408 1.00 94.12 349 GLY A O 1
ATOM 2607 N N . PRO A 1 350 ? -28.666 -3.993 22.799 1.00 96.19 350 PRO A N 1
ATOM 2608 C CA . PRO A 1 350 ? -27.894 -3.225 23.773 1.00 96.19 350 PRO A CA 1
ATOM 2609 C C . PRO A 1 350 ? -27.969 -3.795 25.202 1.00 96.19 350 PRO A C 1
ATOM 2611 O O . PRO A 1 350 ? -29.053 -3.968 25.760 1.00 96.19 350 PRO A O 1
ATOM 2614 N N . GLY A 1 351 ? -26.817 -3.997 25.837 1.00 95.31 351 GLY A N 1
ATOM 2615 C CA . GLY A 1 351 ? -26.664 -4.396 27.232 1.00 95.31 351 GLY A CA 1
ATOM 2616 C C . GLY A 1 351 ? -26.322 -3.234 28.172 1.00 95.31 351 GLY A C 1
ATOM 2617 O O . GLY A 1 351 ? -26.335 -2.050 27.810 1.00 95.31 351 GLY A O 1
ATOM 2618 N N . LYS A 1 352 ? -26.041 -3.576 29.441 1.00 94.69 352 LYS A N 1
ATOM 2619 C CA . LYS A 1 352 ? -25.654 -2.609 30.492 1.00 94.69 352 LYS A CA 1
ATOM 2620 C C . LYS A 1 352 ? -24.199 -2.155 30.376 1.00 94.69 352 LYS A C 1
ATOM 2622 O O . LYS A 1 352 ? -23.882 -1.046 30.799 1.00 94.69 352 LYS A O 1
ATOM 2627 N N . ASN A 1 353 ? -23.332 -3.019 29.858 1.00 95.88 353 ASN A N 1
ATOM 2628 C CA . ASN A 1 353 ? -21.920 -2.752 29.644 1.00 95.88 353 ASN A CA 1
ATOM 2629 C C . ASN A 1 353 ? -21.642 -2.873 28.147 1.00 95.88 353 ASN A C 1
ATOM 2631 O O . ASN A 1 353 ? -21.805 -3.947 27.590 1.00 95.88 353 ASN A O 1
ATOM 2635 N N . TRP A 1 354 ? -21.228 -1.781 27.509 1.00 96.62 354 TRP A N 1
ATOM 2636 C CA . TRP A 1 354 ? -20.986 -1.778 26.066 1.00 96.62 354 TRP A CA 1
ATOM 2637 C C . TRP A 1 354 ? -19.838 -2.709 25.664 1.00 96.62 354 TRP A C 1
ATOM 2639 O O . TRP A 1 354 ? -19.849 -3.221 24.557 1.00 96.62 354 TRP A O 1
ATOM 2649 N N . VAL A 1 355 ? -18.883 -2.957 26.571 1.00 97.12 355 VAL A N 1
ATOM 2650 C CA . VAL A 1 355 ? -17.735 -3.844 26.325 1.00 97.12 355 VAL A CA 1
ATOM 2651 C C . VAL A 1 355 ? -18.180 -5.295 26.125 1.00 97.12 355 VAL A C 1
ATOM 2653 O O . VAL A 1 355 ? -17.470 -6.068 25.504 1.00 97.12 355 VAL A O 1
ATOM 2656 N N . THR A 1 356 ? -19.341 -5.682 26.654 1.00 96.88 356 THR A N 1
ATOM 2657 C CA . THR A 1 356 ? -19.905 -7.027 26.471 1.00 96.88 356 THR A CA 1
ATOM 2658 C C . THR A 1 356 ? -20.999 -7.065 25.407 1.00 96.88 356 THR A C 1
ATOM 2660 O O . THR A 1 356 ? -21.644 -8.091 25.279 1.00 96.88 356 THR A O 1
ATOM 2663 N N . ASP A 1 357 ? -21.260 -5.954 24.716 1.00 98.00 357 ASP A N 1
ATOM 2664 C CA . ASP A 1 357 ? -22.104 -5.919 23.517 1.00 98.00 357 ASP A CA 1
ATOM 2665 C C . ASP A 1 357 ? -21.198 -6.042 22.285 1.00 98.00 357 ASP A C 1
ATOM 2667 O O . ASP A 1 357 ? -19.996 -5.779 22.387 1.00 98.00 357 ASP A O 1
ATOM 2671 N N . ASP A 1 358 ? -21.768 -6.290 21.109 1.00 98.50 358 ASP A N 1
ATOM 2672 C CA . ASP A 1 358 ? -21.017 -6.091 19.872 1.00 98.50 358 ASP A CA 1
ATOM 2673 C C . ASP A 1 358 ? -20.759 -4.615 19.624 1.00 98.50 358 ASP A C 1
ATOM 2675 O O . ASP A 1 358 ? -21.650 -3.745 19.694 1.00 98.50 358 ASP A O 1
ATOM 2679 N N . HIS A 1 359 ? -19.508 -4.306 19.316 1.00 98.69 359 HIS A N 1
ATOM 2680 C CA . HIS A 1 359 ? -19.084 -2.929 19.155 1.00 98.69 359 HIS A CA 1
ATOM 2681 C C . HIS A 1 359 ? -17.852 -2.797 18.270 1.00 98.69 359 HIS A C 1
ATOM 2683 O O . HIS A 1 359 ? -17.003 -3.677 18.180 1.00 98.69 359 HIS A O 1
ATOM 2689 N N . LEU A 1 360 ? -17.729 -1.632 17.644 1.00 98.81 360 LEU A N 1
ATOM 2690 C CA . LEU A 1 360 ? -16.476 -1.178 17.063 1.00 98.81 360 LEU A CA 1
ATOM 2691 C C . LEU A 1 360 ? -15.656 -0.461 18.133 1.00 98.81 360 LEU A C 1
ATOM 2693 O O . LEU A 1 360 ? -16.210 0.296 18.930 1.00 98.81 360 LEU A O 1
ATOM 2697 N N . GLU A 1 361 ? -14.339 -0.611 18.102 1.00 98.75 361 GLU A N 1
ATOM 2698 C CA . GLU A 1 361 ? -13.423 0.282 18.804 1.00 98.75 361 GLU A CA 1
ATOM 2699 C C . GLU A 1 361 ? -12.625 1.109 17.797 1.00 98.75 361 GLU A C 1
ATOM 2701 O O . GLU A 1 361 ? -12.070 0.578 16.834 1.00 98.75 361 GLU A O 1
ATOM 2706 N N . ILE A 1 362 ? -12.546 2.418 18.035 1.00 98.69 362 ILE A N 1
ATOM 2707 C CA . ILE A 1 362 ? -11.708 3.341 17.269 1.00 98.69 362 ILE A CA 1
ATOM 2708 C C . ILE A 1 362 ? -10.578 3.803 18.174 1.00 98.69 362 ILE A C 1
ATOM 2710 O O . ILE A 1 362 ? -10.823 4.488 19.168 1.00 98.69 362 ILE A O 1
ATOM 2714 N N . TRP A 1 363 ? -9.353 3.435 17.818 1.00 98.25 363 TRP A N 1
ATOM 2715 C CA . TRP A 1 363 ? -8.139 3.823 18.526 1.00 98.25 363 TRP A CA 1
ATOM 2716 C C . TRP A 1 363 ? -7.379 4.866 17.724 1.00 98.25 363 TRP A C 1
ATOM 2718 O O . TRP A 1 363 ? -7.094 4.630 16.551 1.00 98.25 363 TRP A O 1
ATOM 2728 N N . LEU A 1 364 ? -7.036 5.992 18.351 1.00 97.38 364 LEU A N 1
ATOM 2729 C CA . LEU A 1 364 ? -6.345 7.109 17.706 1.00 97.38 364 LEU A CA 1
ATOM 2730 C C . LEU A 1 364 ? -5.133 7.562 18.520 1.00 97.38 364 LEU A C 1
ATOM 2732 O O . LEU A 1 364 ? -5.140 7.516 19.754 1.00 97.38 364 LEU A O 1
ATOM 2736 N N . SER A 1 365 ? -4.112 8.037 17.809 1.00 95.81 365 SER A N 1
ATOM 2737 C CA . SER A 1 365 ? -3.001 8.788 18.389 1.00 95.81 365 SER A CA 1
ATOM 2738 C C . SER A 1 365 ? -2.513 9.873 17.427 1.00 95.81 365 SER A C 1
ATOM 2740 O O . SER A 1 365 ? -2.531 9.709 16.200 1.00 95.81 365 SER A O 1
ATOM 2742 N N . ALA A 1 366 ? -2.042 10.986 17.989 1.00 92.44 366 ALA A N 1
ATOM 2743 C CA . ALA A 1 366 ? -1.497 12.106 17.227 1.00 92.44 366 ALA A CA 1
ATOM 2744 C C . ALA A 1 366 ? -0.160 11.765 16.548 1.00 92.44 366 ALA A C 1
ATOM 2746 O O . ALA A 1 366 ? 0.161 12.325 15.498 1.00 92.44 366 ALA A O 1
ATOM 2747 N N . ALA A 1 367 ? 0.600 10.821 17.111 1.00 86.69 367 ALA A N 1
ATOM 2748 C CA . ALA A 1 367 ? 1.905 10.413 16.609 1.00 86.69 367 ALA A CA 1
ATOM 2749 C C . ALA A 1 367 ? 1.876 8.975 16.078 1.00 86.69 367 ALA A C 1
ATOM 2751 O O . ALA A 1 367 ? 1.299 8.086 16.702 1.00 86.69 367 ALA A O 1
ATOM 2752 N N . ILE A 1 368 ? 2.565 8.748 14.958 1.00 81.38 368 ILE A N 1
ATOM 2753 C CA . ILE A 1 368 ? 2.980 7.413 14.521 1.00 81.38 368 ILE A CA 1
ATOM 2754 C C . ILE A 1 368 ? 4.485 7.325 14.759 1.00 81.38 368 ILE A C 1
ATOM 2756 O O . ILE A 1 368 ? 5.259 7.918 14.002 1.00 81.38 368 ILE A O 1
ATOM 2760 N N . PRO A 1 369 ? 4.935 6.622 15.803 1.00 81.88 369 PRO A N 1
ATOM 2761 C CA . PRO A 1 369 ? 6.345 6.302 15.926 1.00 81.88 369 PRO A CA 1
ATOM 2762 C C . PRO A 1 369 ? 6.765 5.429 14.749 1.00 81.88 369 PRO A C 1
ATOM 2764 O O . PRO A 1 369 ? 5.976 4.643 14.227 1.00 81.88 369 PRO A O 1
ATOM 2767 N N . SER A 1 370 ? 7.999 5.604 14.297 1.00 85.38 370 SER A N 1
ATOM 2768 C CA . SER A 1 370 ? 8.504 4.898 13.126 1.00 85.38 370 SER A CA 1
ATOM 2769 C C . SER A 1 370 ? 9.846 4.264 13.436 1.00 85.38 370 SER A C 1
ATOM 2771 O O . SER A 1 370 ? 10.546 4.678 14.363 1.00 85.38 370 SER A O 1
ATOM 2773 N N . ALA A 1 371 ? 10.225 3.277 12.629 1.00 89.00 371 ALA A N 1
ATOM 2774 C CA . ALA A 1 371 ? 11.511 2.618 12.781 1.00 89.00 371 ALA A CA 1
ATOM 2775 C C . ALA A 1 371 ? 12.700 3.573 12.637 1.00 89.00 371 ALA A C 1
ATOM 2777 O O . ALA A 1 371 ? 13.756 3.246 13.153 1.00 89.00 371 ALA A O 1
ATOM 2778 N N . SER A 1 372 ? 12.552 4.735 11.988 1.00 87.94 372 SER A N 1
ATOM 2779 C CA . SER A 1 372 ? 13.658 5.681 11.781 1.00 87.94 372 SER A CA 1
ATOM 2780 C C . SER A 1 372 ? 14.106 6.394 13.063 1.00 87.94 372 SER A C 1
ATOM 2782 O O . SER A 1 372 ? 15.190 6.977 13.101 1.00 87.94 372 SER A O 1
ATOM 2784 N N . SER A 1 373 ? 13.304 6.346 14.131 1.00 87.62 373 SER A N 1
ATOM 2785 C CA . SER A 1 373 ? 13.711 6.834 15.449 1.00 87.62 373 SER A CA 1
ATOM 2786 C C . SER A 1 373 ? 14.750 5.901 16.069 1.00 87.62 373 SER A C 1
ATOM 2788 O O . SER A 1 373 ? 14.555 4.694 16.084 1.00 87.62 373 SER A O 1
ATOM 2790 N N . HIS A 1 374 ? 15.831 6.453 16.631 1.00 84.44 374 HIS A N 1
ATOM 2791 C CA . HIS A 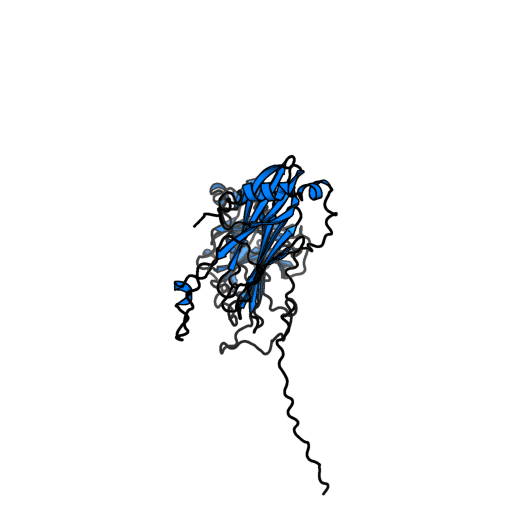1 374 ? 16.881 5.677 17.312 1.00 84.44 374 HIS A CA 1
ATOM 2792 C C . HIS A 1 374 ? 16.308 4.670 18.327 1.00 84.44 374 HIS A C 1
ATOM 2794 O O . HIS A 1 374 ? 16.684 3.503 18.350 1.00 84.44 374 HIS A O 1
ATOM 2800 N N . CYS A 1 375 ? 15.357 5.140 19.128 1.00 88.88 375 CYS A N 1
ATOM 2801 C CA . CYS A 1 375 ? 14.462 4.352 19.954 1.00 88.88 375 CYS A CA 1
ATOM 2802 C C . CYS A 1 375 ? 13.089 5.044 19.954 1.00 88.88 375 CYS A C 1
ATOM 2804 O O . CYS A 1 375 ? 12.982 6.214 19.578 1.00 88.88 375 CYS A O 1
ATOM 2806 N N . VAL A 1 376 ? 12.036 4.338 20.364 1.00 89.50 376 VAL A N 1
ATOM 2807 C CA . VAL A 1 376 ? 10.683 4.895 20.455 1.00 89.50 376 VAL A CA 1
ATOM 2808 C C . VAL A 1 376 ? 10.237 5.014 21.905 1.00 89.50 376 VAL A C 1
ATOM 2810 O O . VAL A 1 376 ? 10.385 4.093 22.711 1.00 89.50 376 VAL A O 1
ATOM 2813 N N . THR A 1 377 ? 9.643 6.158 22.218 1.00 86.50 377 THR A N 1
ATOM 2814 C CA . THR A 1 377 ? 8.881 6.367 23.448 1.00 86.50 377 THR A CA 1
ATOM 2815 C C . THR A 1 377 ? 7.414 6.061 23.145 1.00 86.50 377 THR A C 1
ATOM 2817 O O . THR A 1 377 ? 6.934 6.422 22.065 1.00 86.50 377 THR A O 1
ATOM 2820 N N . PRO A 1 378 ? 6.676 5.387 24.044 1.00 80.44 378 PRO A N 1
ATOM 2821 C CA . PRO A 1 378 ? 5.237 5.238 23.882 1.00 80.44 378 PRO A CA 1
ATOM 2822 C C . PRO A 1 378 ? 4.577 6.611 23.680 1.00 80.44 378 PRO A C 1
ATOM 2824 O O . PRO A 1 378 ? 4.951 7.554 24.379 1.00 80.44 378 PRO A O 1
ATOM 2827 N N . PRO A 1 379 ? 3.622 6.751 22.744 1.00 80.50 379 PRO A N 1
ATOM 2828 C CA . PRO A 1 379 ? 2.941 8.024 22.551 1.00 80.50 379 PRO A CA 1
ATOM 2829 C C . PRO A 1 379 ? 2.201 8.427 23.831 1.00 80.50 379 PRO A C 1
ATOM 2831 O O . PRO A 1 379 ? 1.600 7.582 24.498 1.00 80.50 379 PRO A O 1
ATOM 2834 N N . GLU A 1 380 ? 2.250 9.719 24.155 1.00 75.06 380 GLU A N 1
ATOM 2835 C CA . GLU A 1 380 ? 1.678 10.267 25.392 1.00 75.06 380 GLU A CA 1
ATOM 2836 C C . GLU A 1 380 ? 0.143 10.240 25.388 1.00 75.06 380 GLU A C 1
ATOM 2838 O O . GLU A 1 380 ? -0.479 10.057 26.435 1.00 75.06 380 GLU A O 1
ATOM 2843 N N . GLU A 1 381 ? -0.473 10.359 24.207 1.00 88.19 381 GLU A N 1
ATOM 2844 C CA . GLU A 1 381 ? -1.925 10.410 24.049 1.00 88.19 381 GLU A CA 1
ATOM 2845 C C . GLU A 1 381 ? -2.433 9.261 23.172 1.00 88.19 381 GLU A C 1
ATOM 2847 O O . GLU A 1 381 ? -2.190 9.193 21.961 1.00 88.19 381 GLU A O 1
ATOM 2852 N N . LEU A 1 382 ? -3.165 8.352 23.816 1.00 94.38 382 LEU A N 1
ATOM 2853 C CA . LEU A 1 382 ? -3.904 7.265 23.189 1.00 94.38 382 LEU A CA 1
ATOM 2854 C C . LEU A 1 382 ? -5.375 7.405 23.565 1.00 94.38 382 LEU A C 1
ATOM 2856 O O . LEU A 1 382 ? -5.723 7.394 24.748 1.00 94.38 382 LEU A O 1
ATOM 2860 N N . LEU A 1 383 ? -6.230 7.517 22.555 1.00 96.81 383 LEU A N 1
ATOM 2861 C CA . LEU A 1 383 ? -7.666 7.691 22.732 1.00 96.81 383 LEU A CA 1
ATOM 2862 C C . LEU A 1 383 ? -8.409 6.497 22.141 1.00 96.81 383 LEU A C 1
ATOM 2864 O O . LEU A 1 383 ? -8.093 6.054 21.039 1.00 96.81 383 LEU A O 1
ATOM 2868 N N . GLN A 1 384 ? -9.408 6.004 22.867 1.00 97.69 384 GLN A N 1
ATOM 2869 C CA . GLN A 1 384 ? -10.284 4.920 22.435 1.00 97.69 384 GLN A CA 1
ATOM 2870 C C . GLN A 1 384 ? -11.746 5.343 22.572 1.00 97.69 384 GLN A C 1
ATOM 2872 O O . GLN A 1 384 ? -12.179 5.822 23.625 1.00 97.69 384 GLN A O 1
ATOM 2877 N N . TRP A 1 385 ? -12.524 5.078 21.531 1.00 98.62 385 TRP A N 1
ATOM 2878 C CA . TRP A 1 385 ? -13.981 5.139 21.565 1.00 98.62 385 TRP A CA 1
ATOM 2879 C C . TRP A 1 385 ? -14.558 3.759 21.278 1.00 98.62 385 TRP A C 1
ATOM 2881 O O . TRP A 1 385 ? -14.075 3.078 20.380 1.00 98.62 385 TRP A O 1
ATOM 2891 N N . GLY A 1 386 ? -15.613 3.388 21.998 1.00 98.50 386 GLY A N 1
ATOM 2892 C CA . GLY A 1 386 ? -16.480 2.267 21.644 1.00 98.50 386 GLY A CA 1
ATOM 2893 C C . GLY A 1 386 ? -17.705 2.762 20.878 1.00 98.50 386 GLY A C 1
ATOM 2894 O O . GLY A 1 38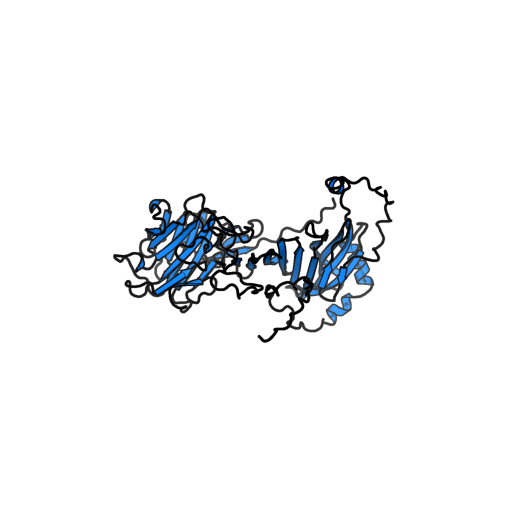6 ? -18.287 3.778 21.255 1.00 98.50 386 GLY A O 1
ATOM 2895 N N . ILE A 1 387 ? -18.123 2.064 19.826 1.00 98.75 387 ILE A N 1
ATOM 2896 C CA . ILE A 1 387 ? -19.360 2.319 19.082 1.00 98.75 387 ILE A CA 1
ATOM 2897 C C . ILE A 1 387 ? -20.170 1.033 19.098 1.00 98.75 387 ILE A C 1
ATOM 2899 O O . ILE A 1 387 ? -19.835 0.079 18.402 1.00 98.75 387 ILE A O 1
ATOM 2903 N N . ARG A 1 388 ? -21.262 1.001 19.852 1.00 98.25 388 ARG A N 1
ATOM 2904 C CA . ARG A 1 388 ? -22.123 -0.181 19.868 1.00 98.25 388 ARG A CA 1
ATOM 2905 C C . ARG A 1 388 ? -22.815 -0.364 18.524 1.00 98.25 388 ARG A C 1
ATOM 2907 O O . ARG A 1 388 ? -23.442 0.570 18.020 1.00 98.25 388 ARG A O 1
ATOM 2914 N N . VAL A 1 389 ? -22.748 -1.564 17.953 1.00 97.31 389 VAL A N 1
ATOM 2915 C CA . VAL A 1 389 ? -23.182 -1.759 16.563 1.00 97.31 389 VAL A CA 1
ATOM 2916 C C . VAL A 1 389 ? -24.702 -1.793 16.392 1.00 97.31 389 VAL A C 1
ATOM 2918 O O . VAL A 1 389 ? -25.209 -1.460 15.319 1.00 97.31 389 VAL A O 1
ATOM 2921 N N . THR A 1 390 ? -25.453 -2.131 17.443 1.00 95.69 390 THR A N 1
ATOM 2922 C CA . THR A 1 390 ? -26.922 -2.242 17.392 1.00 95.69 390 THR A CA 1
ATOM 2923 C C . THR A 1 390 ? -27.633 -0.889 17.310 1.00 95.69 390 THR A C 1
ATOM 2925 O O . THR A 1 390 ? -28.660 -0.780 16.636 1.00 95.69 390 THR A O 1
ATOM 2928 N N . ASP A 1 391 ? -27.083 0.162 17.926 1.00 96.25 391 ASP A N 1
ATOM 2929 C CA . ASP A 1 391 ? -27.696 1.499 17.973 1.00 96.25 391 ASP A CA 1
ATOM 2930 C C . ASP A 1 391 ? -26.762 2.658 17.581 1.00 96.25 391 ASP A C 1
ATOM 2932 O O . ASP A 1 391 ? -27.216 3.796 17.476 1.00 96.25 391 ASP A O 1
ATOM 2936 N N . GLY A 1 392 ? -25.478 2.393 17.322 1.00 97.44 392 GLY A N 1
ATOM 2937 C CA . GLY A 1 392 ? -24.487 3.410 16.960 1.00 97.44 392 GLY A CA 1
ATOM 2938 C C . GLY A 1 392 ? -24.075 4.321 18.119 1.00 97.44 392 GLY A C 1
ATOM 2939 O O . GLY A 1 392 ? -23.453 5.359 17.887 1.00 97.44 392 GLY A O 1
ATOM 2940 N N . LYS A 1 393 ? -24.427 3.980 19.367 1.00 98.06 393 LYS A N 1
ATOM 2941 C CA . LYS A 1 393 ? -24.090 4.802 20.531 1.00 98.06 393 LYS A CA 1
ATOM 2942 C C . LYS A 1 393 ? -22.583 4.785 20.793 1.00 98.06 393 LYS A C 1
ATOM 2944 O O . LYS A 1 393 ? -21.968 3.722 20.830 1.00 98.06 393 LYS A O 1
ATOM 2949 N N . VAL A 1 394 ? -22.017 5.971 21.028 1.00 98.50 394 VAL A N 1
ATOM 2950 C CA . VAL A 1 394 ? -20.587 6.170 21.302 1.00 98.50 394 VAL A CA 1
ATOM 2951 C C . VAL A 1 394 ? -20.309 6.189 22.807 1.00 98.50 394 VAL A C 1
ATOM 2953 O O . VAL A 1 394 ? -21.007 6.859 23.574 1.00 98.50 394 VAL A O 1
ATOM 2956 N N . PHE A 1 395 ? -19.255 5.490 23.218 1.00 98.31 395 PHE A N 1
ATOM 2957 C CA . PHE A 1 395 ? -18.772 5.371 24.588 1.00 98.31 395 PHE A CA 1
ATOM 2958 C C . PHE A 1 395 ? -17.302 5.793 24.668 1.00 98.31 395 PHE A C 1
ATOM 2960 O O . PHE A 1 395 ? -16.522 5.550 23.750 1.00 98.31 395 PHE A O 1
ATOM 2967 N N . ALA A 1 396 ? -16.919 6.424 25.777 1.00 98.06 396 ALA A N 1
ATOM 2968 C CA . ALA A 1 396 ? -15.519 6.728 26.057 1.00 98.06 396 ALA A CA 1
ATOM 2969 C C . ALA A 1 396 ? -14.799 5.472 26.575 1.00 98.06 396 ALA A C 1
ATOM 2971 O O . ALA A 1 396 ? -15.289 4.830 27.507 1.00 98.06 396 ALA A O 1
ATOM 2972 N N . GLY A 1 397 ? -13.643 5.151 25.993 1.00 96.75 397 GLY A N 1
ATOM 2973 C CA . GLY A 1 397 ? -12.746 4.079 26.429 1.00 96.75 397 GLY A CA 1
ATOM 2974 C C . GLY A 1 397 ? -11.466 4.615 27.082 1.00 96.75 397 GLY A C 1
ATOM 2975 O O . GLY A 1 397 ? -11.487 5.596 27.836 1.00 96.75 397 GLY A O 1
ATOM 2976 N N . ALA A 1 398 ? -10.335 3.967 26.793 1.00 95.81 398 ALA A N 1
ATOM 2977 C CA . ALA A 1 398 ? -8.991 4.413 27.155 1.00 95.81 398 ALA A CA 1
ATOM 2978 C C . ALA A 1 398 ? -8.726 5.877 26.749 1.00 95.81 398 ALA A C 1
ATOM 2980 O O . ALA A 1 398 ? -9.216 6.365 25.733 1.00 95.81 398 ALA A O 1
ATOM 2981 N N . GLY A 1 399 ? -7.990 6.607 27.594 1.00 95.50 399 GLY A N 1
ATOM 2982 C CA . GLY A 1 399 ? -7.776 8.053 27.440 1.00 95.50 399 GLY A CA 1
ATOM 2983 C C . GLY A 1 399 ? -8.985 8.922 27.815 1.00 95.50 399 GLY A C 1
ATOM 2984 O O . GLY A 1 399 ? -8.855 10.138 27.897 1.00 95.50 399 GLY A O 1
ATOM 2985 N N . LYS A 1 400 ? -10.149 8.312 28.100 1.00 96.06 400 LYS A N 1
ATOM 2986 C CA . LYS A 1 400 ? -11.407 8.991 28.461 1.00 96.06 400 LYS A CA 1
ATOM 2987 C C . LYS A 1 400 ? -11.780 10.133 27.496 1.00 96.06 400 LYS A C 1
ATOM 2989 O O . LYS A 1 400 ? -12.109 11.229 27.964 1.00 96.06 400 LYS A O 1
ATOM 2994 N N . PRO A 1 401 ? -11.739 9.919 26.168 1.00 96.94 401 PRO A N 1
ATOM 2995 C CA . PRO A 1 401 ? -12.074 10.977 25.231 1.00 96.94 401 PRO A CA 1
ATOM 2996 C C . PRO A 1 401 ? -13.534 11.409 25.374 1.00 96.94 401 PRO A C 1
ATOM 2998 O O . PRO A 1 401 ? -14.402 10.639 25.790 1.00 96.94 401 PRO A O 1
ATOM 3001 N N . HIS A 1 402 ? -13.830 12.641 24.966 1.00 96.94 402 HIS A N 1
ATOM 3002 C CA . HIS A 1 402 ? -15.210 13.106 24.928 1.00 96.94 402 HIS A CA 1
ATOM 3003 C C . HIS A 1 402 ? -16.002 12.315 23.862 1.00 96.94 402 HIS A C 1
ATOM 3005 O O . HIS A 1 402 ? -15.576 12.281 22.701 1.00 96.94 402 HIS A O 1
ATOM 3011 N N . PRO A 1 403 ? -17.162 11.706 24.186 1.00 93.31 403 PRO A N 1
ATOM 3012 C CA . PRO A 1 403 ? -17.906 10.881 23.228 1.00 93.31 403 PRO A CA 1
ATOM 3013 C C . PRO A 1 403 ? -18.329 11.624 21.955 1.00 93.31 403 PRO A C 1
ATOM 3015 O O . PRO A 1 403 ? -18.377 11.029 20.889 1.00 93.31 403 PRO A O 1
ATOM 3018 N N . THR A 1 404 ? -18.593 12.933 22.038 1.00 95.56 404 THR A N 1
ATOM 3019 C CA . THR A 1 404 ? -19.012 13.740 20.874 1.00 95.56 404 THR A CA 1
ATOM 3020 C C . THR A 1 404 ? -17.857 14.205 19.984 1.00 95.56 404 THR A C 1
ATOM 3022 O O . THR A 1 404 ? -18.107 14.884 18.991 1.00 95.56 404 THR A O 1
ATOM 3025 N N . ALA A 1 405 ? -16.602 13.907 20.344 1.00 97.06 405 ALA A N 1
ATOM 3026 C CA . ALA A 1 405 ? -15.458 14.179 19.472 1.00 97.06 405 ALA A CA 1
ATOM 3027 C C . ALA A 1 405 ? -15.465 13.264 18.237 1.00 97.06 405 ALA A C 1
ATOM 3029 O O . ALA A 1 405 ? -14.954 13.644 17.187 1.00 97.06 405 ALA A O 1
ATOM 3030 N N . LEU A 1 406 ? -16.088 12.089 18.363 1.00 97.06 406 LEU A N 1
ATOM 3031 C CA . LEU A 1 406 ? -16.346 11.163 17.274 1.00 97.06 406 LEU A CA 1
ATOM 3032 C C . LEU A 1 406 ? -17.786 11.354 16.783 1.00 97.06 406 LEU A C 1
ATOM 3034 O O . LEU A 1 406 ? -18.729 11.269 17.572 1.00 97.06 406 LEU A O 1
ATOM 3038 N N . ARG A 1 407 ? -17.979 11.607 15.485 1.00 98.31 407 ARG A N 1
ATOM 3039 C CA . ARG A 1 407 ? -19.327 11.667 14.894 1.00 98.31 407 ARG A CA 1
ATOM 3040 C C . ARG A 1 407 ? -19.620 10.361 14.183 1.00 98.31 407 ARG A C 1
ATOM 3042 O O . ARG A 1 407 ? -18.879 9.980 13.284 1.00 98.31 407 ARG A O 1
ATOM 3049 N N . VAL A 1 408 ? -20.709 9.706 14.566 1.00 98.56 408 VAL A N 1
ATOM 3050 C CA . VAL A 1 408 ? -21.098 8.407 14.019 1.00 98.56 408 VAL A CA 1
ATOM 3051 C C . VAL A 1 408 ? -22.473 8.510 13.383 1.00 98.56 408 VAL A C 1
ATOM 3053 O O . VAL A 1 408 ? -23.421 9.003 13.992 1.00 98.56 408 VAL A O 1
ATOM 3056 N N . GLU A 1 409 ? -22.575 8.018 12.156 1.00 98.44 409 GLU A N 1
ATOM 3057 C CA . GLU A 1 409 ? -23.831 7.772 11.465 1.00 98.44 409 GLU A CA 1
ATOM 3058 C C . GLU A 1 409 ? -23.920 6.277 11.150 1.00 98.44 409 GLU A C 1
ATOM 3060 O O . GLU A 1 409 ? -23.001 5.706 10.567 1.00 98.44 409 GLU A O 1
ATOM 3065 N N . ARG A 1 410 ? -25.032 5.642 11.520 1.00 98.06 410 ARG A N 1
ATOM 3066 C CA . ARG A 1 410 ? -25.316 4.234 11.223 1.00 98.06 410 ARG A CA 1
ATOM 3067 C C . ARG A 1 410 ? -26.399 4.154 10.151 1.00 98.06 410 ARG A C 1
ATOM 3069 O O . ARG A 1 410 ? -27.417 4.841 10.253 1.00 98.06 410 ARG A O 1
ATOM 3076 N N . ALA A 1 411 ? -26.194 3.327 9.130 1.00 97.75 411 ALA A N 1
ATOM 3077 C CA . ALA A 1 411 ? -27.239 3.045 8.151 1.00 97.75 411 ALA A CA 1
ATOM 3078 C C . ALA A 1 411 ? -28.362 2.215 8.794 1.00 97.75 411 ALA A C 1
ATOM 3080 O O . ALA A 1 411 ? -28.115 1.383 9.668 1.00 97.75 411 ALA A O 1
ATOM 3081 N N . ALA A 1 412 ? -29.605 2.425 8.359 1.00 95.06 412 ALA A N 1
ATOM 3082 C CA . ALA A 1 412 ? -30.686 1.526 8.747 1.00 95.06 412 ALA A CA 1
ATOM 3083 C C . ALA A 1 412 ? -30.397 0.115 8.194 1.00 95.06 412 ALA A C 1
ATOM 3085 O O . ALA A 1 412 ? -29.967 0.019 7.040 1.00 95.06 412 ALA A O 1
ATOM 3086 N N . PRO A 1 413 ? -30.634 -0.958 8.972 1.00 89.69 413 PRO A N 1
ATOM 3087 C CA . PRO A 1 413 ? -30.518 -2.319 8.463 1.00 89.69 413 PRO A CA 1
ATOM 3088 C C . PRO A 1 413 ? -31.388 -2.501 7.220 1.00 89.69 413 PRO A C 1
ATOM 3090 O O . PRO A 1 413 ? -32.537 -2.048 7.192 1.00 89.69 413 PRO A O 1
ATOM 3093 N N . GLN A 1 414 ? -30.849 -3.157 6.198 1.00 87.81 414 GLN A N 1
ATOM 3094 C CA . GLN A 1 414 ? -31.631 -3.521 5.024 1.00 87.81 414 GLN A CA 1
ATOM 3095 C C . GLN A 1 414 ? -32.323 -4.860 5.260 1.00 87.81 414 GLN A C 1
ATOM 3097 O O . GLN A 1 414 ? -31.783 -5.749 5.914 1.00 87.81 414 GLN A O 1
ATOM 3102 N N . ALA A 1 415 ? -33.550 -5.002 4.757 1.00 86.75 415 ALA A N 1
ATOM 3103 C CA . ALA A 1 415 ? -34.320 -6.223 4.953 1.00 86.75 415 ALA A CA 1
ATOM 3104 C C . ALA A 1 415 ? -33.579 -7.426 4.346 1.00 86.75 415 ALA A C 1
ATOM 3106 O O . ALA A 1 415 ? -33.360 -7.471 3.139 1.00 86.75 415 ALA A O 1
ATOM 3107 N N . GLY A 1 416 ? -33.223 -8.399 5.189 1.00 84.06 416 GLY A N 1
ATOM 3108 C CA . GLY A 1 416 ? -32.502 -9.603 4.771 1.00 84.06 416 GLY A CA 1
ATOM 3109 C C . GLY A 1 416 ? -30.980 -9.453 4.665 1.00 84.06 416 GLY A C 1
ATOM 3110 O O . GLY A 1 416 ? -30.331 -10.431 4.308 1.00 84.06 416 GLY A O 1
ATOM 3111 N N . GLU A 1 417 ? -30.407 -8.290 4.991 1.00 87.56 417 GLU A N 1
ATOM 3112 C CA . GLU A 1 417 ? -28.953 -8.120 5.118 1.00 87.56 417 GLU A CA 1
ATOM 3113 C C . GLU A 1 417 ? -28.536 -8.164 6.595 1.00 87.56 417 GLU A C 1
ATOM 3115 O O . GLU A 1 417 ? -29.118 -7.467 7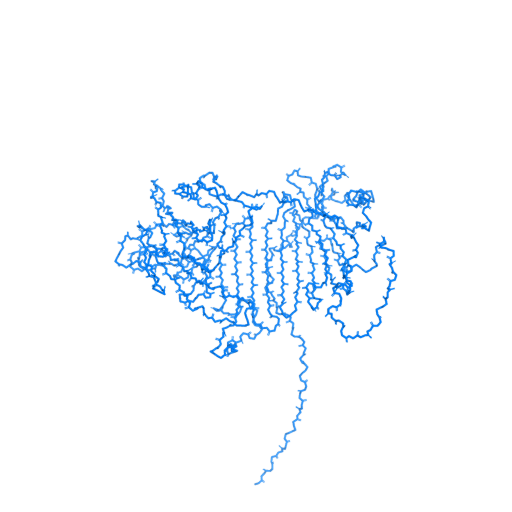.429 1.00 87.56 417 GLU A O 1
ATOM 3120 N N . SER A 1 418 ? -27.507 -8.954 6.915 1.00 89.75 418 SER A N 1
ATOM 3121 C CA . SER A 1 418 ? -26.833 -8.934 8.224 1.00 89.75 418 SER A CA 1
ATOM 3122 C C . SER A 1 418 ? -25.761 -7.842 8.319 1.00 89.75 418 SER A C 1
ATOM 3124 O O . SER A 1 418 ? -25.307 -7.518 9.412 1.00 89.75 418 SER A O 1
ATOM 3126 N N . THR A 1 419 ? -25.377 -7.235 7.191 1.00 96.62 419 THR A N 1
ATOM 3127 C CA . THR A 1 419 ? -24.324 -6.220 7.139 1.00 96.62 419 THR A CA 1
ATOM 3128 C C . THR A 1 419 ? -24.764 -4.915 7.805 1.00 96.62 419 THR A C 1
ATOM 3130 O O . THR A 1 419 ? -25.716 -4.250 7.383 1.00 96.62 419 THR A O 1
ATOM 3133 N N . LEU A 1 420 ? -24.011 -4.488 8.813 1.00 97.81 420 LEU A N 1
ATOM 3134 C CA . LEU A 1 420 ? -24.138 -3.182 9.446 1.00 97.81 420 LEU A CA 1
ATOM 3135 C C . LEU A 1 420 ? -23.160 -2.203 8.806 1.00 97.81 420 LEU A C 1
ATOM 3137 O O . LEU A 1 420 ? -22.008 -2.547 8.562 1.00 97.81 420 LEU A O 1
ATOM 3141 N N . ARG A 1 421 ? -23.602 -0.966 8.554 1.00 98.50 421 ARG A N 1
ATOM 3142 C CA . ARG A 1 421 ? -22.771 0.062 7.910 1.00 98.50 421 ARG A CA 1
ATOM 3143 C C . ARG A 1 421 ? -22.682 1.313 8.765 1.00 98.50 421 ARG A C 1
ATOM 3145 O O . ARG A 1 421 ? -23.703 1.805 9.260 1.00 98.50 421 ARG A O 1
ATOM 3152 N N . PHE A 1 422 ? -21.481 1.870 8.861 1.00 98.81 422 PHE A N 1
ATOM 3153 C CA . PHE A 1 422 ? -21.190 3.078 9.624 1.00 98.81 422 PHE A CA 1
ATOM 3154 C C . PHE A 1 422 ? -20.384 4.071 8.795 1.00 98.81 422 PHE A C 1
ATOM 3156 O O . PHE A 1 422 ? -19.479 3.700 8.049 1.00 98.81 422 PHE A O 1
ATOM 3163 N N . LYS A 1 423 ? -20.671 5.353 9.001 1.00 98.81 423 LYS A N 1
ATOM 3164 C CA . LYS A 1 423 ? -19.770 6.454 8.686 1.00 98.81 423 LYS A CA 1
ATOM 3165 C C . LYS A 1 423 ? -19.282 7.048 9.997 1.00 98.81 423 LYS A C 1
ATOM 3167 O O . LYS A 1 423 ? -20.088 7.462 10.832 1.00 98.81 423 LYS A O 1
ATOM 3172 N N . VAL A 1 424 ? -17.969 7.110 10.157 1.00 98.81 424 VAL A N 1
ATOM 3173 C CA . VAL A 1 424 ? -17.309 7.622 11.354 1.00 98.81 424 VAL A CA 1
ATOM 3174 C C . VAL A 1 424 ? -16.420 8.791 10.953 1.00 98.81 424 VAL A C 1
ATOM 3176 O O . VAL A 1 424 ? -15.511 8.625 10.144 1.00 98.81 424 VAL A O 1
ATOM 3179 N N . VAL A 1 425 ? -16.676 9.970 11.519 1.00 98.56 425 VAL A N 1
ATOM 3180 C CA . VAL A 1 425 ? -15.817 11.147 11.347 1.00 98.56 425 VAL A CA 1
ATOM 3181 C C . VAL A 1 425 ? -14.973 11.333 12.603 1.00 98.56 425 VAL A C 1
ATOM 3183 O O . VAL A 1 425 ? -15.510 11.545 13.695 1.00 98.56 425 VAL A O 1
ATOM 3186 N N . LEU A 1 426 ? -13.664 11.213 12.416 1.00 98.31 426 LEU A N 1
ATOM 3187 C CA . LEU A 1 426 ? -12.610 11.274 13.415 1.00 98.31 426 LEU A CA 1
ATOM 3188 C C . LEU A 1 426 ? -12.349 12.724 13.861 1.00 98.31 426 LEU A C 1
ATOM 3190 O O . LEU A 1 426 ? -12.548 13.660 13.081 1.00 98.31 426 LEU A O 1
ATOM 3194 N N . PRO A 1 427 ? -11.866 12.940 15.097 1.00 97.25 427 PRO A N 1
ATOM 3195 C CA . PRO A 1 427 ? -11.274 14.218 15.467 1.00 97.25 427 PRO A CA 1
ATOM 3196 C C . PRO A 1 427 ? -10.028 14.509 14.613 1.00 97.25 427 PRO A C 1
ATOM 3198 O O . PRO A 1 427 ? -9.304 13.602 14.204 1.00 97.25 427 PRO A O 1
ATOM 3201 N N . SER A 1 428 ? -9.756 15.789 14.362 1.00 94.19 428 SER A N 1
ATOM 3202 C CA . SER A 1 428 ? -8.571 16.231 13.619 1.00 94.19 428 SER A CA 1
ATOM 3203 C C . SER A 1 428 ? -7.262 15.959 14.372 1.00 94.19 428 SER A C 1
ATOM 3205 O O . SER A 1 428 ? -7.257 15.785 15.591 1.00 94.19 428 SER A O 1
ATOM 3207 N N . GLY A 1 429 ? -6.135 16.014 13.655 1.00 90.94 429 GLY A N 1
ATOM 3208 C CA . GLY A 1 429 ? -4.792 15.950 14.251 1.00 90.94 429 GLY A CA 1
ATOM 3209 C C . GLY A 1 429 ? -4.330 14.544 14.636 1.00 90.94 429 GLY A C 1
ATOM 3210 O O . GLY A 1 429 ? -3.341 14.404 15.346 1.00 90.94 429 GLY A O 1
ATOM 3211 N N . GLN A 1 430 ? -5.042 13.511 14.185 1.00 93.31 430 GLN A N 1
ATOM 3212 C CA . GLN A 1 430 ? -4.652 12.120 14.384 1.00 93.31 430 GLN A CA 1
ATOM 3213 C C . GLN A 1 430 ? -3.829 11.646 13.192 1.00 93.31 430 GLN A C 1
ATOM 3215 O O . GLN A 1 430 ? -4.196 11.900 12.044 1.00 93.31 430 GLN A O 1
ATOM 3220 N N . SER A 1 431 ? -2.733 10.952 13.478 1.00 92.44 431 SER A N 1
ATOM 3221 C CA . SER A 1 431 ? -1.868 10.365 12.451 1.00 92.44 431 SER A CA 1
ATOM 3222 C C . SER A 1 431 ? -2.008 8.845 12.430 1.00 92.44 431 SER A C 1
ATOM 3224 O O . SER A 1 431 ? -1.947 8.242 11.364 1.00 92.44 431 SER A O 1
ATOM 3226 N N . ALA A 1 432 ? -2.248 8.227 13.591 1.00 96.00 432 ALA A N 1
ATOM 3227 C CA . ALA A 1 432 ? -2.412 6.788 13.741 1.00 96.00 432 ALA A CA 1
ATOM 3228 C C . ALA A 1 432 ? -3.881 6.416 13.974 1.00 96.00 432 ALA A C 1
ATOM 3230 O O . ALA A 1 432 ? -4.595 7.107 14.707 1.00 96.00 432 ALA A O 1
ATOM 3231 N N . VAL A 1 433 ? -4.315 5.297 13.394 1.00 97.62 433 VAL A N 1
ATOM 3232 C CA . VAL A 1 433 ? -5.671 4.771 13.568 1.00 97.62 433 VAL A CA 1
ATOM 3233 C C . VAL A 1 433 ? -5.688 3.250 13.556 1.00 97.62 433 VAL A C 1
ATOM 3235 O O . VAL A 1 433 ? -4.977 2.584 12.804 1.00 97.62 433 VAL A O 1
ATOM 3238 N N . THR A 1 434 ? -6.527 2.668 14.400 1.00 98.38 434 THR A N 1
ATOM 3239 C CA . THR A 1 434 ? -6.885 1.251 14.334 1.00 98.38 434 THR A CA 1
ATOM 3240 C C . THR A 1 434 ? -8.366 1.100 14.578 1.00 98.38 434 THR A C 1
ATOM 3242 O O . THR A 1 434 ? -8.922 1.730 15.479 1.00 98.38 434 THR A O 1
ATOM 3245 N N . VAL A 1 435 ? -8.989 0.266 13.754 1.00 98.75 435 VAL A N 1
ATOM 3246 C CA . VAL A 1 435 ? -10.379 -0.136 13.922 1.00 98.75 435 VAL A CA 1
ATOM 3247 C C . VAL A 1 435 ? -10.377 -1.565 14.432 1.00 98.75 435 VAL A C 1
ATOM 3249 O O . VAL A 1 435 ? -9.665 -2.421 13.902 1.00 98.75 435 VAL A O 1
ATOM 3252 N N . VAL A 1 436 ? -11.155 -1.800 15.476 1.00 98.81 436 VAL A N 1
ATOM 3253 C CA . VAL A 1 436 ? -11.390 -3.122 16.049 1.00 98.81 436 VAL A CA 1
ATOM 3254 C C . VAL A 1 436 ? -12.877 -3.400 15.961 1.00 98.81 436 VAL A C 1
ATOM 3256 O O . VAL A 1 436 ? -13.679 -2.489 16.148 1.00 98.81 436 VAL A O 1
ATOM 3259 N N . TYR A 1 437 ? -13.244 -4.641 15.695 1.00 98.75 437 TYR A N 1
ATOM 3260 C CA . TYR A 1 437 ? -14.580 -5.142 15.954 1.00 98.75 437 TYR A CA 1
ATOM 3261 C C . TYR A 1 437 ? -14.515 -6.164 17.088 1.00 98.75 437 TYR A C 1
ATOM 3263 O O . TYR A 1 437 ? -13.668 -7.061 17.069 1.00 98.75 437 TYR A O 1
ATOM 3271 N N . SER A 1 438 ? -15.367 -5.963 18.090 1.00 98.50 438 SER A N 1
ATOM 3272 C CA . SER A 1 438 ? -15.588 -6.874 19.202 1.00 98.50 438 SER A CA 1
ATOM 3273 C C . SER A 1 438 ? -16.855 -7.659 18.951 1.00 98.50 438 SER A C 1
ATOM 3275 O O . SER A 1 438 ? -17.923 -7.060 18.858 1.00 98.50 438 SER A O 1
ATOM 3277 N N . ASP A 1 439 ? -16.686 -8.968 18.929 1.00 97.69 439 ASP A N 1
ATOM 3278 C CA . ASP A 1 439 ? -17.715 -9.973 18.718 1.00 97.69 439 ASP A CA 1
ATOM 3279 C C . ASP A 1 439 ? -18.029 -10.661 20.065 1.00 97.69 439 ASP A C 1
ATOM 3281 O O . ASP A 1 439 ? -17.125 -11.030 20.840 1.00 97.69 439 ASP A O 1
ATOM 3285 N N . SER A 1 440 ? -19.318 -10.726 20.393 1.00 96.75 440 SER A N 1
ATOM 3286 C CA . SER A 1 440 ? -19.895 -11.314 21.592 1.00 96.75 440 SER A CA 1
ATOM 3287 C C . SER A 1 440 ? -21.157 -12.110 21.262 1.00 96.75 440 SER A C 1
ATOM 3289 O O . SER A 1 440 ? -22.243 -11.555 21.164 1.00 96.75 440 SER A O 1
ATOM 3291 N N . ASP A 1 441 ? -21.054 -13.434 21.316 1.00 94.31 441 ASP A N 1
ATOM 3292 C CA . ASP A 1 441 ? -22.206 -14.324 21.125 1.00 94.31 441 ASP A CA 1
ATOM 3293 C C . ASP A 1 441 ? -23.223 -14.356 22.283 1.00 94.31 441 ASP A C 1
ATOM 3295 O O . ASP A 1 441 ? -24.361 -14.807 22.132 1.00 94.31 441 ASP A O 1
ATOM 3299 N N . ASP A 1 442 ? -22.820 -13.975 23.501 1.00 95.06 442 ASP A N 1
ATOM 3300 C CA . ASP A 1 442 ? -23.623 -14.217 24.711 1.00 95.06 442 ASP A CA 1
ATOM 3301 C C . ASP A 1 442 ? -23.996 -12.959 25.502 1.00 95.06 442 ASP A C 1
ATOM 3303 O O . ASP A 1 442 ? -24.769 -13.040 26.470 1.00 95.06 442 ASP A O 1
ATOM 3307 N N . GLY A 1 443 ? -23.458 -11.799 25.120 1.00 94.12 443 GLY A N 1
ATOM 3308 C CA . GLY A 1 443 ? -23.688 -10.527 25.803 1.00 94.12 443 GLY A CA 1
ATOM 3309 C C . GLY A 1 443 ? -23.065 -10.440 27.197 1.00 94.12 443 GLY A C 1
ATOM 3310 O O . GLY A 1 443 ? -23.433 -9.572 27.998 1.00 94.12 443 GLY A O 1
ATOM 3311 N N . ARG A 1 444 ? -22.193 -11.390 27.554 1.00 95.19 444 ARG A N 1
ATOM 3312 C CA . ARG A 1 444 ? -21.575 -11.517 28.885 1.00 95.19 444 ARG A CA 1
ATOM 3313 C C . ARG A 1 444 ? -20.069 -11.358 28.831 1.00 95.19 444 ARG A C 1
ATOM 3315 O O . ARG A 1 444 ? -19.492 -10.855 29.796 1.00 95.19 444 ARG A O 1
ATOM 3322 N N . LYS A 1 445 ? -19.435 -11.793 27.747 1.00 94.75 445 LYS A N 1
ATOM 3323 C CA . LYS A 1 445 ? -17.993 -11.673 27.525 1.00 94.75 445 LYS A CA 1
ATOM 3324 C C . LYS A 1 445 ? -17.709 -11.295 26.077 1.00 94.75 445 LYS A C 1
ATOM 3326 O O . LYS A 1 445 ? -18.485 -11.611 25.184 1.00 94.75 445 LYS A O 1
ATOM 3331 N N . GLN A 1 446 ? -16.561 -10.667 25.867 1.00 95.25 446 GLN A N 1
ATOM 3332 C CA . GLN A 1 446 ? -15.978 -10.552 24.536 1.00 95.25 446 GLN A CA 1
ATOM 3333 C C . GLN A 1 446 ? -15.472 -11.939 24.149 1.00 95.25 446 GLN A C 1
ATOM 3335 O O . GLN A 1 446 ? -14.664 -12.523 24.877 1.00 95.25 446 GLN A O 1
ATOM 3340 N N . GLU A 1 447 ? -15.986 -12.494 23.058 1.00 96.25 447 GLU A N 1
ATOM 3341 C CA . GLU A 1 447 ? -15.448 -13.727 22.499 1.00 96.25 447 GLU A CA 1
ATOM 3342 C C . GLU A 1 447 ? -14.147 -13.424 21.764 1.00 96.25 447 GLU A C 1
ATOM 3344 O O . GLU A 1 447 ? -13.117 -14.062 22.022 1.00 96.25 447 GLU A O 1
ATOM 3349 N N . ARG A 1 448 ? -14.187 -12.414 20.889 1.00 97.50 448 ARG A N 1
ATOM 3350 C CA . ARG A 1 448 ? -13.098 -12.124 19.964 1.00 97.50 448 ARG A CA 1
ATOM 3351 C C . ARG A 1 448 ? -12.975 -10.640 19.670 1.00 97.50 448 ARG A C 1
ATOM 3353 O O . ARG A 1 448 ? -13.961 -9.915 19.610 1.00 97.50 448 ARG A O 1
ATOM 3360 N N . LEU A 1 449 ? -11.737 -10.205 19.450 1.00 98.44 449 LEU A N 1
ATOM 3361 C CA . LEU A 1 449 ? -11.437 -8.902 18.865 1.00 98.44 449 LEU A CA 1
ATOM 3362 C C . LEU A 1 449 ? -10.705 -9.111 17.543 1.00 98.44 449 LEU A C 1
ATOM 3364 O O . LEU A 1 449 ? -9.605 -9.672 17.536 1.00 98.44 449 LEU A O 1
ATOM 3368 N N . ILE A 1 450 ? -11.289 -8.636 16.443 1.00 98.56 450 ILE A N 1
ATOM 3369 C CA . ILE A 1 450 ? -10.628 -8.559 15.136 1.00 98.56 450 ILE A CA 1
ATOM 3370 C C . ILE A 1 450 ? -10.217 -7.117 14.860 1.00 98.56 450 ILE A C 1
ATOM 3372 O O . ILE A 1 450 ? -10.994 -6.192 15.065 1.00 98.56 450 ILE A O 1
ATOM 3376 N N . ALA A 1 451 ? -8.984 -6.901 14.420 1.00 98.56 451 ALA A N 1
ATOM 3377 C CA . ALA A 1 451 ? -8.385 -5.578 14.344 1.00 98.56 451 ALA A CA 1
ATOM 3378 C C . ALA A 1 451 ? -7.587 -5.369 13.057 1.00 98.56 451 ALA A C 1
ATOM 3380 O O . ALA A 1 451 ? -7.022 -6.298 12.476 1.00 98.56 451 ALA A O 1
ATOM 3381 N N . THR A 1 452 ? -7.481 -4.106 12.649 1.00 98.62 452 THR A N 1
ATOM 3382 C CA . THR A 1 452 ? -6.640 -3.688 11.517 1.00 98.62 452 THR A CA 1
ATOM 3383 C C . THR A 1 452 ? -5.157 -3.596 11.889 1.00 98.62 452 THR A C 1
ATOM 3385 O O . THR A 1 452 ? -4.313 -3.401 11.020 1.00 98.62 452 THR A O 1
ATOM 3388 N N . SER A 1 453 ? -4.805 -3.766 13.164 1.00 97.88 453 SER A N 1
ATOM 3389 C CA . SER A 1 453 ? -3.423 -3.867 13.634 1.00 97.88 453 SER A CA 1
ATOM 3390 C C . SER A 1 453 ? -3.258 -4.946 14.698 1.00 97.88 453 SER A C 1
ATOM 3392 O O . SER A 1 453 ? -4.236 -5.415 15.281 1.00 97.88 453 SER A O 1
ATOM 3394 N N . LYS A 1 454 ? -2.007 -5.317 14.992 1.00 96.38 454 LYS A N 1
ATOM 3395 C CA . LYS A 1 454 ? -1.630 -6.166 16.130 1.00 96.38 454 LYS A CA 1
ATOM 3396 C C . LYS A 1 454 ? -1.742 -5.376 17.440 1.00 96.38 454 LYS A C 1
ATOM 3398 O O . LYS A 1 454 ? -0.767 -5.217 18.178 1.00 96.38 454 LYS A O 1
ATOM 3403 N N . LEU A 1 455 ? -2.929 -4.823 17.678 1.00 95.69 455 LEU A N 1
ATOM 3404 C CA . LEU A 1 455 ? -3.239 -3.921 18.772 1.00 95.69 455 LEU A CA 1
ATOM 3405 C C . LEU A 1 455 ? -2.928 -4.585 20.112 1.00 95.69 455 LEU A C 1
ATOM 3407 O O . LEU A 1 455 ? -3.399 -5.681 20.410 1.00 95.69 455 LEU A O 1
ATOM 3411 N N . VAL A 1 456 ? -2.187 -3.869 20.951 1.00 93.81 456 VAL A N 1
ATOM 3412 C CA . VAL A 1 456 ? -2.050 -4.183 22.371 1.00 93.81 456 VAL A CA 1
ATOM 3413 C C . VAL A 1 456 ? -2.672 -3.040 23.153 1.00 93.81 456 VAL A C 1
ATOM 3415 O O . VAL A 1 456 ? -2.252 -1.888 23.029 1.00 93.81 456 VAL A O 1
ATOM 3418 N N . HIS A 1 457 ? -3.669 -3.367 23.974 1.00 92.06 457 HIS A N 1
ATOM 3419 C CA . HIS A 1 457 ? -4.409 -2.393 24.769 1.00 92.06 457 HIS A CA 1
ATOM 3420 C C . HIS A 1 457 ? -3.467 -1.448 25.536 1.00 92.06 457 HIS A C 1
ATOM 3422 O O . HIS A 1 457 ? -2.545 -1.887 26.229 1.00 92.06 457 HIS A O 1
ATOM 3428 N N . GLY A 1 458 ? -3.697 -0.139 25.405 1.00 87.94 458 GLY A N 1
ATOM 3429 C CA . GLY A 1 458 ? -2.884 0.891 26.056 1.00 87.94 458 GLY A CA 1
ATOM 3430 C C . GLY A 1 458 ? -1.544 1.203 25.376 1.00 87.94 458 GLY A C 1
ATOM 3431 O O . GLY A 1 458 ? -0.815 2.058 25.872 1.00 87.94 458 GLY A O 1
ATOM 3432 N N . LYS A 1 459 ? -1.191 0.548 24.259 1.00 90.94 459 LYS A N 1
ATOM 3433 C CA . LYS A 1 459 ? 0.089 0.760 23.562 1.00 90.94 459 LYS A CA 1
ATOM 3434 C C . LYS A 1 459 ? -0.112 1.403 22.194 1.00 90.94 459 LYS A C 1
ATOM 3436 O O . LYS A 1 459 ? -0.295 0.705 21.199 1.00 90.94 459 LYS A O 1
ATOM 3441 N N . GLY A 1 460 ? 0.020 2.726 22.112 1.00 91.38 460 GLY A N 1
ATOM 3442 C CA . GLY A 1 460 ? -0.171 3.446 20.844 1.00 91.38 460 GLY A CA 1
ATOM 3443 C C . GLY A 1 460 ? 0.836 3.091 19.735 1.00 91.38 460 GLY A C 1
ATOM 3444 O O . GLY A 1 460 ? 0.529 3.262 18.564 1.00 91.38 460 GLY A O 1
ATOM 3445 N N . LEU A 1 461 ? 1.988 2.495 20.075 1.00 92.06 461 LEU A N 1
ATOM 3446 C CA . LEU A 1 461 ? 2.947 1.949 19.095 1.00 92.06 461 LEU A CA 1
ATOM 3447 C C . LEU A 1 461 ? 2.365 0.812 18.239 1.00 92.06 461 LEU A C 1
ATOM 3449 O O . LEU A 1 461 ? 2.907 0.484 17.192 1.00 92.06 461 LEU A O 1
ATOM 3453 N N . THR A 1 462 ? 1.267 0.201 18.687 1.00 94.06 462 THR A N 1
ATOM 3454 C CA . THR A 1 462 ? 0.599 -0.893 17.971 1.00 94.06 462 THR A CA 1
ATOM 3455 C C . THR A 1 462 ? -0.494 -0.418 17.019 1.00 94.06 462 THR A C 1
ATOM 3457 O O . THR A 1 462 ? -1.176 -1.249 16.424 1.00 94.06 462 THR A O 1
ATOM 3460 N N . LEU A 1 463 ? -0.695 0.895 16.876 1.00 96.12 463 LEU A N 1
ATOM 3461 C CA . LEU A 1 463 ? -1.683 1.431 15.947 1.00 96.12 463 LEU A CA 1
ATOM 3462 C C . LEU A 1 463 ? -1.187 1.377 14.497 1.00 96.12 463 LEU A C 1
ATOM 3464 O O . LEU A 1 463 ? 0.009 1.463 14.223 1.00 96.12 463 LEU A O 1
ATOM 3468 N N . GLY A 1 464 ? -2.137 1.238 13.577 1.00 96.12 464 GLY A N 1
ATOM 3469 C CA . GLY A 1 464 ? -1.916 1.339 12.139 1.00 96.12 464 GLY A CA 1
ATOM 3470 C C . GLY A 1 464 ? -2.021 2.758 11.586 1.00 96.12 464 GLY A C 1
ATOM 3471 O O . GLY A 1 464 ? -2.103 3.746 12.320 1.00 96.12 464 GLY A O 1
ATOM 3472 N N . THR A 1 465 ? -2.016 2.851 10.257 1.00 96.00 465 THR A N 1
ATOM 3473 C CA . THR A 1 465 ? -2.022 4.118 9.519 1.00 96.00 465 THR A CA 1
ATOM 3474 C C . THR A 1 465 ? -3.010 4.090 8.351 1.00 96.00 465 THR A C 1
ATOM 3476 O O . THR A 1 465 ? -3.496 3.034 7.929 1.00 96.00 465 THR A O 1
ATOM 3479 N N . ILE A 1 466 ? -3.309 5.280 7.826 1.00 96.94 466 ILE A N 1
ATOM 3480 C CA . ILE A 1 466 ? -4.047 5.467 6.575 1.00 96.94 466 ILE A CA 1
ATOM 3481 C C . ILE A 1 466 ? -3.037 5.717 5.454 1.00 96.94 466 ILE A C 1
ATOM 3483 O O . ILE A 1 466 ? -2.234 6.646 5.543 1.00 96.94 466 ILE A O 1
ATOM 3487 N N . THR A 1 467 ? -3.118 4.958 4.361 1.00 96.12 467 THR A N 1
ATOM 3488 C CA . THR A 1 467 ? -2.327 5.222 3.152 1.00 96.12 467 THR A CA 1
ATOM 3489 C C . THR A 1 467 ? -3.196 5.846 2.082 1.00 96.12 467 THR A C 1
ATOM 3491 O O . THR A 1 467 ? -4.151 5.249 1.587 1.00 96.12 467 THR A O 1
ATOM 3494 N N . LYS A 1 468 ? -2.824 7.063 1.688 1.00 97.31 468 LYS A N 1
ATOM 3495 C CA . LYS A 1 468 ? -3.423 7.760 0.554 1.00 97.31 468 LYS A CA 1
ATOM 3496 C C . LYS A 1 468 ? -3.020 7.082 -0.746 1.00 97.31 468 LYS A C 1
ATOM 3498 O O . LYS A 1 468 ? -1.841 7.070 -1.093 1.00 97.31 468 LYS A O 1
ATOM 3503 N N . LEU A 1 469 ? -4.003 6.580 -1.486 1.00 96.75 469 LEU A N 1
ATOM 3504 C CA . LEU A 1 469 ? -3.758 6.043 -2.816 1.00 96.75 469 LEU A CA 1
ATOM 3505 C C . LEU A 1 469 ? -3.773 7.177 -3.859 1.00 96.75 469 LEU A C 1
ATOM 3507 O O . LEU A 1 469 ? -4.596 8.094 -3.768 1.00 96.75 469 LEU A O 1
ATOM 3511 N N . PRO A 1 470 ? -2.863 7.158 -4.848 1.00 95.06 470 PRO A N 1
ATOM 3512 C CA . PRO A 1 470 ? -2.798 8.188 -5.878 1.00 95.06 470 PRO A CA 1
ATOM 3513 C C . PRO A 1 470 ? -4.047 8.176 -6.769 1.00 95.06 470 PRO A C 1
ATOM 3515 O O . PRO A 1 470 ? -4.298 7.226 -7.511 1.00 95.06 470 PRO A O 1
ATOM 3518 N N . VAL A 1 471 ? -4.795 9.282 -6.756 1.00 95.12 471 VAL A N 1
ATOM 3519 C CA . VAL A 1 471 ? -6.043 9.466 -7.529 1.00 95.12 471 VAL A CA 1
ATOM 3520 C C . VAL A 1 471 ? -5.822 9.472 -9.042 1.00 95.12 471 VAL A C 1
ATOM 3522 O O . VAL A 1 471 ? -6.742 9.220 -9.822 1.00 95.12 471 VAL A O 1
ATOM 3525 N N . THR A 1 472 ? -4.590 9.747 -9.476 1.00 93.38 472 THR A N 1
ATOM 3526 C CA . THR A 1 472 ? -4.149 9.626 -10.872 1.00 93.38 472 THR A CA 1
ATOM 3527 C C . THR A 1 472 ? -4.125 8.178 -11.346 1.00 93.38 472 THR A C 1
ATOM 3529 O O . THR A 1 472 ? -4.193 7.939 -12.545 1.00 93.38 472 THR A O 1
ATOM 3532 N N . ARG A 1 473 ? -4.086 7.223 -10.415 1.00 92.56 473 ARG A N 1
ATOM 3533 C CA . ARG A 1 473 ? -4.002 5.794 -10.697 1.00 92.56 473 ARG A CA 1
ATOM 3534 C C . ARG A 1 473 ? -5.257 5.030 -10.322 1.00 92.56 473 ARG A C 1
ATOM 3536 O O . ARG A 1 473 ? -5.643 4.131 -11.055 1.00 92.56 473 ARG A O 1
ATOM 3543 N N . VAL A 1 474 ? -5.881 5.341 -9.190 1.00 96.19 474 VAL A N 1
ATOM 3544 C CA . VAL A 1 474 ? -7.076 4.617 -8.755 1.00 96.19 474 VAL A CA 1
ATOM 3545 C C . VAL A 1 474 ? -8.113 5.547 -8.156 1.00 96.19 474 VAL A C 1
ATOM 3547 O O . VAL A 1 474 ? -7.808 6.475 -7.412 1.00 96.19 474 VAL A O 1
ATOM 3550 N N . THR A 1 475 ? -9.363 5.252 -8.470 1.00 97.38 475 THR A N 1
ATOM 3551 C CA . THR A 1 475 ? -10.545 5.762 -7.771 1.00 97.38 475 THR A CA 1
ATOM 3552 C C . THR A 1 475 ? -11.443 4.581 -7.439 1.00 97.38 475 THR A C 1
ATOM 3554 O O . THR A 1 475 ? -11.281 3.507 -8.013 1.00 97.38 475 THR A O 1
ATOM 3557 N N . CYS A 1 476 ? -12.414 4.761 -6.559 1.00 98.44 476 CYS A N 1
ATOM 3558 C CA . CYS A 1 476 ? -13.367 3.722 -6.204 1.00 98.44 476 CYS A CA 1
ATOM 3559 C C . CYS A 1 476 ? -14.772 4.109 -6.662 1.00 98.44 476 CYS A C 1
ATOM 3561 O O . CYS A 1 476 ? -15.298 5.157 -6.291 1.00 98.44 476 CYS A O 1
ATOM 3563 N N . GLY A 1 477 ? -15.374 3.256 -7.492 1.00 98.00 477 GLY A N 1
ATOM 3564 C CA . GLY A 1 477 ? -16.714 3.452 -8.044 1.00 98.00 477 GLY A CA 1
ATOM 3565 C C . GLY A 1 477 ? -17.646 2.308 -7.665 1.00 98.00 477 GLY A C 1
ATOM 3566 O O . GLY A 1 477 ? -17.196 1.185 -7.445 1.00 98.00 477 GLY A O 1
ATOM 3567 N N . VAL A 1 478 ? -18.951 2.577 -7.591 1.00 98.31 478 VAL A N 1
ATOM 3568 C CA . VAL A 1 478 ? -19.945 1.526 -7.337 1.00 98.31 478 VAL A CA 1
ATOM 3569 C C . VAL A 1 478 ? -20.156 0.707 -8.608 1.00 98.31 478 VAL A C 1
ATOM 3571 O O . VAL A 1 478 ? -20.599 1.229 -9.629 1.00 98.31 478 VAL A O 1
ATOM 3574 N N . LYS A 1 479 ? -19.894 -0.596 -8.524 1.00 98.06 479 LYS A N 1
ATOM 3575 C CA . LYS A 1 479 ? -20.224 -1.594 -9.541 1.00 98.06 479 LYS A CA 1
ATOM 3576 C C . LYS A 1 479 ? -20.958 -2.739 -8.857 1.00 98.06 479 LYS A C 1
ATOM 3578 O O . LYS A 1 479 ? -20.507 -3.217 -7.823 1.00 98.06 479 LYS A O 1
ATOM 3583 N N . GLU A 1 480 ? -22.105 -3.141 -9.405 1.00 96.94 480 GLU A N 1
ATOM 3584 C CA . GLU A 1 480 ? -22.914 -4.244 -8.850 1.00 96.94 480 GLU A CA 1
ATOM 3585 C C . GLU A 1 480 ? -23.221 -4.053 -7.349 1.00 96.94 480 GLU A C 1
ATOM 3587 O O . GLU A 1 480 ? -23.141 -4.974 -6.543 1.00 96.94 480 GLU A O 1
ATOM 3592 N N . GLY A 1 481 ? -23.528 -2.808 -6.961 1.00 96.75 481 GLY A N 1
ATOM 3593 C CA . GLY A 1 481 ? -23.858 -2.458 -5.578 1.00 96.75 481 GLY A CA 1
ATOM 3594 C C . GLY A 1 481 ? -22.672 -2.465 -4.608 1.00 96.75 481 GLY A C 1
ATOM 3595 O O . GLY A 1 481 ? -22.896 -2.445 -3.403 1.00 96.75 481 GLY A O 1
ATOM 3596 N N . ARG A 1 482 ? -21.419 -2.496 -5.081 1.00 98.06 482 ARG A N 1
ATOM 3597 C CA . ARG A 1 482 ? -20.222 -2.487 -4.222 1.00 98.06 482 ARG A CA 1
ATOM 3598 C C . ARG A 1 482 ? -19.129 -1.573 -4.768 1.00 98.06 482 ARG A C 1
ATOM 3600 O O . ARG A 1 482 ? -18.974 -1.455 -5.983 1.00 98.06 482 ARG A O 1
ATOM 3607 N N . LEU A 1 483 ? -18.332 -0.954 -3.899 1.00 98.38 483 LEU A N 1
ATOM 3608 C CA . LEU A 1 483 ? -17.144 -0.229 -4.344 1.00 98.38 483 LEU A CA 1
ATOM 3609 C C . LEU A 1 483 ? -16.127 -1.196 -4.954 1.00 98.38 483 LEU A C 1
ATOM 3611 O O . LEU A 1 483 ? -15.730 -2.203 -4.360 1.00 98.38 483 LEU A O 1
ATOM 3615 N N . THR A 1 484 ? -15.699 -0.857 -6.161 1.00 98.31 484 THR A N 1
ATOM 3616 C CA . THR A 1 484 ? -14.701 -1.586 -6.932 1.00 98.31 484 THR A CA 1
ATOM 3617 C C . THR A 1 484 ? -13.588 -0.620 -7.335 1.00 98.31 484 THR A C 1
ATOM 3619 O O . THR A 1 484 ? -13.895 0.493 -7.778 1.00 98.31 484 THR A O 1
ATOM 3622 N N . PRO A 1 485 ? -12.308 -1.017 -7.196 1.00 97.62 485 PRO A N 1
ATOM 3623 C CA . PRO A 1 485 ? -11.197 -0.224 -7.698 1.00 97.62 485 PRO A CA 1
ATOM 3624 C C . PRO A 1 485 ? -11.334 -0.009 -9.205 1.00 97.62 485 PRO A C 1
ATOM 3626 O O . PRO A 1 485 ? -11.471 -0.958 -9.976 1.00 97.62 485 PRO A O 1
ATOM 3629 N N . MET A 1 486 ? -11.298 1.251 -9.614 1.00 96.44 486 MET A N 1
ATOM 3630 C CA . MET A 1 486 ? -11.296 1.689 -11.002 1.00 96.44 486 MET A CA 1
ATOM 3631 C C . MET A 1 486 ? -9.872 2.138 -11.321 1.00 96.44 486 MET A C 1
ATOM 3633 O O . MET A 1 486 ? -9.509 3.293 -11.078 1.00 96.44 486 MET A O 1
ATOM 3637 N N . GLU A 1 487 ? -9.051 1.194 -11.785 1.00 93.62 487 GLU A N 1
ATOM 3638 C CA . GLU A 1 487 ? -7.694 1.484 -12.250 1.00 93.62 487 GLU A CA 1
ATOM 3639 C C . GLU A 1 487 ? -7.773 2.428 -13.458 1.00 93.62 487 GLU A C 1
ATOM 3641 O O . GLU A 1 487 ? -8.486 2.178 -14.434 1.00 93.62 487 GLU A O 1
ATOM 3646 N N . LYS A 1 488 ? -7.048 3.539 -13.378 1.00 91.06 488 LYS A N 1
ATOM 3647 C CA . LYS A 1 488 ? -6.805 4.435 -14.502 1.00 91.06 488 LYS A CA 1
ATOM 3648 C C . LYS A 1 488 ? -5.576 3.920 -15.252 1.00 91.06 488 LYS A C 1
ATOM 3650 O O . LYS A 1 488 ? -4.654 3.419 -14.603 1.00 91.06 488 LYS A O 1
ATOM 3655 N N . PRO A 1 489 ? -5.538 4.041 -16.590 1.00 87.38 489 PRO A N 1
ATOM 3656 C CA . PRO A 1 489 ? -4.327 3.757 -17.344 1.00 87.38 489 PRO A CA 1
ATOM 3657 C C . PRO A 1 489 ? -3.154 4.524 -16.740 1.00 87.38 489 PRO A C 1
ATOM 3659 O O . PRO A 1 489 ? -3.287 5.713 -16.437 1.00 87.38 489 PRO A O 1
ATOM 3662 N N . GLU A 1 490 ? -2.030 3.838 -16.550 1.00 82.25 490 GLU A N 1
ATOM 3663 C CA . GLU A 1 490 ? -0.814 4.486 -16.078 1.00 82.25 490 GLU A CA 1
ATOM 3664 C C . GLU A 1 490 ? -0.467 5.622 -17.055 1.00 82.25 490 GLU A C 1
ATOM 3666 O O . GLU A 1 490 ? -0.502 5.403 -18.275 1.00 82.25 490 GLU A O 1
ATOM 3671 N N . PRO A 1 491 ? -0.208 6.851 -16.567 1.00 81.31 491 PRO A N 1
ATOM 3672 C CA . PRO A 1 491 ? 0.217 7.918 -17.453 1.00 81.31 491 PRO A CA 1
ATOM 3673 C C . PRO A 1 491 ? 1.480 7.456 -18.188 1.00 81.31 491 PRO A C 1
ATOM 3675 O O . PRO A 1 491 ? 2.347 6.832 -17.571 1.00 81.31 491 PRO A O 1
ATOM 3678 N N . PRO A 1 492 ? 1.596 7.723 -19.498 1.00 81.00 492 PRO A N 1
ATOM 3679 C CA . PRO A 1 492 ? 2.770 7.308 -20.241 1.00 81.00 492 PRO A CA 1
ATOM 3680 C C . PRO A 1 492 ? 4.007 7.922 -19.590 1.00 81.00 492 PRO A C 1
ATOM 3682 O O . PRO A 1 492 ? 4.072 9.137 -19.391 1.00 81.00 492 PRO A O 1
ATOM 3685 N N . ILE A 1 493 ? 4.989 7.081 -19.265 1.00 85.62 493 ILE A N 1
ATOM 3686 C CA . ILE A 1 493 ? 6.300 7.562 -18.841 1.00 85.62 493 ILE A CA 1
ATOM 3687 C C . ILE A 1 493 ? 6.854 8.367 -20.016 1.00 85.62 493 ILE A C 1
ATOM 3689 O O . ILE A 1 493 ? 7.019 7.847 -21.115 1.00 85.62 493 ILE A O 1
ATOM 3693 N N . SER A 1 494 ? 7.085 9.659 -19.819 1.00 81.94 494 SER A N 1
ATOM 3694 C CA . SER A 1 494 ? 7.728 10.477 -20.837 1.00 81.94 494 SER A CA 1
ATOM 3695 C C . SER A 1 494 ? 9.207 10.532 -20.525 1.00 81.94 494 SER A C 1
ATOM 3697 O O . SER A 1 494 ? 9.619 11.098 -19.518 1.00 81.94 494 SER A O 1
ATOM 3699 N N . PHE A 1 495 ? 10.015 9.978 -21.416 1.00 80.94 495 PHE A N 1
ATOM 3700 C CA . PHE A 1 495 ? 11.421 10.330 -21.477 1.00 80.94 495 PHE A CA 1
ATOM 3701 C C . PHE A 1 495 ? 11.520 11.660 -22.218 1.00 80.94 495 PHE A C 1
ATOM 3703 O O . PHE A 1 495 ? 11.762 11.678 -23.422 1.00 80.94 495 PHE A O 1
ATOM 3710 N N . THR A 1 496 ? 11.247 12.770 -21.533 1.00 71.56 496 THR A N 1
ATOM 3711 C CA . THR A 1 496 ? 11.586 14.080 -22.093 1.00 71.56 496 THR A CA 1
ATOM 3712 C C . THR A 1 496 ? 13.100 14.137 -22.286 1.00 71.56 496 THR A C 1
ATOM 3714 O O . THR A 1 496 ? 13.860 13.703 -21.417 1.00 71.56 496 THR A O 1
ATOM 3717 N N . GLU A 1 497 ? 13.530 14.575 -23.467 1.00 54.78 497 GLU A N 1
ATOM 3718 C CA . GLU A 1 497 ? 14.915 14.974 -23.702 1.00 54.78 497 GLU A CA 1
ATOM 3719 C C . GLU A 1 497 ? 15.082 16.332 -23.016 1.00 54.78 497 GLU A C 1
ATOM 3721 O O . GLU A 1 497 ? 14.494 17.317 -23.462 1.00 54.78 497 GLU A O 1
ATOM 3726 N N . GLU A 1 498 ? 15.763 16.341 -21.870 1.00 48.81 498 GLU A N 1
ATOM 3727 C CA . GLU A 1 498 ? 16.300 17.569 -21.270 1.00 48.81 498 GLU A CA 1
ATOM 3728 C C . GLU A 1 498 ? 17.579 18.004 -21.983 1.00 48.81 498 GLU A C 1
ATOM 3730 O O . GLU A 1 498 ? 18.377 17.107 -22.362 1.00 48.81 498 GLU A O 1
#

Radius of gyration: 28.33 Å; Cα contacts (8 Å, |Δi|>4): 1104; chains: 1; bounding box: 89×46×91 Å

pLDDT: mean 85.58, std 19.23, range [28.11, 98.88]

Secondary structure (DSSP, 8-state):
--PPPPPP--------PPPPPP---------TTS-PPPPPHHHHTT-SHHHHHHHHHHHTTT-SS-EEEEEEEEEE-TTS-EEEEEEEEEEEEEPPHHHHTTS--S-----------TTSPPS---EEE-SSEEEEPPPSSEEEEEEEEEEEEETTEEEEEEEEEEEE-S-SSTT---EEEEEEETTEEEEEEEEESSEEEEEEEEEEETTEEEEEEEEEEEETTSS-EEEEEEETTTTEEEEEEE-PBBPTTS-B-GGG--TTPPTT-SGGG-EEEEPEEE--B-HHHHHTGGGTSB-GGGSEEEETT-SSSEEEES----TTTEEEEEEEEETTEEEEEEEESS-----SSGGGS-EEEEEEES----TTSSSBPPPS--EEEEEETTT--EEE-TT---GGGSEEEEPPPPTT---EEEEEEPPTT--EEEEEEEE-SSSSS--EEEESB---TT-GGG-EEEEEPPTTTEEEEEETTEEEEEEPPPPPP-----

Sequence (498 aa):
MRLLPSIALGALLLSCGPAAPPSLTTVQLPDASRATAPPSDAERKLAGADTEKLLHAALCGQRTPCHVLRNRPAGLNEQGMPLSVVSLWTGEQRWSDEDASENEGEEGSAQKGASRDATALPADLRLEQTEREDVTSPGLGGCHRFDYWLVTWRDGAIAAKSPLLRICNDGHGASGVGEDTVTIGDNRFTHTVMGGSAWRWIEVSERRLSPLSERRTASSMWWNIASNVSESRWSWDDFAGGTTWYSPLCKADGSFDRDGDAGDVGPGDRGGREYAFATLPLVEVDPAYTASGWKSAGLGRCALAVDATGKGGFVTHGMPGQASDASLRVVATAPDTLLIEVEDDHLVGPGKNWVTDDHLEIWLSAAIPSASSHCVTPPEELLQWGIRVTDGKVFAGAGKPHPTALRVERAAPQAGESTLRFKVVLPSGQSAVTVVYSDSDDGRKQERLIATSKLVHGKGLTLGTITKLPVTRVTCGVKEGRLTPMEKPEPPISFTEE

Nearest PDB structures (foldseek):
  5ixm-assembly2_C  TM=2.004E-01  e=2.462E+00  Yersinia pestis
  5ixm-assembly4_G  TM=1.936E-01  e=4.679E+00  Yersinia pestis
  5iva-assembly1_A  TM=9.665E-02  e=5.219E-01  Pseudomonas aeruginosa PAO1
  8h1r-assembly1_A  TM=1.416E-01  e=2.462E+00  Pseudomonas aeruginosa PAO1
  8h1r-assembly2_D  TM=7.543E-02  e=2.740E+00  Pseudomonas aeruginosa PAO1

Mean predicted aligned error: 8.43 Å

Solvent-accessible surface area (backbone atoms only — not comparable to full-atom values): 27535 Å² total; per-residue (Å²): 141,80,89,80,82,88,82,82,88,77,86,79,82,78,80,82,68,84,76,75,77,70,69,64,70,61,78,77,64,76,70,81,73,65,78,70,75,78,82,50,75,73,65,63,67,61,76,46,76,66,44,54,55,51,48,36,56,70,73,35,63,86,52,80,27,52,44,77,73,47,81,31,78,20,45,52,35,92,85,68,38,46,28,29,43,33,39,27,43,54,38,74,49,63,70,52,74,73,74,57,61,82,75,65,93,64,100,65,89,79,76,86,71,75,85,66,76,66,68,66,84,67,96,73,71,51,64,50,75,58,92,44,38,39,38,37,50,42,39,92,78,26,17,55,30,36,39,33,30,41,36,34,42,49,98,93,39,83,70,45,74,44,64,74,48,76,46,62,47,61,2,54,42,99,62,56,53,15,39,40,38,39,40,51,39,72,35,32,41,34,43,36,41,32,23,27,60,62,52,31,38,39,41,35,41,32,27,32,61,56,74,60,39,76,38,37,40,37,38,38,37,36,33,80,88,57,83,24,27,33,38,38,38,39,29,63,84,73,42,43,36,35,38,42,34,27,43,47,46,40,41,97,87,69,47,61,53,63,95,69,60,67,72,91,50,38,82,83,65,64,58,98,63,61,29,37,24,29,38,31,35,28,42,52,58,54,68,64,35,76,74,54,38,57,62,77,27,46,58,56,54,48,19,32,52,29,24,27,53,28,52,71,31,22,58,64,36,62,72,68,54,49,64,75,47,32,32,42,34,36,25,25,67,45,100,45,32,38,41,38,40,38,39,52,74,54,90,29,61,91,62,96,48,66,78,19,15,21,22,37,36,45,37,38,20,59,61,68,83,57,34,89,38,91,37,43,71,76,60,92,57,47,36,26,35,36,30,31,67,80,78,48,51,61,37,58,41,54,71,62,43,64,46,80,56,48,47,70,48,63,44,74,74,49,93,95,50,69,58,44,38,37,41,39,37,52,57,84,77,55,54,19,39,29,51,31,42,36,43,10,85,76,50,75,46,65,52,32,28,33,22,32,14,58,48,46,93,95,42,53,68,19,47,16,40,71,44,77,55,60,69,78,40,34,35,33,43,78,52,96,57,17,23,33,71,44,74,42,71,66,76,79,65,75,86,73,86,125

Foldseek 3Di:
DDDDDDDDDDDDPDPPDPDDFQPAPPPPPPPPPPPDDPDDPVQVVLPDPVNLVQCCCVPCPPQAQKHWDDWAWQAAAPVRWTKIKTKMWRFWDFDDVVVVVVPDPDPDDDDPDPDDPRRDDDPCQQWDDDNFKIKHAADDGTFTKMWMKMFTDDPSHTPDIFTDDIDTRHQQEPVSGWMWMWGGHHQKIKIWIWHYDQKIKIKIWMFGVHVTDTAKIKMKIDGSVDGWIKIKMAGPPQLWIKMKTAFFAADPVRDGDCVLDPDSPHPPSSPPRIAMFIAAEAFAEDPVCVVPLCLFFAAPSNWQKWALQQPSAGWQDAHRDDRQAKMKTWHHPDQFKIKIKIAHPAAADDDPDLQLGKWKKKKWDLDADHSVDNHDYFGPDIWIWIQHQVPRQIDGDPNRDDRVQKDKDWRDDDVPDRMTIMMIGHHPNTFFIKMWIFDHRPSPHGNIITMRWSDDPPGSNNTHGHDYDDNCAWHWYGDPRHTDTDGDRDDGDDPDDD

Organism: Chondromyces crocatus (NCBI:txid52)